Protein AF-A0AAN5PJR2-F1 (afdb_monomer)

Structure (mmCIF, N/CA/C/O backbone):
data_AF-A0AAN5PJR2-F1
#
_entry.id   AF-A0AAN5PJR2-F1
#
loop_
_atom_site.group_PDB
_atom_site.id
_atom_site.type_symbol
_atom_site.label_atom_id
_atom_site.label_alt_id
_atom_site.label_comp_id
_atom_site.label_asym_id
_atom_site.label_entity_id
_atom_site.label_seq_id
_atom_site.pdbx_PDB_ins_code
_atom_site.Cartn_x
_atom_site.Cartn_y
_atom_site.Cartn_z
_atom_site.occupancy
_atom_site.B_iso_or_equiv
_atom_site.auth_seq_id
_atom_site.auth_comp_id
_atom_site.auth_asym_id
_atom_site.auth_atom_id
_atom_site.pdbx_PDB_model_num
ATOM 1 N N . GLY A 1 1 ? 31.478 -15.209 -39.309 1.00 42.25 1 GLY A N 1
ATOM 2 C CA . GLY A 1 1 ? 32.619 -15.996 -38.819 1.00 42.25 1 GLY A CA 1
ATOM 3 C C . GLY A 1 1 ? 33.773 -15.871 -39.784 1.00 42.25 1 GLY A C 1
ATOM 4 O O . GLY A 1 1 ? 33.918 -16.741 -40.625 1.00 42.25 1 GLY A O 1
ATOM 5 N N . PHE A 1 2 ? 34.557 -14.801 -39.668 1.00 58.12 2 PHE A N 1
ATOM 6 C CA . PHE A 1 2 ? 35.823 -14.631 -40.386 1.00 58.12 2 PHE A CA 1
ATOM 7 C C . PHE A 1 2 ? 36.921 -14.366 -39.358 1.00 58.12 2 PHE A C 1
ATOM 9 O O . PHE A 1 2 ? 36.655 -13.728 -38.336 1.00 58.12 2 PHE A O 1
ATOM 16 N N . THR A 1 3 ? 38.120 -14.897 -39.589 1.00 58.88 3 THR A N 1
ATOM 17 C CA . THR A 1 3 ? 39.273 -14.674 -38.709 1.00 58.88 3 THR A CA 1
ATOM 18 C C . THR A 1 3 ? 39.909 -13.307 -38.999 1.00 58.88 3 THR A C 1
ATOM 20 O O . THR A 1 3 ? 39.827 -12.829 -40.129 1.00 58.88 3 THR A O 1
ATOM 23 N N . PRO A 1 4 ? 40.574 -12.660 -38.022 1.00 55.06 4 PRO A N 1
ATOM 24 C CA . PRO A 1 4 ? 41.209 -11.351 -38.228 1.00 55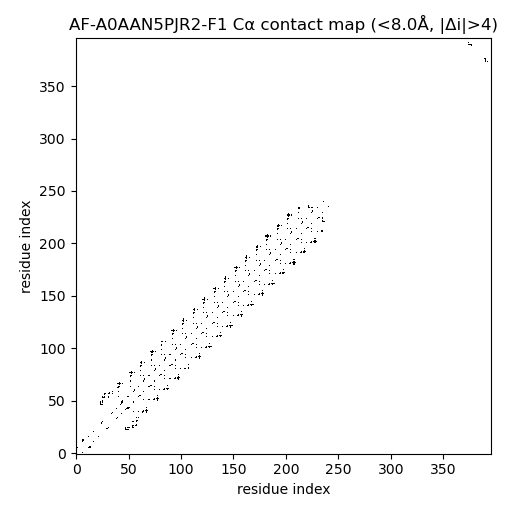.06 4 PRO A CA 1
ATOM 25 C C . PRO A 1 4 ? 42.177 -11.311 -39.421 1.00 55.06 4 PRO A C 1
ATOM 27 O O . PRO A 1 4 ? 42.196 -10.346 -40.176 1.00 55.06 4 PRO A O 1
ATOM 30 N N . LYS A 1 5 ? 42.899 -12.412 -39.655 1.00 63.34 5 LYS A N 1
ATOM 31 C CA . LYS A 1 5 ? 43.823 -12.567 -40.783 1.00 63.34 5 LYS A CA 1
ATOM 32 C C . LYS A 1 5 ? 43.113 -12.630 -42.144 1.00 63.34 5 LYS A C 1
ATOM 34 O O . LYS A 1 5 ? 43.596 -12.064 -43.112 1.00 63.34 5 LYS A O 1
ATOM 39 N N . GLN A 1 6 ? 41.930 -13.249 -42.203 1.00 63.09 6 GLN A N 1
ATOM 40 C CA . GLN A 1 6 ? 41.100 -13.270 -43.418 1.00 63.09 6 GLN A CA 1
ATOM 41 C C . GLN A 1 6 ? 40.565 -11.880 -43.792 1.00 63.09 6 GLN A C 1
ATOM 43 O O . GLN A 1 6 ? 40.249 -11.650 -44.955 1.00 63.09 6 GLN A O 1
ATOM 48 N N . LEU A 1 7 ? 40.445 -10.969 -42.821 1.00 57.34 7 LEU A N 1
ATOM 49 C CA . LEU A 1 7 ? 40.056 -9.580 -43.067 1.00 57.34 7 LEU A CA 1
ATOM 50 C C . LEU A 1 7 ? 41.250 -8.765 -43.595 1.00 57.34 7 LEU A C 1
ATOM 52 O O . LEU A 1 7 ? 41.110 -8.072 -44.599 1.00 57.34 7 LEU A O 1
ATOM 56 N N . GLU A 1 8 ? 42.440 -8.921 -43.009 1.00 59.62 8 GLU A N 1
ATOM 57 C CA . GLU A 1 8 ? 43.668 -8.273 -43.505 1.00 59.62 8 GLU A CA 1
ATOM 58 C C . GLU A 1 8 ? 44.044 -8.703 -44.930 1.00 59.62 8 GLU A C 1
ATOM 60 O O . GLU A 1 8 ? 44.319 -7.845 -45.769 1.00 59.62 8 GLU A O 1
ATOM 65 N N . ASP A 1 9 ? 43.984 -10.003 -45.236 1.00 68.81 9 ASP A N 1
ATOM 66 C CA . ASP A 1 9 ? 44.327 -10.540 -46.563 1.00 68.81 9 ASP A CA 1
ATOM 67 C C . ASP A 1 9 ? 43.351 -10.070 -47.667 1.00 68.81 9 ASP A C 1
ATOM 69 O O . ASP A 1 9 ? 43.692 -10.067 -48.849 1.00 68.81 9 ASP A O 1
ATOM 73 N N . ALA A 1 10 ? 42.144 -9.630 -47.291 1.00 63.75 10 ALA A N 1
ATOM 74 C CA . ALA A 1 10 ? 41.153 -9.029 -48.188 1.00 63.75 10 ALA A CA 1
ATOM 75 C C . ALA A 1 10 ? 41.305 -7.498 -48.338 1.00 63.75 10 ALA A C 1
ATOM 77 O O . ALA A 1 10 ? 40.461 -6.860 -48.966 1.00 63.75 10 ALA A O 1
ATOM 78 N N . GLY A 1 11 ? 42.348 -6.894 -47.754 1.00 53.72 11 GLY A N 1
ATOM 79 C CA . GLY A 1 11 ? 42.555 -5.440 -47.742 1.00 53.72 11 GLY A CA 1
ATOM 80 C C . GLY A 1 11 ? 41.657 -4.688 -46.752 1.00 53.72 11 GLY A C 1
ATOM 81 O O . GLY A 1 11 ? 41.565 -3.463 -46.798 1.00 53.72 11 GLY A O 1
ATOM 82 N N . LEU A 1 12 ? 40.990 -5.408 -45.848 1.00 52.03 12 LEU A N 1
ATOM 83 C CA . LEU A 1 12 ? 40.057 -4.876 -44.864 1.00 52.03 12 LEU A CA 1
ATOM 84 C C . LEU A 1 12 ? 40.734 -4.849 -43.486 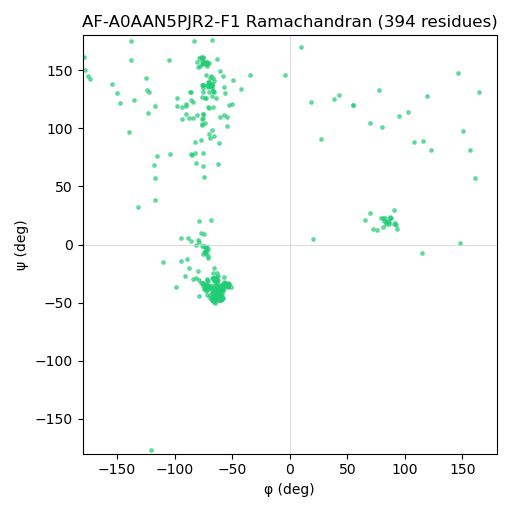1.00 52.03 12 LEU A C 1
ATOM 86 O O . LEU A 1 12 ? 40.498 -5.705 -42.635 1.00 52.03 12 LEU A O 1
ATOM 90 N N . ASN A 1 13 ? 41.598 -3.860 -43.251 1.00 51.28 13 ASN A N 1
ATOM 91 C CA . ASN A 1 13 ? 42.145 -3.616 -41.916 1.00 51.28 13 ASN A CA 1
ATOM 92 C C . ASN A 1 13 ? 40.990 -3.146 -41.001 1.00 51.28 13 ASN A C 1
ATOM 94 O O . ASN A 1 13 ? 40.241 -2.251 -41.390 1.00 51.28 13 ASN A O 1
ATOM 98 N N . PRO A 1 14 ? 40.812 -3.688 -39.781 1.00 51.12 14 PRO A N 1
ATOM 99 C CA . PRO A 1 14 ? 39.801 -3.195 -38.844 1.00 51.12 14 PRO A CA 1
ATOM 100 C C . PRO A 1 14 ? 39.879 -1.677 -38.634 1.00 51.12 14 PRO A C 1
ATOM 102 O O . PRO A 1 14 ? 38.851 -1.013 -38.571 1.00 51.12 14 PRO A O 1
ATOM 105 N N . ALA A 1 15 ? 41.091 -1.114 -38.612 1.00 46.41 15 ALA A N 1
ATOM 106 C CA . ALA A 1 15 ? 41.313 0.324 -38.533 1.00 46.41 15 ALA A CA 1
ATOM 107 C C . ALA A 1 15 ? 40.950 1.061 -39.834 1.00 46.41 15 ALA A C 1
ATOM 109 O O . ALA A 1 15 ? 40.504 2.198 -39.750 1.00 46.41 15 ALA A O 1
ATOM 110 N N . SER A 1 16 ? 41.075 0.441 -41.017 1.00 43.97 16 SER A N 1
ATOM 111 C CA . SER A 1 16 ? 40.650 1.050 -42.288 1.00 43.97 16 SER A CA 1
ATOM 112 C C . SER A 1 16 ? 39.147 0.906 -42.542 1.00 43.97 16 SER A C 1
ATOM 114 O O . SER A 1 16 ? 38.559 1.820 -43.090 1.00 43.97 16 SER A O 1
ATOM 116 N N . ILE A 1 17 ? 38.476 -0.137 -42.043 1.00 50.00 17 ILE A N 1
ATOM 117 C CA . ILE A 1 17 ? 37.000 -0.200 -41.998 1.00 50.00 17 ILE A CA 1
ATOM 118 C C . ILE A 1 17 ? 36.420 0.868 -41.051 1.00 50.00 17 ILE A C 1
ATOM 120 O O . ILE A 1 17 ? 35.305 1.347 -41.259 1.00 50.00 17 ILE A O 1
ATOM 124 N N . ILE A 1 18 ? 37.166 1.243 -40.007 1.00 49.50 18 ILE A N 1
ATOM 125 C CA . ILE A 1 18 ? 36.792 2.318 -39.076 1.00 49.50 18 ILE A CA 1
ATOM 126 C C . ILE A 1 18 ? 37.192 3.705 -39.627 1.00 49.50 18 ILE A C 1
ATOM 128 O O . ILE A 1 18 ? 36.496 4.679 -39.349 1.00 49.50 18 ILE A O 1
ATOM 132 N N . ALA A 1 19 ? 38.262 3.807 -40.428 1.00 42.09 19 ALA A N 1
ATOM 133 C CA . ALA A 1 19 ? 38.766 5.068 -40.988 1.00 42.09 19 ALA A CA 1
ATOM 134 C C . ALA A 1 19 ? 38.184 5.439 -42.370 1.00 42.09 19 ALA A C 1
ATOM 136 O O . ALA A 1 19 ? 38.051 6.627 -42.658 1.00 42.09 19 ALA A O 1
ATOM 137 N N . ASP A 1 20 ? 37.761 4.473 -43.192 1.00 39.88 20 ASP A N 1
ATOM 138 C CA . ASP A 1 20 ? 37.025 4.716 -44.440 1.00 39.88 20 ASP A CA 1
ATOM 139 C C . ASP A 1 20 ? 35.525 4.864 -44.151 1.00 39.88 20 ASP A C 1
ATOM 141 O O . ASP A 1 20 ? 34.698 3.983 -44.386 1.00 39.88 20 ASP A O 1
ATOM 145 N N . GLY A 1 21 ? 35.151 6.031 -43.634 1.00 40.84 21 GLY A N 1
ATOM 146 C CA . GLY A 1 21 ? 33.860 6.624 -43.980 1.00 40.84 21 GLY A CA 1
ATOM 147 C C . GLY A 1 21 ? 32.592 5.987 -43.406 1.00 40.84 21 GLY A C 1
ATOM 148 O O . GLY A 1 21 ? 31.504 6.395 -43.814 1.00 40.84 21 GLY A O 1
ATOM 149 N N . ARG A 1 22 ? 32.653 5.098 -42.405 1.00 48.94 22 ARG A N 1
ATOM 150 C CA . ARG A 1 22 ? 31.517 5.005 -41.473 1.00 48.94 22 ARG A CA 1
ATOM 151 C C . ARG A 1 22 ? 31.585 6.208 -40.542 1.00 48.94 22 ARG A C 1
ATOM 153 O O . ARG A 1 22 ? 31.952 6.095 -39.378 1.00 48.94 22 ARG A O 1
ATOM 160 N N . VAL A 1 23 ? 31.144 7.367 -41.040 1.00 46.50 23 VAL A N 1
ATOM 161 C CA . VAL A 1 23 ? 30.402 8.277 -40.159 1.00 46.50 23 VAL A CA 1
ATOM 162 C C . VAL A 1 23 ? 29.450 7.397 -39.356 1.00 46.50 23 VAL A C 1
ATOM 164 O O . VAL A 1 23 ? 28.855 6.478 -39.927 1.00 46.50 23 VAL A O 1
ATOM 167 N N . ALA A 1 24 ? 29.382 7.603 -38.043 1.00 56.72 24 ALA A N 1
ATOM 168 C CA . ALA A 1 24 ? 28.410 6.963 -37.169 1.00 56.72 24 ALA A CA 1
ATOM 169 C C . ALA A 1 24 ? 27.000 7.392 -37.607 1.00 56.72 24 ALA A C 1
ATOM 171 O O . ALA A 1 24 ? 26.343 8.213 -36.974 1.00 56.72 24 ALA A O 1
ATOM 172 N N . ASP A 1 25 ? 26.575 6.912 -38.772 1.00 74.81 25 ASP A N 1
ATOM 173 C CA . ASP A 1 25 ? 25.338 7.292 -39.403 1.00 74.81 25 ASP A CA 1
ATOM 174 C C . ASP A 1 25 ? 24.253 6.455 -38.752 1.00 74.81 25 ASP A C 1
ATOM 176 O O . ASP A 1 25 ? 23.917 5.343 -39.166 1.00 74.81 25 ASP A O 1
ATOM 180 N N . CYS A 1 26 ? 23.746 7.013 -37.662 1.00 83.62 26 CYS A N 1
ATOM 181 C CA . CYS A 1 26 ? 22.575 6.531 -36.963 1.00 83.62 26 CYS A CA 1
ATOM 182 C C . CYS A 1 26 ? 21.280 6.961 -37.669 1.00 83.62 26 CYS A C 1
ATOM 184 O O . CYS A 1 26 ? 20.224 6.978 -37.031 1.00 83.62 26 CYS A O 1
ATOM 186 N N . SER A 1 27 ? 21.326 7.316 -38.963 1.00 89.44 27 SER A N 1
ATOM 187 C CA . SER A 1 27 ? 20.118 7.520 -39.752 1.00 89.44 27 SER A CA 1
ATOM 188 C C . SER A 1 27 ? 19.259 6.260 -39.755 1.00 89.44 27 SER A C 1
ATOM 190 O O . SER A 1 27 ? 19.730 5.117 -39.760 1.00 89.44 27 SER A O 1
ATOM 192 N N . VAL A 1 28 ? 17.948 6.476 -39.770 1.00 90.06 28 VAL A N 1
ATOM 193 C CA . VAL A 1 28 ? 16.962 5.394 -39.739 1.00 90.06 28 VAL A CA 1
ATOM 194 C C . VAL A 1 28 ? 17.143 4.444 -40.927 1.00 90.06 28 VAL A C 1
ATOM 196 O O . VAL A 1 28 ? 16.969 3.237 -40.779 1.00 90.06 28 VAL A O 1
ATOM 199 N N . GLU A 1 29 ? 17.519 4.958 -42.097 1.00 89.12 29 GLU A N 1
ATOM 200 C CA . GLU A 1 29 ? 17.728 4.158 -43.308 1.00 89.12 29 GLU A CA 1
ATOM 201 C C . GLU A 1 29 ? 18.957 3.251 -43.200 1.00 89.12 29 GLU A C 1
ATOM 203 O O . GLU A 1 29 ? 18.866 2.056 -43.500 1.00 89.12 29 GLU A O 1
ATOM 208 N N . SER A 1 30 ? 20.082 3.785 -42.716 1.00 87.25 30 SER A N 1
ATOM 209 C CA . SER A 1 30 ? 21.306 3.014 -42.479 1.00 87.25 30 SER A CA 1
ATOM 210 C C . SER A 1 30 ? 21.088 1.932 -41.422 1.00 87.25 30 SER A C 1
ATOM 212 O O . SER A 1 30 ? 21.482 0.779 -41.617 1.00 87.25 30 SER A O 1
ATOM 214 N N . LEU A 1 31 ? 20.372 2.258 -40.344 1.00 88.62 31 LEU A N 1
ATOM 215 C CA . LEU A 1 31 ? 20.029 1.302 -39.292 1.00 88.62 31 LEU A CA 1
ATOM 216 C C . LEU A 1 31 ? 19.035 0.227 -39.763 1.00 88.62 31 LEU A C 1
ATOM 218 O O . LEU A 1 31 ? 19.196 -0.940 -39.407 1.00 88.62 31 LEU A O 1
ATOM 222 N N . LYS A 1 32 ? 18.055 0.565 -40.614 1.00 91.31 32 LYS A N 1
ATOM 223 C CA . LYS A 1 32 ? 17.147 -0.421 -41.234 1.00 91.31 32 LYS A CA 1
ATOM 224 C C . LYS A 1 32 ? 17.898 -1.396 -42.136 1.00 91.31 32 LYS A C 1
ATOM 226 O O . LYS A 1 32 ? 17.641 -2.597 -42.075 1.00 91.31 32 LYS A O 1
ATOM 231 N N . LYS A 1 33 ? 18.851 -0.906 -42.939 1.00 87.38 33 LYS A N 1
ATOM 232 C CA . LYS A 1 33 ? 19.727 -1.763 -43.757 1.00 87.38 33 LYS A CA 1
ATOM 233 C C . LYS A 1 33 ? 20.597 -2.666 -42.882 1.00 87.38 33 LYS A C 1
ATOM 235 O O . LYS A 1 33 ? 20.688 -3.858 -43.157 1.00 87.38 33 LYS A O 1
ATOM 240 N N . ALA A 1 34 ? 21.177 -2.129 -41.806 1.00 85.19 34 ALA A N 1
ATOM 241 C CA . ALA A 1 34 ? 21.955 -2.916 -40.849 1.00 85.19 34 ALA A CA 1
ATOM 242 C C . ALA A 1 34 ? 21.107 -4.027 -40.203 1.00 85.19 34 ALA A C 1
ATOM 244 O O . ALA A 1 34 ? 21.539 -5.177 -40.150 1.00 85.19 34 ALA A O 1
ATOM 245 N N . ARG A 1 35 ? 19.868 -3.718 -39.798 1.00 86.06 35 ARG A N 1
ATOM 246 C CA . ARG A 1 35 ? 18.911 -4.704 -39.276 1.00 86.06 35 ARG A CA 1
ATOM 247 C C . ARG A 1 35 ? 18.582 -5.787 -40.303 1.00 86.06 35 ARG A C 1
ATOM 249 O O . ARG A 1 35 ? 18.629 -6.966 -39.969 1.00 86.06 35 ARG A O 1
ATOM 256 N N . ALA A 1 36 ? 18.286 -5.402 -41.546 1.00 85.19 36 ALA A N 1
ATOM 257 C CA . ALA A 1 36 ? 17.999 -6.340 -42.634 1.00 85.19 36 ALA A CA 1
ATOM 258 C C . ALA A 1 36 ? 19.196 -7.255 -42.958 1.00 85.19 36 ALA A C 1
ATOM 260 O O . ALA A 1 36 ? 19.005 -8.408 -43.330 1.00 85.19 36 ALA A O 1
ATOM 261 N N . ALA A 1 37 ? 20.422 -6.765 -42.755 1.00 84.25 37 ALA A N 1
ATOM 262 C CA . ALA A 1 37 ? 21.655 -7.543 -42.860 1.00 84.25 37 ALA A CA 1
ATOM 263 C C . ALA A 1 37 ? 21.960 -8.407 -41.614 1.00 84.25 37 ALA A C 1
ATOM 265 O O . ALA A 1 37 ? 23.011 -9.042 -41.552 1.00 84.25 37 ALA A O 1
ATOM 266 N N . GLY A 1 38 ? 21.072 -8.436 -40.614 1.00 85.12 38 GLY A N 1
ATOM 267 C CA . GLY A 1 38 ? 21.219 -9.248 -39.403 1.00 85.12 38 GLY A CA 1
ATOM 268 C C . GLY A 1 38 ? 22.132 -8.646 -38.331 1.00 85.12 38 GLY A C 1
ATOM 269 O O . GLY A 1 38 ? 22.542 -9.353 -37.411 1.00 85.12 38 GLY A O 1
ATOM 270 N N . VAL A 1 39 ? 22.469 -7.354 -38.414 1.00 86.94 39 VAL A N 1
ATOM 271 C CA . VAL A 1 39 ? 23.300 -6.694 -37.398 1.00 86.94 39 VAL A CA 1
ATOM 272 C C . VAL A 1 39 ? 22.493 -6.494 -36.112 1.00 86.94 39 VAL A C 1
ATOM 274 O O . VAL A 1 39 ? 21.414 -5.895 -36.113 1.00 86.94 39 VAL A O 1
ATOM 277 N N . SER A 1 40 ? 23.033 -6.979 -34.992 1.00 90.56 40 SER A N 1
ATOM 278 C CA . SER A 1 40 ? 22.382 -6.870 -33.684 1.00 90.56 40 SER A CA 1
ATOM 279 C C . SER A 1 40 ? 22.402 -5.437 -33.135 1.00 90.56 40 SER A C 1
ATOM 281 O O . SER A 1 40 ? 23.319 -4.658 -33.414 1.00 90.56 40 SER A O 1
ATOM 283 N N . ALA A 1 41 ? 21.424 -5.104 -32.285 1.00 91.81 41 ALA A N 1
ATOM 284 C CA . ALA A 1 41 ? 21.404 -3.828 -31.567 1.00 91.81 41 ALA A CA 1
ATOM 285 C C . ALA A 1 41 ? 22.649 -3.634 -30.683 1.00 91.81 41 ALA A C 1
ATOM 287 O O . ALA A 1 41 ? 23.147 -2.516 -30.577 1.00 91.81 41 ALA A O 1
ATOM 288 N N . LEU A 1 42 ? 23.190 -4.714 -30.101 1.00 89.56 42 LEU A N 1
ATOM 289 C CA . LEU A 1 42 ? 24.414 -4.679 -29.295 1.00 89.56 42 LEU A CA 1
ATOM 290 C C . LEU A 1 42 ? 25.614 -4.234 -30.133 1.00 89.56 42 LEU A C 1
ATOM 292 O O . LEU A 1 42 ? 26.350 -3.333 -29.736 1.00 89.56 42 LEU A O 1
ATOM 296 N N . THR A 1 43 ? 25.775 -4.829 -31.317 1.00 87.31 43 THR A N 1
ATOM 297 C CA . THR A 1 43 ? 26.846 -4.466 -32.250 1.00 87.31 43 THR A CA 1
ATOM 298 C C . THR A 1 43 ? 26.739 -2.996 -32.635 1.00 87.31 43 THR A C 1
ATOM 300 O O . THR A 1 43 ? 27.742 -2.288 -32.616 1.00 87.31 43 THR A O 1
ATOM 303 N N . ILE A 1 44 ? 25.532 -2.507 -32.933 1.00 87.12 44 ILE A N 1
ATOM 304 C CA . ILE A 1 44 ? 25.320 -1.097 -33.280 1.00 87.12 44 ILE A CA 1
ATOM 305 C C . ILE A 1 44 ? 25.638 -0.181 -32.095 1.00 87.12 44 ILE A C 1
ATOM 307 O O . ILE A 1 44 ? 26.331 0.817 -32.277 1.00 87.12 44 ILE A O 1
ATOM 311 N N . LYS A 1 45 ? 25.202 -0.533 -30.881 1.00 87.88 45 LYS A N 1
ATOM 312 C CA . LYS A 1 45 ? 25.505 0.234 -29.666 1.00 87.88 45 LYS A CA 1
ATOM 313 C C . LYS A 1 45 ? 27.015 0.347 -29.434 1.00 87.88 45 LYS A C 1
ATOM 315 O O . LYS A 1 45 ? 27.505 1.438 -29.178 1.00 87.88 45 LYS A O 1
ATOM 320 N N . GLN A 1 46 ? 27.752 -0.757 -29.557 1.00 87.00 46 GLN A N 1
ATOM 321 C CA . GLN A 1 46 ? 29.193 -0.802 -29.281 1.00 87.00 46 GLN A CA 1
ATOM 322 C C . GLN A 1 46 ? 30.053 -0.154 -30.371 1.00 87.00 46 GLN A C 1
ATOM 324 O O . GLN A 1 46 ? 31.103 0.396 -30.061 1.00 87.00 46 GLN A O 1
ATOM 329 N N . THR A 1 47 ? 29.637 -0.238 -31.638 1.00 82.75 47 THR A N 1
ATOM 330 C CA . THR A 1 47 ? 30.458 0.223 -32.775 1.00 82.75 47 THR A CA 1
ATOM 331 C C . THR A 1 47 ? 30.083 1.611 -33.274 1.00 82.75 47 THR A C 1
ATOM 333 O O . THR A 1 47 ? 30.963 2.365 -33.671 1.00 82.75 47 THR A O 1
ATOM 336 N N . LEU A 1 48 ? 28.791 1.954 -33.267 1.00 80.94 48 LEU A N 1
ATOM 337 C CA . LEU A 1 48 ? 28.278 3.221 -33.797 1.00 80.94 48 LEU A CA 1
ATOM 338 C C . LEU A 1 48 ? 27.777 4.164 -32.698 1.00 80.94 48 LEU A C 1
ATOM 340 O O . LEU A 1 48 ? 27.558 5.337 -32.971 1.00 80.94 48 LEU A O 1
ATOM 344 N N . GLY A 1 49 ? 27.555 3.673 -31.473 1.00 84.75 49 GLY A N 1
ATOM 345 C CA . GLY A 1 49 ? 27.064 4.503 -30.369 1.00 84.75 49 GLY A CA 1
ATOM 346 C C . GLY A 1 49 ? 25.646 5.047 -30.578 1.00 84.75 49 GLY A C 1
ATOM 347 O O . GLY A 1 49 ? 25.280 6.048 -29.967 1.00 84.75 49 GLY A O 1
ATOM 348 N N . CYS A 1 50 ? 24.841 4.427 -31.449 1.00 88.00 50 CYS A N 1
ATOM 349 C CA . CYS A 1 50 ? 23.509 4.939 -31.766 1.00 88.00 50 CYS A CA 1
ATOM 350 C C . CYS A 1 50 ? 22.548 4.859 -30.576 1.00 88.00 50 CYS A C 1
ATOM 352 O O . CYS A 1 50 ? 22.545 3.891 -29.814 1.00 88.00 50 CYS A O 1
ATOM 354 N N . SER A 1 51 ? 21.683 5.868 -30.460 1.00 92.44 51 SER A N 1
ATOM 355 C CA . SER A 1 51 ? 20.693 5.953 -29.389 1.00 92.44 51 SER A CA 1
ATOM 356 C C . SER A 1 51 ? 19.581 4.908 -29.535 1.00 92.44 51 SER A C 1
ATOM 358 O O . SER A 1 51 ? 19.240 4.467 -30.639 1.00 92.44 51 SER A O 1
ATOM 360 N N . ALA A 1 52 ? 18.942 4.566 -28.412 1.00 94.75 52 ALA A N 1
ATOM 361 C CA . ALA A 1 52 ? 17.765 3.697 -28.398 1.00 94.75 52 ALA A CA 1
ATOM 362 C C . ALA A 1 52 ? 16.621 4.242 -29.278 1.00 94.75 52 ALA A C 1
ATOM 364 O O . ALA A 1 52 ? 15.898 3.460 -29.891 1.00 94.75 52 ALA A O 1
ATOM 365 N N . ALA A 1 53 ? 16.48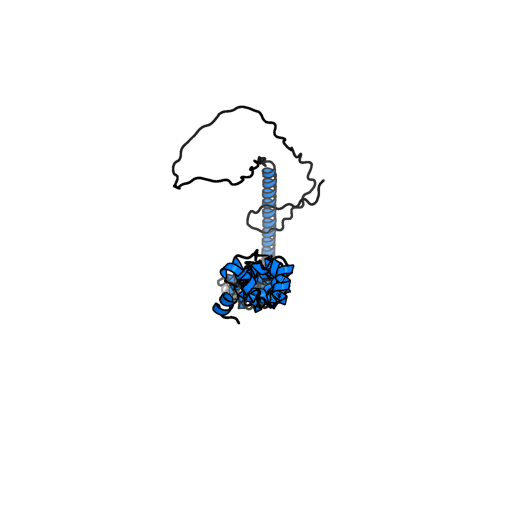3 5.569 -29.396 1.00 95.00 53 ALA A N 1
ATOM 366 C CA . ALA A 1 53 ? 15.471 6.213 -30.238 1.00 95.00 53 ALA A CA 1
ATOM 367 C C . ALA A 1 53 ? 15.706 5.954 -31.733 1.00 95.00 53 ALA A C 1
ATOM 369 O O . ALA A 1 53 ? 14.775 5.587 -32.452 1.00 95.00 53 ALA A O 1
ATOM 370 N N . ALA A 1 54 ? 16.956 6.079 -32.192 1.00 93.75 54 ALA A N 1
ATOM 371 C CA . ALA A 1 54 ? 17.321 5.795 -33.577 1.00 93.75 54 ALA A CA 1
ATOM 372 C C . ALA A 1 54 ? 17.100 4.312 -33.916 1.00 93.75 54 ALA A C 1
ATOM 374 O O . ALA A 1 54 ? 16.516 3.977 -34.948 1.00 93.75 54 ALA A O 1
ATOM 375 N N . LEU A 1 55 ? 17.486 3.417 -33.002 1.00 93.81 55 LEU A N 1
ATOM 376 C CA . LEU A 1 55 ? 17.260 1.981 -33.155 1.00 93.81 55 LEU A CA 1
ATOM 377 C C . LEU A 1 55 ? 15.766 1.626 -33.155 1.00 93.81 55 LEU A C 1
ATOM 379 O O . LEU A 1 55 ? 15.321 0.845 -33.995 1.00 93.81 55 LEU A O 1
ATOM 383 N N . LYS A 1 56 ? 14.958 2.238 -32.285 1.00 96.06 56 LYS A N 1
ATOM 384 C CA . LYS A 1 56 ? 13.501 2.063 -32.302 1.00 96.06 56 LYS A CA 1
ATOM 385 C C . LYS A 1 56 ? 12.898 2.488 -33.642 1.00 96.06 56 LYS A C 1
ATOM 387 O O . LYS A 1 56 ? 12.120 1.737 -34.225 1.00 96.06 56 LYS A O 1
ATOM 392 N N . ALA A 1 57 ? 13.277 3.658 -34.162 1.00 94.69 57 ALA A N 1
ATOM 393 C CA . ALA A 1 57 ? 12.807 4.147 -35.462 1.00 94.69 57 ALA A CA 1
ATOM 394 C C . ALA A 1 57 ? 13.222 3.225 -36.628 1.00 94.69 57 ALA A C 1
ATOM 396 O O . ALA A 1 57 ? 12.525 3.127 -37.643 1.00 94.69 57 ALA A O 1
ATOM 397 N N . ALA A 1 58 ? 14.332 2.504 -36.466 1.00 93.38 58 ALA A N 1
ATOM 398 C CA . ALA A 1 58 ? 14.793 1.479 -37.395 1.00 93.38 58 ALA A CA 1
ATOM 399 C C . ALA A 1 58 ? 14.106 0.108 -37.227 1.00 93.38 58 ALA A C 1
ATOM 401 O O . ALA A 1 58 ? 14.388 -0.816 -37.990 1.00 93.38 58 ALA A O 1
ATOM 402 N N . GLY A 1 59 ? 13.183 -0.025 -36.271 1.00 94.81 59 GLY A N 1
ATOM 403 C CA . GLY A 1 59 ? 12.385 -1.229 -36.048 1.00 94.81 59 GLY A CA 1
ATOM 404 C C . GLY A 1 59 ? 12.970 -2.210 -35.033 1.00 94.81 59 GLY A C 1
ATOM 405 O O . GLY A 1 59 ? 12.495 -3.342 -34.972 1.00 94.81 59 GLY A O 1
ATOM 406 N N . TYR A 1 60 ? 13.977 -1.813 -34.246 1.00 95.25 60 TYR A N 1
ATOM 407 C CA . TYR A 1 60 ? 14.427 -2.622 -33.112 1.00 95.25 60 TYR A CA 1
ATOM 408 C C . TYR A 1 60 ? 13.393 -2.625 -31.990 1.00 95.25 60 TYR A C 1
ATOM 410 O O . TYR A 1 60 ? 12.878 -1.586 -31.580 1.00 95.25 60 TYR A O 1
ATOM 418 N N . THR A 1 61 ? 13.082 -3.825 -31.511 1.00 96.62 61 THR A N 1
ATOM 419 C CA . THR A 1 61 ? 12.125 -4.063 -30.432 1.00 96.62 61 THR A CA 1
ATOM 420 C C . THR A 1 61 ? 12.734 -3.710 -29.079 1.00 96.62 61 THR A C 1
ATOM 422 O O . THR A 1 61 ? 13.954 -3.747 -28.896 1.00 96.62 61 THR A O 1
ATOM 425 N N . ALA A 1 62 ? 11.882 -3.434 -28.090 1.00 97.12 62 ALA A N 1
ATOM 426 C CA . ALA A 1 62 ? 12.334 -3.194 -26.722 1.00 97.12 62 ALA A CA 1
ATOM 427 C C . ALA A 1 62 ? 13.148 -4.372 -26.157 1.00 97.12 62 ALA A C 1
ATOM 429 O O . ALA A 1 62 ? 14.127 -4.152 -25.450 1.00 97.12 62 ALA A O 1
ATOM 430 N N . LYS A 1 63 ? 12.799 -5.616 -26.519 1.00 97.38 63 LYS A N 1
ATOM 431 C CA . LYS A 1 63 ? 13.537 -6.812 -26.096 1.00 97.38 63 LYS A CA 1
ATOM 432 C C . LYS A 1 63 ? 14.952 -6.847 -26.673 1.00 97.38 63 LYS A C 1
ATOM 434 O O . LYS A 1 63 ? 15.902 -7.038 -25.927 1.00 97.38 63 LYS A O 1
ATOM 439 N N . GLU A 1 64 ? 15.107 -6.614 -27.976 1.00 96.56 64 GLU A N 1
ATOM 440 C CA . GLU A 1 64 ? 16.434 -6.573 -28.612 1.00 96.56 64 GLU A CA 1
ATOM 441 C C . GLU A 1 64 ? 17.313 -5.465 -28.017 1.00 96.56 64 GLU A C 1
ATOM 443 O O . GLU A 1 64 ? 18.522 -5.636 -27.876 1.00 96.56 64 GLU A O 1
ATOM 448 N N . LEU A 1 65 ? 16.710 -4.332 -27.650 1.00 96.62 65 LEU A N 1
ATOM 449 C CA . LEU A 1 65 ? 17.414 -3.227 -27.003 1.00 96.62 65 LEU A CA 1
ATOM 450 C C . LEU A 1 65 ? 17.772 -3.536 -25.545 1.00 96.62 65 LEU A C 1
ATOM 452 O O . LEU A 1 65 ? 18.877 -3.210 -25.114 1.00 96.62 65 LEU A O 1
ATOM 456 N N . LYS A 1 66 ? 16.899 -4.220 -24.803 1.00 96.81 66 LYS A N 1
ATOM 457 C CA . LYS A 1 66 ? 17.221 -4.735 -23.468 1.00 96.81 66 LYS A CA 1
ATOM 458 C C . LYS A 1 66 ? 18.393 -5.716 -23.523 1.00 96.81 66 LYS A C 1
ATOM 460 O O . LYS A 1 66 ? 19.346 -5.564 -22.766 1.00 96.81 66 LYS A O 1
ATOM 465 N N . ASP A 1 67 ? 18.355 -6.669 -24.454 1.00 96.12 67 ASP A N 1
ATOM 466 C CA . ASP A 1 67 ? 19.416 -7.665 -24.660 1.00 96.12 67 ASP A CA 1
ATOM 467 C C . ASP A 1 67 ? 20.740 -6.997 -25.098 1.00 96.12 67 ASP A C 1
ATOM 469 O O . ASP A 1 67 ? 21.828 -7.479 -24.787 1.00 96.12 67 ASP A O 1
ATOM 473 N N . ALA A 1 68 ? 20.661 -5.837 -25.762 1.00 94.38 68 ALA A N 1
ATOM 474 C CA . ALA A 1 68 ? 21.802 -4.976 -26.082 1.00 94.38 68 ALA A CA 1
ATOM 475 C C . ALA A 1 68 ? 22.288 -4.098 -24.908 1.00 94.38 68 ALA A C 1
ATOM 477 O O . ALA A 1 68 ? 23.213 -3.296 -25.071 1.00 94.38 68 ALA A O 1
ATOM 478 N N . GLY A 1 69 ? 21.673 -4.224 -23.731 1.00 95.62 69 GLY A N 1
ATOM 479 C CA . GLY A 1 69 ? 22.054 -3.526 -22.508 1.00 95.62 69 GLY A CA 1
ATOM 480 C C . GLY A 1 69 ? 21.573 -2.080 -22.428 1.00 95.62 69 GLY A C 1
ATOM 481 O O . GLY A 1 69 ? 22.209 -1.280 -21.743 1.00 95.62 69 GLY A O 1
ATOM 482 N N . PHE A 1 70 ? 20.528 -1.689 -23.163 1.00 96.44 70 PHE A N 1
ATOM 483 C CA . PHE A 1 70 ? 19.845 -0.418 -22.906 1.00 96.44 70 PHE A CA 1
ATOM 484 C C . PHE A 1 70 ? 18.960 -0.532 -21.657 1.00 96.44 70 PHE A C 1
ATOM 486 O O . PHE A 1 70 ? 18.265 -1.527 -21.448 1.00 96.44 70 PHE A O 1
ATOM 493 N N . THR A 1 71 ? 18.996 0.500 -20.824 1.00 97.50 71 THR A N 1
ATOM 494 C CA . THR A 1 71 ? 18.235 0.604 -19.576 1.00 97.50 71 THR A CA 1
ATOM 495 C C . THR A 1 71 ? 16.780 0.977 -19.841 1.00 97.50 71 THR A C 1
ATOM 497 O O . THR A 1 71 ? 16.472 1.672 -20.808 1.00 97.50 71 THR A O 1
ATOM 500 N N . ALA A 1 72 ? 15.866 0.602 -18.942 1.00 97.50 72 ALA A N 1
ATOM 501 C CA . ALA A 1 72 ? 14.457 0.984 -19.056 1.00 97.50 72 ALA A CA 1
ATOM 502 C C . ALA A 1 72 ? 14.257 2.507 -19.223 1.00 97.50 72 ALA A C 1
ATOM 504 O O . ALA A 1 72 ? 13.371 2.924 -19.967 1.00 97.50 72 ALA A O 1
ATOM 505 N N . ALA A 1 73 ? 15.108 3.333 -18.601 1.00 97.62 73 ALA A N 1
ATOM 506 C CA . ALA A 1 73 ? 15.084 4.790 -18.737 1.00 97.62 73 ALA A CA 1
ATOM 507 C C . ALA A 1 73 ? 15.444 5.254 -20.159 1.00 97.62 73 ALA A C 1
ATOM 509 O O . ALA A 1 73 ? 14.738 6.084 -20.732 1.00 97.62 73 ALA A O 1
ATOM 510 N N . GLU A 1 74 ? 16.492 4.684 -20.764 1.00 97.19 74 GLU A N 1
ATOM 511 C CA . GLU A 1 74 ? 16.867 4.976 -22.155 1.00 97.19 74 GLU A CA 1
ATOM 512 C C . GLU A 1 74 ? 15.762 4.562 -23.131 1.00 97.19 74 GLU A C 1
ATOM 514 O O . GLU A 1 74 ? 15.457 5.298 -24.072 1.00 97.19 74 GLU A O 1
ATOM 519 N N . LEU A 1 75 ? 15.123 3.408 -22.906 1.00 97.56 75 LEU A N 1
ATOM 520 C CA . LEU A 1 75 ? 14.008 2.983 -23.748 1.00 97.56 75 LEU A CA 1
ATOM 521 C C . LEU A 1 75 ? 12.756 3.850 -23.531 1.00 97.56 75 LEU A C 1
ATOM 523 O O . LEU A 1 75 ? 12.071 4.182 -24.500 1.00 97.56 75 LEU A O 1
ATOM 527 N N . LYS A 1 76 ? 12.464 4.275 -22.297 1.00 97.44 76 LYS A N 1
ATOM 528 C CA . LYS A 1 76 ? 11.382 5.231 -22.028 1.00 97.44 76 LYS A CA 1
ATOM 529 C C . LYS A 1 76 ? 11.631 6.557 -22.749 1.00 97.44 76 LYS A C 1
ATOM 531 O O . LYS A 1 76 ? 10.726 7.065 -23.402 1.00 97.44 76 LYS A O 1
ATOM 536 N N . ALA A 1 77 ? 12.858 7.081 -22.703 1.00 97.19 77 ALA A N 1
ATOM 537 C CA . ALA A 1 77 ? 13.250 8.293 -23.427 1.00 97.19 77 ALA A CA 1
ATOM 538 C C . ALA A 1 77 ? 13.176 8.119 -24.956 1.00 97.19 77 ALA A C 1
ATOM 540 O O . ALA A 1 77 ? 12.828 9.052 -25.675 1.00 97.19 77 ALA A O 1
ATOM 541 N N . ALA A 1 78 ? 13.418 6.905 -25.460 1.00 95.81 78 ALA A N 1
ATOM 542 C CA . ALA A 1 78 ? 13.155 6.526 -26.851 1.00 95.81 78 ALA A CA 1
ATOM 543 C C . ALA A 1 78 ? 11.650 6.383 -27.181 1.00 95.81 78 ALA A C 1
ATOM 545 O O . ALA A 1 78 ? 11.273 6.105 -28.322 1.00 95.81 78 ALA A O 1
ATOM 546 N N . GLY A 1 79 ? 10.773 6.559 -26.193 1.00 96.75 79 GLY A N 1
ATOM 547 C CA . GLY A 1 79 ? 9.321 6.536 -26.319 1.00 96.75 79 GLY A CA 1
ATOM 548 C C . GLY A 1 79 ? 8.708 5.139 -26.277 1.00 96.75 79 GLY A C 1
ATOM 549 O O . GLY A 1 79 ? 7.614 4.957 -26.809 1.00 96.75 79 GLY A O 1
ATOM 550 N N . PHE A 1 80 ? 9.406 4.113 -25.788 1.00 97.44 80 PHE A N 1
ATOM 551 C CA . PHE A 1 80 ? 8.758 2.825 -25.511 1.00 97.44 80 PHE A CA 1
ATOM 552 C C . PHE A 1 80 ? 7.777 2.977 -24.345 1.00 97.44 80 PHE A C 1
ATOM 554 O O . PHE A 1 80 ? 8.077 3.640 -23.351 1.00 97.44 80 PHE A O 1
ATOM 561 N N . SER A 1 81 ? 6.600 2.369 -24.478 1.00 97.31 81 SER A N 1
ATOM 562 C CA . SER A 1 81 ? 5.583 2.385 -23.428 1.00 97.31 81 SER A CA 1
ATOM 563 C C . SER A 1 81 ? 5.950 1.431 -22.288 1.00 97.31 81 SER A C 1
ATOM 565 O O . SER A 1 81 ? 6.710 0.480 -22.481 1.00 97.31 81 SER A O 1
ATOM 567 N N . ALA A 1 82 ? 5.348 1.617 -21.109 1.00 97.06 82 ALA A N 1
ATOM 568 C CA . ALA A 1 82 ? 5.483 0.668 -19.999 1.00 97.06 82 ALA A CA 1
ATOM 569 C C . ALA A 1 82 ? 5.127 -0.771 -20.420 1.00 97.06 82 ALA A C 1
ATOM 571 O O . ALA A 1 82 ? 5.749 -1.725 -19.953 1.00 97.06 82 ALA A O 1
ATOM 572 N N . LYS A 1 83 ? 4.163 -0.928 -21.342 1.00 97.69 83 LYS A N 1
ATOM 573 C CA . LYS A 1 83 ? 3.742 -2.229 -21.867 1.00 97.69 83 LYS A CA 1
ATOM 574 C C . LYS A 1 83 ? 4.848 -2.868 -22.701 1.00 97.69 83 LYS A C 1
ATOM 576 O O . LYS A 1 83 ? 5.178 -4.023 -22.464 1.00 97.69 83 LYS A O 1
ATOM 581 N N . ASP A 1 84 ? 5.453 -2.111 -23.617 1.00 97.25 84 ASP A N 1
ATOM 582 C CA . ASP A 1 84 ? 6.557 -2.609 -24.448 1.00 97.25 84 ASP A CA 1
ATOM 583 C C . ASP A 1 84 ? 7.726 -3.088 -23.584 1.00 97.25 84 ASP A C 1
ATOM 585 O O . ASP A 1 84 ? 8.354 -4.106 -23.875 1.00 97.25 84 ASP A O 1
ATOM 589 N N . LEU A 1 85 ? 8.014 -2.362 -22.500 1.00 97.75 85 LEU A N 1
ATOM 590 C CA . LEU A 1 85 ? 9.097 -2.712 -21.590 1.00 97.75 85 LEU A CA 1
ATOM 591 C C . LEU A 1 85 ? 8.753 -3.910 -20.702 1.00 97.75 85 LEU A C 1
ATOM 593 O O . LEU A 1 85 ? 9.603 -4.776 -20.492 1.00 97.75 85 LEU A O 1
ATOM 597 N N . LYS A 1 86 ? 7.510 -4.018 -20.229 1.00 97.38 86 LYS A N 1
ATOM 598 C CA . LYS A 1 86 ? 7.043 -5.221 -19.532 1.00 97.38 86 LYS A CA 1
ATOM 599 C C . LYS A 1 86 ? 7.136 -6.453 -20.437 1.00 97.38 86 LYS A C 1
ATOM 601 O O . LYS A 1 86 ? 7.671 -7.472 -20.009 1.00 97.38 86 LYS A O 1
ATOM 606 N N . ASP A 1 87 ? 6.689 -6.347 -21.688 1.00 97.38 87 ASP A N 1
ATOM 607 C CA . ASP A 1 87 ? 6.743 -7.433 -22.678 1.00 97.38 87 ASP A CA 1
ATOM 608 C C . ASP A 1 87 ? 8.197 -7.788 -23.056 1.00 97.38 87 ASP A C 1
ATOM 610 O O . ASP A 1 87 ? 8.519 -8.948 -23.313 1.00 97.38 87 ASP A O 1
ATOM 614 N N . ALA A 1 88 ? 9.109 -6.810 -23.016 1.00 96.94 88 ALA A N 1
ATOM 615 C CA . ALA A 1 88 ? 10.555 -7.026 -23.125 1.00 96.94 88 ALA A CA 1
ATOM 616 C C . ALA A 1 88 ? 11.187 -7.665 -21.871 1.00 96.94 88 ALA A C 1
ATOM 618 O O . ALA A 1 88 ? 12.375 -7.994 -21.871 1.00 96.94 88 ALA A O 1
ATOM 619 N N . GLY A 1 89 ? 10.409 -7.851 -20.804 1.00 97.06 89 GLY A N 1
ATOM 620 C CA . GLY A 1 89 ? 10.813 -8.511 -19.570 1.00 97.06 89 GLY A CA 1
ATOM 621 C C . GLY A 1 89 ? 11.481 -7.593 -18.550 1.00 97.06 89 GLY A C 1
ATOM 622 O O . GLY A 1 89 ? 12.220 -8.097 -17.706 1.00 97.06 89 GLY A O 1
ATOM 623 N N . PHE A 1 90 ? 11.323 -6.270 -18.632 1.00 97.75 90 PHE A N 1
ATOM 624 C CA . PHE A 1 90 ? 11.743 -5.382 -17.543 1.00 97.75 90 PHE A CA 1
ATOM 625 C C . PHE A 1 90 ? 10.868 -5.608 -16.303 1.00 97.75 90 PHE A C 1
ATOM 627 O O . PHE A 1 90 ? 9.649 -5.766 -16.387 1.00 97.75 90 PHE A O 1
ATOM 634 N N . THR A 1 91 ? 11.507 -5.634 -15.140 1.00 97.75 91 THR A N 1
ATOM 635 C CA . THR A 1 91 ? 10.860 -5.780 -13.835 1.00 97.75 91 THR A CA 1
ATOM 636 C C . THR A 1 91 ? 10.164 -4.485 -13.419 1.00 97.75 91 THR A C 1
ATOM 638 O O . THR A 1 91 ? 10.556 -3.393 -13.830 1.00 97.75 91 THR A O 1
ATOM 641 N N . ALA A 1 92 ? 9.170 -4.578 -12.529 1.00 97.69 92 ALA A N 1
ATOM 642 C CA . ALA A 1 92 ? 8.512 -3.397 -11.965 1.00 97.69 92 ALA A CA 1
ATOM 643 C C . ALA A 1 92 ? 9.510 -2.414 -11.323 1.00 97.69 92 ALA A C 1
ATOM 645 O O . ALA A 1 92 ? 9.331 -1.204 -11.436 1.00 97.69 92 ALA A O 1
ATOM 646 N N . LYS A 1 93 ? 10.588 -2.923 -10.704 1.00 98.00 93 LYS A N 1
ATOM 647 C CA . LYS A 1 93 ? 11.652 -2.095 -10.123 1.00 98.00 93 LYS A CA 1
ATOM 648 C C . LYS A 1 93 ? 12.407 -1.307 -11.190 1.00 98.00 93 LYS A C 1
ATOM 650 O O . LYS A 1 93 ? 12.559 -0.102 -11.049 1.00 98.00 93 LYS A O 1
ATOM 655 N N . GLU A 1 94 ? 12.839 -1.958 -12.269 1.00 98.00 94 GLU A N 1
ATOM 656 C CA . GLU A 1 94 ? 13.532 -1.271 -13.370 1.00 98.00 94 GLU A CA 1
ATOM 657 C C . GLU A 1 94 ? 12.645 -0.199 -14.015 1.00 98.00 94 GLU A C 1
ATOM 659 O O . GLU A 1 94 ? 13.131 0.864 -14.393 1.00 98.00 94 GLU A O 1
ATOM 664 N N . LEU A 1 95 ? 11.337 -0.450 -14.113 1.00 98.00 95 LEU A N 1
ATOM 665 C CA . LEU A 1 95 ? 10.392 0.531 -14.644 1.00 98.00 95 LEU A CA 1
ATO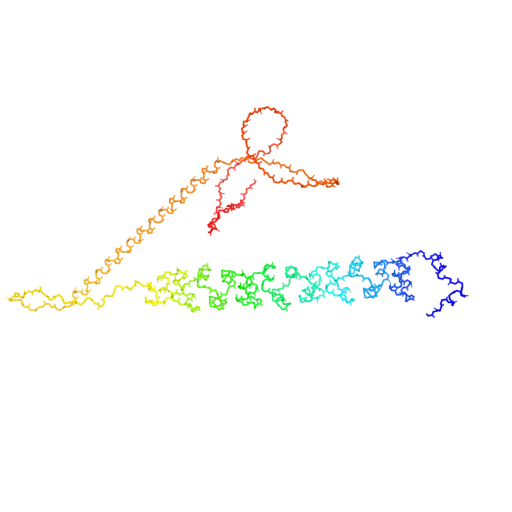M 666 C C . LEU A 1 95 ? 10.137 1.690 -13.673 1.00 98.00 95 LEU A C 1
ATOM 668 O O . LEU A 1 95 ? 10.054 2.840 -14.103 1.00 98.00 95 LEU A O 1
ATOM 672 N N . ARG A 1 96 ? 10.072 1.423 -12.367 1.00 97.62 96 ARG A N 1
ATOM 673 C CA . ARG A 1 96 ? 10.032 2.478 -11.349 1.00 97.62 96 ARG A CA 1
ATOM 674 C C . ARG A 1 96 ? 11.279 3.355 -11.410 1.00 97.62 96 ARG A C 1
ATOM 676 O O . ARG A 1 96 ? 11.153 4.574 -11.423 1.00 97.62 96 ARG A O 1
ATOM 683 N N . ASP A 1 97 ? 12.460 2.746 -11.495 1.00 97.69 97 ASP A N 1
ATOM 684 C CA . ASP A 1 97 ? 13.740 3.459 -11.588 1.00 97.69 97 ASP A CA 1
ATOM 685 C C . ASP A 1 97 ? 13.831 4.275 -12.897 1.00 97.69 97 ASP A C 1
ATOM 687 O O . ASP A 1 97 ? 14.441 5.340 -12.935 1.00 97.69 97 ASP A O 1
ATOM 691 N N . ALA A 1 98 ? 13.152 3.828 -13.961 1.00 97.00 98 ALA A N 1
ATOM 692 C CA . ALA A 1 98 ? 12.949 4.589 -15.198 1.00 97.00 98 ALA A CA 1
ATOM 693 C C . ALA A 1 98 ? 11.888 5.706 -15.088 1.00 97.00 98 ALA A C 1
ATOM 695 O O . ALA A 1 98 ? 11.623 6.420 -16.059 1.00 97.00 98 ALA A O 1
ATOM 696 N N . GLY A 1 99 ? 11.256 5.860 -13.925 1.00 97.19 99 GLY A N 1
ATOM 697 C CA . GLY A 1 99 ? 10.285 6.904 -13.621 1.00 97.19 99 GLY A CA 1
ATOM 698 C C . GLY A 1 99 ? 8.866 6.618 -14.104 1.00 97.19 99 GLY A C 1
ATOM 699 O O . GLY A 1 99 ? 8.112 7.565 -14.315 1.00 97.19 99 GLY A O 1
ATOM 700 N N . PHE A 1 100 ? 8.491 5.365 -14.383 1.00 97.81 100 PHE A N 1
ATOM 701 C CA . PHE A 1 100 ? 7.075 5.021 -14.572 1.00 97.81 100 PHE A CA 1
ATOM 702 C C . PHE A 1 100 ? 6.335 5.083 -13.233 1.00 97.81 100 PHE A C 1
ATOM 704 O O . PHE A 1 100 ? 6.832 4.614 -12.208 1.00 97.81 100 PHE A O 1
ATOM 711 N N . SER A 1 101 ? 5.142 5.666 -13.251 1.00 97.88 101 SER A N 1
ATOM 712 C CA . SER A 1 101 ? 4.271 5.767 -12.085 1.00 97.88 101 SER A CA 1
ATOM 713 C C . SER A 1 101 ? 3.638 4.419 -11.730 1.00 97.88 101 SER A C 1
ATOM 715 O O . SER A 1 101 ? 3.460 3.545 -12.581 1.00 97.88 101 SER A O 1
ATOM 717 N N . ALA A 1 102 ? 3.223 4.263 -10.471 1.00 97.69 102 ALA A N 1
ATOM 718 C CA . ALA A 1 102 ? 2.485 3.079 -10.029 1.00 97.69 102 ALA A CA 1
ATOM 719 C C . ALA A 1 102 ? 1.210 2.831 -10.858 1.00 97.69 102 ALA A C 1
ATOM 721 O O . ALA A 1 102 ? 0.867 1.677 -11.113 1.00 97.69 102 ALA A O 1
ATOM 722 N N . GLN A 1 103 ? 0.535 3.898 -11.305 1.00 97.81 103 GLN A N 1
ATOM 723 C CA . GLN A 1 103 ? -0.659 3.813 -12.147 1.00 97.81 103 GLN A CA 1
ATOM 724 C C . GLN A 1 103 ? -0.333 3.220 -13.522 1.00 97.81 103 GLN A C 1
ATOM 726 O O . GLN A 1 103 ? -0.959 2.243 -13.921 1.00 97.81 103 GLN A O 1
ATOM 731 N N . GLU A 1 104 ? 0.695 3.733 -14.204 1.00 97.75 104 GLU A N 1
ATOM 732 C CA . GLU A 1 104 ? 1.127 3.188 -15.500 1.00 97.75 104 GLU A CA 1
ATOM 733 C C . GLU A 1 104 ? 1.504 1.706 -15.388 1.00 97.75 104 GLU A C 1
ATOM 735 O O . GLU A 1 104 ? 1.189 0.907 -16.270 1.00 97.75 104 GLU A O 1
ATOM 740 N N . LEU A 1 105 ? 2.157 1.315 -14.289 1.00 97.88 105 LEU A N 1
ATOM 741 C CA . LEU A 1 105 ? 2.543 -0.076 -14.066 1.00 97.88 105 LEU A CA 1
ATOM 742 C C . LEU A 1 105 ? 1.350 -0.979 -13.722 1.00 97.88 105 LEU A C 1
ATOM 744 O O . LEU A 1 105 ? 1.289 -2.125 -14.176 1.00 97.88 105 LEU A O 1
ATOM 748 N N . LYS A 1 106 ? 0.369 -0.467 -12.978 1.00 97.44 106 LYS A N 1
ATOM 749 C CA . LYS A 1 106 ? -0.900 -1.159 -12.737 1.00 97.44 106 LYS A CA 1
ATOM 750 C C . LYS A 1 106 ? -1.657 -1.404 -14.041 1.00 97.44 106 LYS A C 1
ATOM 752 O O . LYS A 1 106 ? -2.124 -2.520 -14.256 1.00 97.44 106 LYS A O 1
ATOM 757 N N . ASP A 1 107 ? -1.729 -0.407 -14.921 1.00 97.19 107 ASP A N 1
ATOM 758 C CA . ASP A 1 107 ? -2.481 -0.484 -16.181 1.00 97.19 107 ASP A CA 1
ATOM 759 C C . ASP A 1 107 ? -1.900 -1.516 -17.152 1.00 97.19 107 ASP A C 1
ATOM 761 O O . ASP A 1 107 ? -2.632 -2.169 -17.896 1.00 97.19 107 ASP A O 1
ATOM 765 N N . VAL A 1 108 ? -0.585 -1.745 -17.097 1.00 96.62 108 VAL A N 1
ATOM 766 C CA . VAL A 1 108 ? 0.067 -2.826 -17.857 1.00 96.62 108 VAL A CA 1
ATOM 767 C C . VAL A 1 108 ? 0.046 -4.168 -17.122 1.00 96.62 108 VAL A C 1
ATOM 769 O O . VAL A 1 108 ? 0.587 -5.161 -17.613 1.00 96.62 108 VAL A O 1
ATOM 772 N N . GLY A 1 109 ? -0.591 -4.234 -15.952 1.00 96.31 109 GLY A N 1
ATOM 773 C CA . GLY A 1 109 ? -0.905 -5.457 -15.222 1.00 96.31 109 GLY A CA 1
ATOM 774 C C . GLY A 1 109 ? 0.159 -5.911 -14.226 1.00 96.31 109 GLY A C 1
ATOM 775 O O . GLY A 1 109 ? 0.330 -7.118 -14.061 1.00 96.31 109 GLY A O 1
ATOM 776 N N . PHE A 1 110 ? 0.945 -5.010 -13.633 1.00 97.62 110 PHE A N 1
ATOM 777 C CA . PHE A 1 110 ? 1.697 -5.350 -12.418 1.00 97.62 110 PHE A CA 1
ATOM 778 C C . PHE A 1 110 ? 0.752 -5.394 -11.213 1.00 97.62 110 PHE A C 1
ATOM 780 O O . PHE A 1 110 ? -0.129 -4.546 -11.062 1.00 97.62 110 PHE A O 1
ATOM 787 N N . SER A 1 111 ? 0.919 -6.399 -10.353 1.00 97.69 111 SER A N 1
ATOM 788 C CA . SER A 1 111 ? 0.112 -6.531 -9.141 1.00 97.69 111 SER A CA 1
ATOM 789 C C . SER A 1 111 ? 0.579 -5.563 -8.051 1.00 97.69 111 SER A C 1
ATOM 791 O O . SER A 1 111 ? 1.721 -5.105 -8.051 1.00 97.69 111 SER A O 1
ATOM 793 N N . ALA A 1 112 ? -0.273 -5.304 -7.054 1.00 97.56 112 ALA A N 1
ATOM 794 C CA . ALA A 1 112 ? 0.117 -4.526 -5.874 1.00 97.56 112 ALA A CA 1
ATOM 795 C C . ALA A 1 112 ? 1.366 -5.097 -5.178 1.00 97.56 112 ALA A C 1
ATOM 797 O O . ALA A 1 112 ? 2.181 -4.338 -4.659 1.00 97.56 112 ALA A O 1
ATOM 798 N N . LYS A 1 113 ? 1.533 -6.429 -5.192 1.00 97.81 113 LYS A N 1
ATOM 799 C CA . LYS A 1 113 ? 2.713 -7.097 -4.637 1.00 97.81 113 LYS A CA 1
ATOM 800 C C . LYS A 1 113 ? 3.964 -6.783 -5.455 1.00 97.81 113 LYS A C 1
ATOM 802 O O . LYS A 1 113 ? 4.971 -6.407 -4.870 1.00 97.81 113 LYS A O 1
ATOM 807 N N . ASP A 1 114 ? 3.890 -6.874 -6.783 1.00 97.69 114 ASP A N 1
ATOM 808 C CA . ASP A 1 114 ? 5.032 -6.557 -7.652 1.00 97.69 114 ASP A CA 1
ATOM 809 C C . ASP A 1 114 ? 5.486 -5.106 -7.464 1.00 97.69 114 ASP A C 1
ATOM 811 O O . ASP A 1 114 ? 6.681 -4.818 -7.439 1.00 97.69 114 ASP A O 1
ATOM 815 N N . LEU A 1 115 ? 4.531 -4.186 -7.296 1.00 98.06 115 LEU A N 1
ATOM 816 C CA . LEU A 1 115 ? 4.829 -2.773 -7.079 1.00 98.06 115 LEU A CA 1
ATOM 817 C C . LEU A 1 115 ? 5.367 -2.496 -5.670 1.00 98.06 115 LEU A C 1
ATOM 819 O O . LEU A 1 115 ? 6.292 -1.700 -5.515 1.00 98.06 115 LEU A O 1
ATOM 823 N N . LYS A 1 116 ? 4.863 -3.187 -4.646 1.00 97.75 116 LYS A N 1
ATOM 824 C CA . LYS A 1 116 ? 5.463 -3.142 -3.308 1.00 97.75 116 LYS A CA 1
ATOM 825 C C . LYS A 1 116 ? 6.912 -3.634 -3.336 1.00 97.75 116 LYS A C 1
ATOM 827 O O . LYS A 1 116 ? 7.783 -2.967 -2.789 1.00 97.75 116 LYS A O 1
ATOM 832 N N . ASP A 1 117 ? 7.176 -4.756 -4.003 1.00 97.69 117 ASP A N 1
ATOM 833 C CA . ASP A 1 117 ? 8.521 -5.334 -4.125 1.00 97.69 117 ASP A CA 1
ATOM 834 C C . ASP A 1 117 ? 9.449 -4.438 -4.971 1.00 97.69 117 ASP A C 1
ATOM 836 O O . ASP A 1 117 ? 10.654 -4.372 -4.731 1.00 97.69 117 ASP A O 1
ATOM 840 N N . ALA A 1 118 ? 8.888 -3.675 -5.917 1.00 97.25 118 ALA A N 1
ATOM 841 C CA . ALA A 1 118 ? 9.586 -2.601 -6.627 1.00 97.25 118 ALA A CA 1
ATOM 842 C C . ALA A 1 118 ? 9.868 -1.363 -5.751 1.00 97.25 118 ALA A C 1
ATOM 844 O O . ALA A 1 118 ? 10.643 -0.486 -6.143 1.00 97.25 118 ALA A O 1
ATOM 845 N N . GLY A 1 119 ? 9.267 -1.292 -4.563 1.00 97.38 119 GLY A N 1
ATOM 846 C CA . GLY A 1 119 ? 9.472 -0.259 -3.555 1.00 97.38 119 GLY A CA 1
ATOM 847 C C . GLY A 1 119 ? 8.520 0.934 -3.647 1.00 97.38 119 GLY A C 1
ATOM 848 O O . GLY A 1 119 ? 8.839 1.982 -3.088 1.00 97.38 119 GLY A O 1
ATOM 849 N N . PHE A 1 120 ? 7.381 0.805 -4.334 1.00 98.06 120 PHE A N 1
ATOM 850 C CA . PHE A 1 120 ? 6.307 1.794 -4.222 1.00 98.06 120 PHE A CA 1
ATOM 851 C C . PHE A 1 120 ? 5.695 1.760 -2.817 1.00 98.06 120 PHE A C 1
ATOM 853 O O . PHE A 1 120 ? 5.425 0.694 -2.255 1.00 98.06 120 PHE A O 1
ATOM 860 N N . SER A 1 121 ? 5.456 2.940 -2.257 1.00 97.94 121 SER A N 1
ATOM 861 C CA . SER A 1 121 ? 4.779 3.115 -0.976 1.00 97.94 121 SER A CA 1
ATOM 862 C C . SER A 1 121 ? 3.282 2.815 -1.080 1.00 97.94 121 SER A C 1
ATOM 864 O O . SER A 1 121 ? 2.670 2.934 -2.143 1.00 97.94 121 SER A O 1
ATOM 866 N N . ALA A 1 122 ? 2.651 2.487 0.050 1.00 97.81 122 ALA A N 1
ATOM 867 C CA . ALA A 1 122 ? 1.202 2.307 0.106 1.00 97.81 122 ALA A CA 1
ATOM 868 C C . ALA A 1 122 ? 0.430 3.554 -0.374 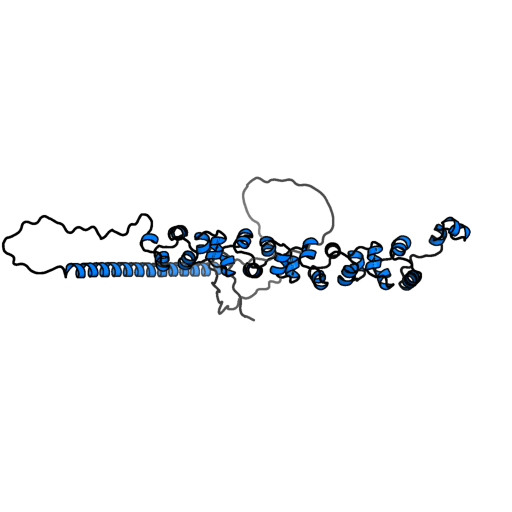1.00 97.81 122 ALA A C 1
ATOM 870 O O . ALA A 1 122 ? -0.623 3.409 -0.992 1.00 97.81 122 ALA A O 1
ATOM 871 N N . ALA A 1 123 ? 0.964 4.760 -0.144 1.00 97.94 123 ALA A N 1
ATOM 872 C CA . ALA A 1 123 ? 0.371 6.017 -0.601 1.00 97.94 123 ALA A CA 1
ATOM 873 C C . ALA A 1 123 ? 0.389 6.140 -2.132 1.00 97.94 123 ALA A C 1
ATOM 875 O O . ALA A 1 123 ? -0.633 6.461 -2.736 1.00 97.94 123 ALA A O 1
ATOM 876 N N . GLU A 1 124 ? 1.515 5.812 -2.774 1.00 98.06 124 GLU A N 1
ATOM 877 C CA . GLU A 1 124 ? 1.619 5.790 -4.240 1.00 98.06 124 GLU A CA 1
ATOM 878 C C . GLU A 1 124 ? 0.667 4.756 -4.851 1.00 98.06 124 GLU A C 1
ATOM 880 O O . GLU A 1 124 ? 0.023 5.023 -5.865 1.00 98.06 124 GLU A O 1
ATOM 885 N N . LEU A 1 125 ? 0.520 3.590 -4.216 1.00 98.06 125 LEU A N 1
ATOM 886 C CA . LEU A 1 125 ? -0.410 2.565 -4.690 1.00 98.06 125 LEU A CA 1
ATOM 887 C C . LEU A 1 125 ? -1.876 2.950 -4.460 1.00 98.06 125 LEU A C 1
ATOM 889 O O . LEU A 1 125 ? -2.720 2.674 -5.312 1.00 98.06 125 LEU A O 1
ATOM 893 N N . LYS A 1 126 ? -2.192 3.634 -3.356 1.00 97.81 126 LYS A N 1
ATOM 894 C CA . LYS A 1 126 ? -3.518 4.223 -3.141 1.00 97.81 126 LYS A CA 1
ATOM 895 C C . LYS A 1 126 ? -3.840 5.253 -4.224 1.00 97.81 126 LYS A C 1
ATOM 897 O O . LYS A 1 126 ? -4.930 5.212 -4.786 1.00 97.81 126 LYS A O 1
ATOM 902 N N . ALA A 1 127 ? -2.892 6.134 -4.550 1.00 97.62 127 ALA A N 1
ATOM 903 C CA . ALA A 1 127 ? -3.044 7.125 -5.616 1.00 97.62 127 ALA A CA 1
ATOM 904 C C . ALA A 1 127 ? -3.216 6.470 -6.999 1.00 97.62 127 ALA A C 1
ATOM 906 O O . ALA A 1 127 ? -3.997 6.950 -7.813 1.00 97.62 127 ALA A O 1
ATOM 907 N N . ALA A 1 128 ? -2.575 5.320 -7.229 1.00 96.88 128 ALA A N 1
ATOM 908 C CA . ALA A 1 128 ? -2.813 4.453 -8.387 1.00 96.88 128 ALA A CA 1
ATOM 909 C C . ALA A 1 128 ? -4.134 3.650 -8.303 1.00 96.88 128 ALA A C 1
ATOM 911 O O . ALA A 1 128 ? -4.376 2.710 -9.063 1.00 96.88 128 ALA A O 1
ATOM 912 N N . GLY A 1 129 ? -5.004 3.938 -7.336 1.00 96.94 129 GLY A N 1
ATOM 913 C CA . GLY A 1 129 ? -6.319 3.318 -7.196 1.00 96.94 129 GLY A CA 1
ATOM 914 C C . GLY A 1 129 ? -6.294 1.848 -6.776 1.00 96.94 129 GLY A C 1
ATOM 915 O O . GLY A 1 129 ? -7.189 1.094 -7.168 1.00 96.94 129 GLY A O 1
ATOM 916 N N . PHE A 1 130 ? -5.266 1.385 -6.060 1.00 97.88 130 PHE A N 1
ATOM 917 C CA . PHE A 1 130 ? -5.350 0.102 -5.361 1.00 97.88 130 PHE A CA 1
ATOM 918 C C . PHE A 1 130 ? -6.209 0.242 -4.104 1.00 97.88 130 PHE A C 1
ATOM 920 O O . PHE A 1 130 ? -6.091 1.198 -3.340 1.00 97.88 130 PHE A O 1
ATOM 927 N N . THR A 1 131 ? -7.069 -0.746 -3.877 1.00 97.81 131 THR A N 1
ATOM 928 C CA . THR A 1 131 ? -7.908 -0.816 -2.676 1.00 97.81 131 THR A CA 1
ATOM 929 C C . THR A 1 131 ? -7.099 -1.274 -1.465 1.00 97.81 131 THR A C 1
ATOM 931 O O . THR A 1 131 ? -6.132 -2.028 -1.599 1.00 97.81 131 THR A O 1
ATOM 934 N N . ALA A 1 132 ? -7.542 -0.910 -0.259 1.00 97.69 132 ALA A N 1
ATOM 935 C CA . ALA A 1 132 ? -6.938 -1.393 0.984 1.00 97.69 132 ALA A CA 1
ATOM 936 C C . ALA A 1 132 ? -6.852 -2.932 1.047 1.00 97.69 132 ALA A C 1
ATOM 938 O O . ALA A 1 132 ? -5.860 -3.469 1.533 1.00 97.69 132 ALA A O 1
ATOM 939 N N . ALA A 1 133 ? -7.839 -3.652 0.497 1.00 97.75 133 ALA A N 1
ATOM 940 C CA . ALA A 1 133 ? -7.834 -5.116 0.433 1.00 97.75 133 ALA A CA 1
ATOM 941 C C . ALA A 1 133 ? -6.712 -5.660 -0.467 1.00 97.75 133 ALA A C 1
ATOM 943 O O . ALA A 1 133 ? -6.006 -6.595 -0.087 1.00 97.75 133 ALA A O 1
ATOM 944 N N . GLN A 1 134 ? -6.499 -5.050 -1.638 1.00 97.81 134 GLN A N 1
ATOM 945 C CA . GLN A 1 134 ? -5.398 -5.419 -2.534 1.00 97.81 134 GLN A CA 1
ATOM 946 C C . GLN A 1 134 ? -4.035 -5.142 -1.893 1.00 97.81 134 GLN A C 1
ATOM 948 O O . GLN A 1 134 ? -3.116 -5.947 -2.032 1.00 97.81 134 GLN A O 1
ATOM 953 N N . LEU A 1 135 ? -3.906 -4.036 -1.156 1.00 98.06 135 LEU A N 1
ATOM 954 C CA . LEU A 1 135 ? -2.666 -3.705 -0.457 1.00 98.06 135 LEU A CA 1
ATOM 955 C C . LEU A 1 135 ? -2.424 -4.608 0.758 1.00 98.06 135 LEU A C 1
ATOM 957 O O . LEU A 1 135 ? -1.295 -5.048 0.976 1.00 98.06 135 LEU A O 1
ATOM 961 N N . LYS A 1 136 ? -3.474 -4.987 1.492 1.00 97.81 136 LYS A N 1
ATOM 962 C CA . LYS A 1 136 ? -3.387 -6.022 2.529 1.00 97.81 136 LYS A CA 1
ATOM 963 C C . LYS A 1 136 ? -2.893 -7.346 1.946 1.00 97.81 136 LYS A C 1
ATOM 965 O O . LYS A 1 136 ? -1.981 -7.950 2.501 1.00 97.81 136 LYS A O 1
ATOM 970 N N . ALA A 1 137 ? -3.438 -7.773 0.805 1.00 97.62 137 ALA A N 1
ATOM 971 C CA . ALA A 1 137 ? -3.007 -8.993 0.117 1.00 97.62 137 ALA A CA 1
ATOM 972 C C . ALA A 1 137 ? -1.558 -8.909 -0.404 1.00 97.62 137 ALA A C 1
ATOM 974 O O . ALA A 1 137 ? -0.852 -9.914 -0.432 1.00 97.62 137 ALA A O 1
ATOM 975 N N . ALA A 1 138 ? -1.082 -7.710 -0.756 1.00 97.00 138 ALA A N 1
ATOM 976 C CA . ALA A 1 138 ? 0.330 -7.445 -1.050 1.00 97.00 138 ALA A CA 1
ATOM 977 C C . ALA A 1 138 ? 1.226 -7.431 0.209 1.00 97.00 138 ALA A C 1
ATOM 979 O O . ALA A 1 138 ? 2.452 -7.341 0.117 1.00 97.00 138 ALA A O 1
ATOM 980 N N . GLY A 1 139 ? 0.633 -7.529 1.400 1.00 97.31 139 GLY A N 1
ATOM 981 C CA . GLY A 1 139 ? 1.321 -7.604 2.682 1.00 97.31 139 GLY A CA 1
ATOM 982 C C . GLY A 1 139 ? 1.653 -6.247 3.296 1.00 97.31 139 GLY A C 1
ATOM 983 O O . GLY A 1 139 ? 2.622 -6.164 4.048 1.00 97.31 139 GLY A O 1
ATOM 984 N N . PHE A 1 140 ? 0.955 -5.167 2.941 1.00 98.00 140 PHE A N 1
ATOM 985 C CA . PHE A 1 140 ? 1.041 -3.920 3.709 1.00 98.00 140 PHE A CA 1
ATOM 986 C C . PHE A 1 140 ? 0.361 -4.090 5.070 1.00 98.00 140 PHE A C 1
ATOM 988 O O . PHE A 1 140 ? -0.695 -4.720 5.173 1.00 98.00 140 PHE A O 1
ATOM 995 N N . SER A 1 141 ? 0.970 -3.531 6.114 1.00 97.88 141 SER A N 1
ATOM 996 C CA . SER A 1 141 ? 0.394 -3.536 7.456 1.00 97.88 141 SER A CA 1
ATOM 997 C C . SER A 1 141 ? -0.726 -2.500 7.579 1.00 97.88 141 SER A C 1
ATOM 999 O O . SER A 1 141 ? -0.789 -1.535 6.817 1.00 97.88 141 SER A O 1
ATOM 1001 N N . ALA A 1 142 ? -1.592 -2.652 8.584 1.00 97.62 142 ALA A N 1
ATOM 1002 C CA . ALA A 1 142 ? -2.600 -1.640 8.904 1.00 97.62 142 ALA A CA 1
ATOM 1003 C C . ALA A 1 142 ? -1.979 -0.251 9.144 1.00 97.62 142 ALA A C 1
ATOM 1005 O O . ALA A 1 142 ? -2.576 0.756 8.769 1.00 97.62 142 ALA A O 1
ATOM 1006 N N . LYS A 1 143 ? -0.768 -0.201 9.719 1.00 97.75 143 LYS A N 1
ATOM 1007 C CA . LYS A 1 143 ? -0.026 1.043 9.937 1.00 97.75 143 LYS A CA 1
ATOM 1008 C C . LYS A 1 143 ? 0.394 1.683 8.616 1.00 97.75 143 LYS A C 1
ATOM 1010 O O . LYS A 1 143 ? 0.134 2.864 8.425 1.00 97.75 143 LYS A O 1
ATOM 1015 N N . ASP A 1 144 ? 0.961 0.909 7.691 1.00 97.69 144 ASP A N 1
ATOM 1016 C CA . ASP A 1 144 ? 1.363 1.433 6.375 1.00 97.69 144 ASP A CA 1
ATOM 1017 C C . ASP A 1 144 ? 0.166 2.026 5.624 1.00 97.69 144 ASP A C 1
ATOM 1019 O O . ASP A 1 144 ? 0.280 3.051 4.955 1.00 97.69 144 ASP A O 1
ATOM 1023 N N . LEU A 1 145 ? -1.003 1.388 5.744 1.00 98.06 145 LEU A N 1
ATOM 1024 C CA . LEU A 1 145 ? -2.221 1.863 5.098 1.00 98.06 145 LEU A CA 1
ATOM 1025 C C . LEU A 1 145 ? -2.830 3.078 5.805 1.00 98.06 145 LEU A C 1
ATOM 1027 O O . LEU A 1 145 ? -3.331 3.978 5.134 1.00 98.06 145 LEU A O 1
ATOM 1031 N N . LYS A 1 146 ? -2.749 3.151 7.135 1.00 97.62 146 LYS A N 1
ATOM 1032 C CA . LYS A 1 146 ? -3.104 4.364 7.877 1.00 97.62 146 LYS A CA 1
ATOM 1033 C C . LYS A 1 146 ? -2.229 5.542 7.449 1.00 97.62 146 LYS A C 1
ATOM 1035 O O . LYS A 1 146 ? -2.762 6.604 7.145 1.00 97.62 146 LYS A O 1
ATOM 1040 N N . ASP A 1 147 ? -0.915 5.342 7.372 1.00 97.50 147 ASP A N 1
ATOM 1041 C CA . ASP A 1 147 ? 0.047 6.372 6.961 1.00 97.50 147 ASP A CA 1
ATOM 1042 C C . ASP A 1 147 ? -0.158 6.779 5.487 1.00 97.50 147 ASP A C 1
ATOM 1044 O O . ASP A 1 147 ? 0.043 7.933 5.119 1.00 97.50 147 ASP A O 1
ATOM 1048 N N . ALA A 1 148 ? -0.650 5.860 4.649 1.00 97.19 148 ALA A N 1
ATOM 1049 C CA . ALA A 1 148 ? -1.118 6.145 3.289 1.00 97.19 148 ALA A CA 1
ATOM 1050 C C . ALA A 1 148 ? -2.481 6.867 3.225 1.00 97.19 148 ALA A C 1
ATOM 1052 O O . ALA A 1 148 ? -2.983 7.166 2.138 1.00 97.19 148 ALA A O 1
ATOM 1053 N N . GLY A 1 149 ? -3.105 7.130 4.373 1.00 97.12 149 GLY A N 1
ATOM 1054 C CA . GLY A 1 149 ? -4.356 7.867 4.505 1.00 97.12 149 GLY A CA 1
ATOM 1055 C C . GLY A 1 149 ? -5.617 7.031 4.298 1.00 97.12 149 GLY A C 1
ATOM 1056 O O . GLY A 1 149 ? -6.655 7.600 3.966 1.00 97.12 149 GLY A O 1
ATOM 1057 N N . PHE A 1 150 ? -5.573 5.699 4.395 1.00 97.94 150 PHE A N 1
ATOM 1058 C CA . PHE A 1 150 ? -6.804 4.899 4.453 1.00 97.94 150 PHE A CA 1
ATOM 1059 C C . PHE A 1 150 ? -7.511 5.105 5.797 1.00 97.94 150 PHE A C 1
ATOM 1061 O O . PHE A 1 150 ? -6.891 5.076 6.861 1.00 97.94 150 PHE A O 1
ATOM 1068 N N . SER A 1 151 ? -8.826 5.286 5.744 1.00 97.75 151 SER A N 1
ATOM 1069 C CA . SER A 1 151 ? -9.682 5.387 6.922 1.00 97.75 151 SER A CA 1
ATOM 1070 C C . SER A 1 151 ? -9.839 4.034 7.621 1.00 97.75 151 SER A C 1
ATOM 1072 O O . SER A 1 151 ? -9.764 2.972 6.999 1.00 97.75 151 SER A O 1
ATOM 1074 N N . ALA A 1 152 ? -10.149 4.057 8.919 1.00 97.44 152 ALA A N 1
ATOM 1075 C CA . ALA A 1 152 ? -10.450 2.839 9.671 1.00 97.44 152 ALA A CA 1
ATOM 1076 C C . ALA A 1 152 ? -11.599 2.023 9.044 1.00 97.44 152 ALA A C 1
ATOM 1078 O O . ALA A 1 152 ? -11.567 0.794 9.081 1.00 97.44 152 ALA A O 1
ATOM 1079 N N . ALA A 1 153 ? -12.584 2.688 8.425 1.00 97.69 153 ALA A N 1
ATOM 1080 C CA . ALA A 1 153 ? -13.695 2.039 7.730 1.00 97.69 153 ALA A CA 1
ATOM 1081 C C . ALA A 1 153 ? -13.227 1.270 6.484 1.00 97.69 153 ALA A C 1
ATOM 1083 O O . ALA A 1 153 ? -13.601 0.111 6.297 1.00 97.69 153 ALA A O 1
ATOM 1084 N N . GLU A 1 154 ? -12.359 1.872 5.663 1.00 97.88 154 GLU A N 1
ATOM 1085 C CA . GLU A 1 154 ? -11.762 1.200 4.501 1.00 97.88 154 GLU A CA 1
ATOM 1086 C C . GLU A 1 154 ? -10.914 -0.003 4.924 1.00 97.88 154 GLU A C 1
ATOM 1088 O O . GLU A 1 154 ? -10.960 -1.055 4.284 1.00 97.88 154 GLU A O 1
ATOM 1093 N N . LEU A 1 155 ? -10.170 0.116 6.027 1.00 97.94 155 LEU A N 1
ATOM 1094 C CA . LEU A 1 155 ? -9.365 -0.989 6.541 1.00 97.94 155 LEU A CA 1
ATOM 1095 C C . LEU A 1 155 ? -10.221 -2.102 7.153 1.00 97.94 155 LEU A C 1
ATOM 1097 O O . LEU A 1 155 ? -9.936 -3.282 6.944 1.00 97.94 155 LEU A O 1
ATOM 1101 N N . LYS A 1 156 ? -11.317 -1.759 7.835 1.00 97.56 156 LYS A N 1
ATOM 1102 C CA . LYS A 1 156 ? -12.308 -2.743 8.278 1.00 97.56 156 LYS A CA 1
ATOM 1103 C C . LYS A 1 156 ? -12.897 -3.501 7.088 1.00 97.56 156 LYS A C 1
ATOM 1105 O O . LYS A 1 156 ? -12.948 -4.727 7.116 1.00 97.56 156 LYS A O 1
ATOM 1110 N N . ALA A 1 157 ? -13.290 -2.794 6.027 1.00 97.50 157 ALA A N 1
ATOM 1111 C CA . ALA A 1 157 ? -13.812 -3.403 4.802 1.00 97.50 157 ALA A CA 1
ATOM 1112 C C . ALA A 1 157 ? -12.767 -4.284 4.092 1.00 97.50 157 ALA A C 1
ATOM 1114 O O . ALA A 1 157 ? -13.112 -5.307 3.504 1.00 97.50 157 ALA A O 1
ATOM 1115 N N . ALA A 1 158 ? -11.482 -3.939 4.204 1.00 96.88 158 ALA A N 1
ATOM 1116 C CA . ALA A 1 158 ? -10.363 -4.771 3.761 1.00 96.88 158 ALA A CA 1
ATOM 1117 C C . ALA A 1 158 ? -10.088 -5.991 4.666 1.00 96.88 158 ALA A C 1
ATOM 1119 O O . ALA A 1 158 ? -9.192 -6.788 4.380 1.00 96.88 158 ALA A O 1
ATOM 1120 N N . GLY A 1 159 ? -10.840 -6.146 5.757 1.00 97.12 159 GLY A N 1
ATOM 1121 C CA . GLY A 1 159 ? -10.767 -7.278 6.670 1.00 97.12 159 GLY A CA 1
ATOM 1122 C C . GLY A 1 159 ? -9.696 -7.151 7.750 1.00 97.12 159 GLY A C 1
ATOM 1123 O O . GLY A 1 159 ? -9.258 -8.175 8.270 1.00 97.12 159 GLY A O 1
ATOM 1124 N N . PHE A 1 160 ? -9.200 -5.948 8.060 1.00 97.94 160 PHE A N 1
ATOM 1125 C CA . PHE A 1 160 ? -8.393 -5.736 9.268 1.00 97.94 160 PHE A CA 1
ATOM 1126 C C . PHE A 1 160 ? -9.267 -5.812 10.522 1.00 97.94 160 PHE A C 1
ATOM 1128 O O . PHE A 1 160 ? -10.371 -5.271 10.572 1.00 97.94 160 PHE A O 1
ATOM 1135 N N . SER A 1 161 ? -8.755 -6.491 11.541 1.00 97.75 161 SER A N 1
ATOM 1136 C CA . SER A 1 161 ? -9.378 -6.599 12.856 1.00 97.75 161 SER A CA 1
ATOM 1137 C C . SER A 1 161 ? -9.215 -5.309 13.661 1.00 97.75 161 SER A C 1
ATOM 1139 O O . SER A 1 161 ? -8.254 -4.560 13.481 1.00 97.75 161 SER A O 1
ATOM 1141 N N . ALA A 1 162 ? -10.110 -5.084 14.626 1.00 97.31 162 ALA A N 1
ATOM 1142 C CA . ALA A 1 162 ? -9.998 -3.965 15.563 1.00 97.31 162 ALA A CA 1
ATOM 1143 C C . ALA A 1 162 ? -8.637 -3.933 16.282 1.00 97.31 162 ALA A C 1
ATOM 1145 O O . ALA A 1 162 ? -8.095 -2.856 16.518 1.00 97.31 162 ALA A O 1
ATOM 1146 N N . LYS A 1 163 ? -8.058 -5.105 16.583 1.00 97.62 163 LYS A N 1
ATOM 1147 C CA . LYS A 1 163 ? -6.732 -5.210 17.203 1.00 97.62 163 LYS A CA 1
ATOM 1148 C C . LYS A 1 163 ? -5.629 -4.702 16.275 1.00 97.62 163 LYS A C 1
ATOM 1150 O O . LYS A 1 163 ? -4.820 -3.890 16.701 1.00 97.62 163 LYS A O 1
ATOM 1155 N N . GLU A 1 164 ? -5.611 -5.136 15.014 1.00 97.88 164 GLU A N 1
ATOM 1156 C CA . GLU A 1 164 ? -4.620 -4.661 14.034 1.00 97.88 164 GLU A CA 1
ATOM 1157 C C . GLU A 1 164 ? -4.711 -3.143 13.832 1.00 97.88 164 GLU A C 1
ATOM 1159 O O . GLU A 1 164 ? -3.688 -2.475 13.695 1.00 97.88 164 GLU A O 1
ATOM 1164 N N . LEU A 1 165 ? -5.925 -2.583 13.846 1.00 97.88 165 LEU A N 1
ATOM 1165 C CA . LEU A 1 165 ? -6.119 -1.141 13.712 1.00 97.88 165 LEU A CA 1
ATOM 1166 C C . LEU A 1 165 ? -5.729 -0.372 14.980 1.00 97.88 165 LEU A C 1
ATOM 1168 O O . LEU A 1 165 ? -5.125 0.696 14.888 1.00 97.88 165 LEU A O 1
ATOM 1172 N N . LYS A 1 166 ? -5.995 -0.924 16.165 1.00 97.25 166 LYS A N 1
ATOM 1173 C CA . LYS A 1 166 ? -5.482 -0.371 17.421 1.00 97.25 166 LYS A CA 1
ATOM 1174 C C . LYS A 1 166 ? -3.952 -0.345 17.429 1.00 97.25 166 LYS A C 1
ATOM 1176 O O . LYS A 1 166 ? -3.371 0.684 17.757 1.00 97.25 166 LYS A O 1
ATOM 1181 N N . ASP A 1 167 ? -3.308 -1.438 17.024 1.00 97.31 167 ASP A N 1
ATOM 1182 C CA . ASP A 1 167 ? -1.844 -1.544 16.956 1.00 97.31 167 ASP A CA 1
ATOM 1183 C C . ASP A 1 167 ? -1.253 -0.588 15.894 1.00 97.31 167 ASP A C 1
ATOM 1185 O O . ASP A 1 167 ? -0.145 -0.081 16.054 1.00 97.31 167 ASP A O 1
ATOM 1189 N N . ALA A 1 168 ? -2.016 -0.268 14.842 1.00 96.88 168 ALA A N 1
ATOM 1190 C CA . ALA A 1 168 ? -1.700 0.795 13.881 1.00 96.88 168 ALA A CA 1
ATOM 1191 C C . ALA A 1 168 ? -1.928 2.222 14.429 1.00 96.88 168 ALA A C 1
ATOM 1193 O O . ALA A 1 168 ? -1.598 3.212 13.771 1.00 96.88 168 ALA A O 1
ATOM 1194 N N . GLY A 1 169 ? -2.491 2.349 15.631 1.00 96.94 169 GLY A N 1
ATOM 1195 C CA . GLY A 1 169 ? -2.712 3.607 16.334 1.00 96.94 169 GLY A CA 1
ATOM 1196 C C . GLY A 1 169 ? -4.035 4.298 16.009 1.00 96.94 169 GLY A C 1
ATOM 1197 O O . GLY A 1 169 ? -4.103 5.520 16.122 1.00 96.94 169 GLY A O 1
ATOM 1198 N N . PHE A 1 170 ? -5.061 3.591 15.529 1.00 97.75 170 PHE A N 1
ATOM 1199 C CA . PHE A 1 170 ? -6.417 4.154 15.473 1.00 97.75 170 PHE A CA 1
ATOM 1200 C C . PHE A 1 170 ? -7.009 4.267 16.882 1.00 97.75 170 PHE A C 1
ATOM 1202 O O . PHE A 1 170 ? -6.834 3.371 17.713 1.00 97.75 170 PHE A O 1
ATOM 1209 N N . SER A 1 171 ? -7.715 5.365 17.150 1.00 97.31 171 SER A N 1
ATOM 1210 C CA . SER A 1 171 ? -8.395 5.575 18.428 1.00 97.31 171 SER A CA 1
ATOM 1211 C C . SER A 1 171 ? -9.674 4.737 18.527 1.00 97.31 171 SER A C 1
ATOM 1213 O O . SER A 1 171 ? -10.241 4.311 17.519 1.00 97.31 171 SER A O 1
ATOM 1215 N N . ALA A 1 172 ? -10.180 4.531 19.746 1.00 96.75 172 ALA A N 1
ATOM 1216 C CA . ALA A 1 172 ? -11.478 3.884 19.949 1.00 96.75 172 ALA A CA 1
ATOM 1217 C C . ALA A 1 172 ? -12.613 4.610 19.198 1.00 96.75 172 ALA A C 1
ATOM 1219 O O . ALA A 1 172 ? -13.505 3.955 18.659 1.00 96.75 172 ALA A O 1
ATOM 1220 N N . SER A 1 173 ? -12.549 5.943 19.115 1.00 97.12 173 SER A N 1
ATOM 1221 C CA . SER A 1 173 ? -13.504 6.777 18.375 1.00 97.12 173 SER A CA 1
ATOM 1222 C C . SER A 1 173 ? -13.449 6.509 16.873 1.00 97.12 173 SER A C 1
ATOM 1224 O O . SER A 1 173 ? -14.492 6.311 16.252 1.00 97.12 173 SER A O 1
ATOM 1226 N N . ASP A 1 174 ? -12.247 6.420 16.293 1.00 97.31 174 ASP A N 1
ATOM 1227 C CA . ASP A 1 174 ? -12.072 6.100 14.869 1.00 97.31 174 ASP A CA 1
ATOM 1228 C C . ASP A 1 174 ? -12.674 4.735 14.534 1.00 97.31 174 ASP A C 1
ATOM 1230 O O . ASP A 1 174 ? -13.353 4.569 13.520 1.00 97.31 174 ASP A O 1
ATOM 1234 N N . LEU A 1 175 ? -12.453 3.749 15.407 1.00 97.56 175 LEU A N 1
ATOM 1235 C CA . LEU A 1 175 ? -12.954 2.394 15.203 1.00 97.56 175 LEU A CA 1
ATOM 1236 C C . LEU A 1 175 ? -14.464 2.292 15.426 1.00 97.56 175 LEU A C 1
ATOM 1238 O O . LEU A 1 175 ? -15.142 1.581 14.682 1.00 97.56 175 LEU A O 1
ATOM 1242 N N . LYS A 1 176 ? -15.019 3.039 16.383 1.00 96.69 176 LYS A N 1
ATOM 1243 C CA . LYS A 1 176 ? -16.471 3.172 16.530 1.00 96.69 176 LYS A CA 1
ATOM 1244 C C . LYS A 1 176 ? -17.096 3.768 15.268 1.00 96.69 176 LYS A C 1
ATOM 1246 O O . LYS A 1 176 ? -18.062 3.212 14.754 1.00 96.69 176 LYS A O 1
ATOM 1251 N N . ASN A 1 177 ? -16.517 4.843 14.732 1.00 96.88 177 ASN A N 1
ATOM 1252 C CA . ASN A 1 177 ? -16.987 5.488 13.501 1.00 96.88 177 ASN A CA 1
ATOM 1253 C C . ASN A 1 177 ? -16.827 4.582 12.269 1.00 96.88 177 ASN A C 1
ATOM 1255 O O . ASN A 1 177 ? -17.654 4.614 11.363 1.00 96.88 177 ASN A O 1
ATOM 1259 N N . ALA A 1 178 ? -15.815 3.711 12.261 1.00 96.62 178 ALA A N 1
ATOM 1260 C CA . ALA A 1 178 ? -15.670 2.634 11.280 1.00 96.62 178 ALA A CA 1
ATOM 1261 C C . ALA A 1 178 ? -16.688 1.488 11.457 1.00 96.62 178 ALA A C 1
ATOM 1263 O O . ALA A 1 178 ? -16.720 0.547 10.662 1.00 96.62 178 ALA A O 1
ATOM 1264 N N . GLY A 1 179 ? -17.515 1.543 12.502 1.00 96.56 179 GLY A N 1
ATOM 1265 C CA . GLY A 1 179 ? -18.587 0.600 12.786 1.00 96.56 179 GLY A CA 1
ATOM 1266 C C . GLY A 1 179 ? -18.154 -0.636 13.568 1.00 96.56 179 GLY A C 1
ATOM 1267 O O . GLY A 1 179 ? -18.853 -1.646 13.507 1.00 96.56 179 GLY A O 1
ATOM 1268 N N . PHE A 1 180 ? -16.994 -0.648 14.232 1.00 97.44 180 PHE A N 1
ATOM 1269 C CA . PHE A 1 180 ? -16.667 -1.722 15.177 1.00 97.44 180 PHE A CA 1
ATOM 1270 C C . PHE A 1 180 ? -17.567 -1.640 16.413 1.00 97.44 180 PHE A C 1
ATOM 1272 O O . PHE A 1 180 ? -17.808 -0.567 16.966 1.00 97.44 180 PHE A O 1
ATOM 1279 N N . SER A 1 181 ? -18.060 -2.792 16.851 1.00 96.88 181 SER A N 1
ATOM 1280 C CA . SER A 1 181 ? -18.862 -2.922 18.063 1.00 96.88 181 SER A CA 1
ATOM 1281 C C . SER A 1 181 ? -18.005 -2.777 19.321 1.00 96.88 181 SER A C 1
ATOM 1283 O O . SER A 1 181 ? -16.819 -3.111 19.330 1.00 96.88 181 SER A O 1
ATOM 1285 N N . ALA A 1 182 ? -18.624 -2.370 20.432 1.00 95.75 182 ALA A N 1
ATOM 1286 C CA . ALA A 1 182 ? -17.955 -2.312 21.733 1.00 95.75 182 ALA A CA 1
ATOM 1287 C C . ALA A 1 182 ? -17.301 -3.650 22.125 1.00 95.75 182 ALA A C 1
ATOM 1289 O O . ALA A 1 182 ? -16.239 -3.658 22.744 1.00 95.75 182 ALA A O 1
ATOM 1290 N N . LYS A 1 183 ? -17.900 -4.784 21.730 1.00 96.25 183 LYS A N 1
ATOM 1291 C C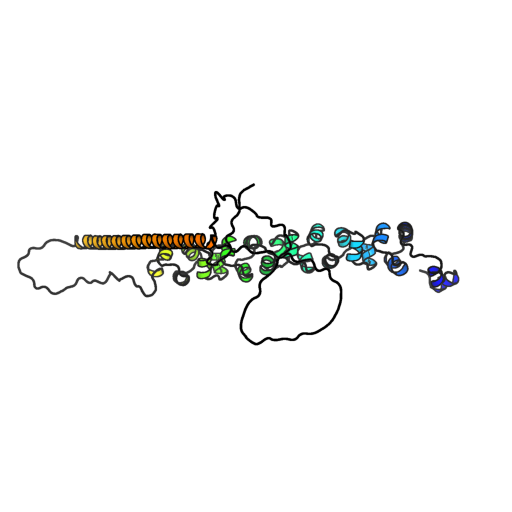A . LYS A 1 183 ? -17.331 -6.115 21.970 1.00 96.25 183 LYS A CA 1
ATOM 1292 C C . LYS A 1 183 ? -16.036 -6.328 21.184 1.00 96.25 183 LYS A C 1
ATOM 1294 O O . LYS A 1 183 ? -15.047 -6.753 21.767 1.00 96.25 183 LYS A O 1
ATOM 1299 N N . GLU A 1 184 ? -16.019 -6.005 19.891 1.00 97.19 184 GLU A N 1
ATOM 1300 C CA . GLU A 1 184 ? -14.804 -6.115 19.068 1.00 97.19 184 GLU A CA 1
ATOM 1301 C C . GLU A 1 184 ? -13.679 -5.219 19.600 1.00 97.19 184 GLU A C 1
ATOM 1303 O O . GLU A 1 184 ? -12.515 -5.618 19.591 1.00 97.19 184 GLU A O 1
ATOM 1308 N N . LEU A 1 185 ? -14.015 -4.029 20.108 1.00 97.00 185 LEU A N 1
ATOM 1309 C CA . LEU A 1 185 ? -13.031 -3.130 20.711 1.00 97.00 185 LEU A CA 1
ATOM 1310 C C . LEU A 1 185 ? -12.536 -3.632 22.073 1.00 97.00 185 LEU A C 1
ATOM 1312 O O . LEU A 1 185 ? -11.343 -3.535 22.367 1.00 97.00 185 LEU A O 1
ATOM 1316 N N . LYS A 1 186 ? -13.409 -4.236 22.883 1.00 95.94 186 LYS A N 1
ATOM 1317 C CA . LYS A 1 186 ? -12.995 -4.919 24.112 1.00 95.94 186 LYS A CA 1
ATOM 1318 C C . LYS A 1 186 ? -12.027 -6.062 23.813 1.00 95.94 186 LYS A C 1
ATOM 1320 O O . LYS A 1 186 ? -10.979 -6.146 24.446 1.00 95.94 186 LYS A O 1
ATOM 1325 N N . ASP A 1 187 ? -12.344 -6.899 22.827 1.00 96.44 187 ASP A N 1
ATOM 1326 C CA . ASP A 1 187 ? -11.499 -8.026 22.411 1.00 96.44 187 ASP A CA 1
ATOM 1327 C C . ASP A 1 187 ? -10.159 -7.543 21.811 1.00 96.44 187 ASP A C 1
ATOM 1329 O O . ASP A 1 187 ? -9.131 -8.205 21.952 1.00 96.44 187 ASP A O 1
ATOM 1333 N N . ALA A 1 188 ? -10.135 -6.348 21.208 1.00 96.00 188 ALA A N 1
ATOM 1334 C CA . ALA A 1 188 ? -8.912 -5.649 20.797 1.00 96.00 188 ALA A CA 1
ATOM 1335 C C . ALA A 1 188 ? -8.117 -5.038 21.973 1.00 96.00 188 ALA A C 1
ATOM 1337 O O . ALA A 1 188 ? -7.005 -4.532 21.791 1.00 96.00 188 ALA A O 1
ATOM 1338 N N . GLY A 1 189 ? -8.666 -5.081 23.187 1.00 96.00 189 GLY A N 1
ATOM 1339 C CA . GLY A 1 189 ? -8.031 -4.638 24.423 1.00 96.00 189 GLY A CA 1
ATOM 1340 C C . GLY A 1 189 ? -8.213 -3.155 24.737 1.00 96.00 189 GLY A C 1
ATOM 1341 O O . GLY A 1 189 ? -7.348 -2.584 25.399 1.00 96.00 189 GLY A O 1
ATOM 1342 N N . PHE A 1 190 ? -9.243 -2.482 24.219 1.00 96.75 190 PHE A N 1
ATOM 1343 C CA . PHE A 1 190 ? -9.596 -1.141 24.702 1.00 96.75 190 PHE A CA 1
ATOM 1344 C C . PHE A 1 190 ? -10.157 -1.213 26.127 1.00 96.75 190 PHE A C 1
ATOM 1346 O O . PHE A 1 190 ? -10.859 -2.160 26.492 1.00 96.75 190 PHE A O 1
ATOM 1353 N N . SER A 1 191 ? -9.840 -0.220 26.954 1.00 96.25 191 SER A N 1
ATOM 1354 C CA . SER A 1 191 ? -10.409 -0.112 28.297 1.00 96.25 191 SER A CA 1
ATOM 1355 C C . SER A 1 191 ? -11.829 0.458 28.248 1.00 96.25 191 SER A C 1
ATOM 1357 O O . SER A 1 191 ? -12.218 1.118 27.284 1.00 96.25 191 SER A O 1
ATOM 1359 N N . ALA A 1 192 ? -12.608 0.252 29.313 1.00 94.75 192 ALA A N 1
ATOM 1360 C CA . ALA A 1 192 ? -13.922 0.885 29.444 1.00 94.75 192 ALA A CA 1
ATOM 1361 C C . ALA A 1 192 ? -13.836 2.422 29.358 1.00 94.75 192 ALA A C 1
ATOM 1363 O O . ALA A 1 192 ? -14.732 3.051 28.801 1.00 94.75 192 ALA A O 1
ATOM 1364 N N . SER A 1 193 ? -12.749 3.017 29.861 1.00 95.88 193 SER A N 1
ATOM 1365 C CA . SER A 1 193 ? -12.492 4.459 29.781 1.00 95.88 193 SER A CA 1
ATOM 1366 C C . SER A 1 193 ? -12.287 4.922 28.340 1.00 95.88 193 SER A C 1
ATOM 1368 O O . SER A 1 193 ? -12.884 5.915 27.932 1.00 95.88 193 SER A O 1
ATOM 1370 N N . ASP A 1 194 ? -11.510 4.176 27.545 1.00 96.12 194 ASP A N 1
ATOM 1371 C CA . ASP A 1 194 ? -11.291 4.493 26.126 1.00 96.12 194 ASP A CA 1
ATOM 1372 C C . ASP A 1 194 ? -12.612 4.472 25.352 1.00 96.12 194 ASP A C 1
ATOM 1374 O O . ASP A 1 194 ? -12.888 5.360 24.545 1.00 96.12 194 ASP A O 1
ATOM 1378 N N . LEU A 1 195 ? -13.457 3.472 25.623 1.00 96.06 195 LEU A N 1
ATOM 1379 C CA . LEU A 1 195 ? -14.747 3.341 24.953 1.00 96.06 195 LEU A CA 1
ATOM 1380 C C . LEU A 1 195 ? -15.767 4.378 25.432 1.00 96.06 195 LEU A C 1
ATOM 1382 O O . LEU A 1 195 ? -16.549 4.882 24.626 1.00 96.06 195 LEU A O 1
ATOM 1386 N N . LYS A 1 196 ? -15.733 4.767 26.709 1.00 94.75 196 LYS A N 1
ATOM 1387 C CA . LYS A 1 196 ? -16.531 5.896 27.192 1.00 94.75 196 LYS A CA 1
ATOM 1388 C C . LYS A 1 196 ? -16.145 7.190 26.481 1.00 94.75 196 LYS A C 1
ATOM 1390 O O . LYS A 1 196 ? -17.028 7.905 26.019 1.00 94.75 196 LYS A O 1
ATOM 1395 N N . ASN A 1 197 ? -14.848 7.463 26.340 1.00 95.19 197 ASN A N 1
ATOM 1396 C CA . ASN A 1 197 ? -14.349 8.646 25.633 1.00 95.19 197 ASN A CA 1
ATOM 1397 C C . ASN A 1 197 ? -14.679 8.606 24.131 1.00 95.19 197 ASN A C 1
ATOM 1399 O O . ASN A 1 197 ? -14.917 9.646 23.526 1.00 95.19 197 ASN A O 1
ATOM 1403 N N . ALA A 1 198 ? -14.786 7.411 23.544 1.00 95.00 198 ALA A N 1
ATOM 1404 C CA . ALA A 1 198 ? -15.336 7.208 22.201 1.00 95.00 198 ALA A CA 1
ATOM 1405 C C . ALA A 1 198 ? -16.870 7.367 22.118 1.00 95.00 198 ALA A C 1
ATOM 1407 O O . ALA A 1 198 ? -17.473 7.244 21.048 1.00 95.00 198 ALA A O 1
ATOM 1408 N N . GLY A 1 199 ? -17.531 7.629 23.246 1.00 94.94 199 GLY A N 1
ATOM 1409 C CA . GLY A 1 199 ? -18.962 7.880 23.346 1.00 94.94 199 GLY A CA 1
ATOM 1410 C C . GLY A 1 199 ? -19.823 6.620 23.349 1.00 94.94 199 GLY A C 1
ATOM 1411 O O . GLY A 1 199 ? -20.973 6.686 22.920 1.00 94.94 199 GLY A O 1
ATOM 1412 N N . PHE A 1 200 ? -19.296 5.449 23.716 1.00 95.75 200 PHE A N 1
ATOM 1413 C CA . PHE A 1 200 ? -20.155 4.290 23.983 1.00 95.75 200 PHE A CA 1
ATOM 1414 C C . PHE A 1 200 ? -20.987 4.531 25.250 1.00 95.75 200 PHE A C 1
ATOM 1416 O O . PHE A 1 200 ? -20.538 5.160 26.207 1.00 95.75 200 PHE A O 1
ATOM 1423 N N . SER A 1 201 ? -22.214 4.028 25.272 1.00 95.06 201 SER A N 1
ATOM 1424 C CA . SER A 1 201 ? -23.080 4.048 26.451 1.00 95.06 201 SER A CA 1
ATOM 1425 C C . SER A 1 201 ? -22.734 2.917 27.424 1.00 95.06 201 SER A C 1
ATOM 1427 O O . SER A 1 201 ? -22.206 1.872 27.034 1.00 95.06 201 SER A O 1
ATOM 1429 N N . ALA A 1 202 ? -23.098 3.079 28.700 1.00 93.31 202 ALA A N 1
ATOM 1430 C CA . ALA A 1 202 ? -22.940 2.023 29.703 1.00 93.31 202 ALA A CA 1
ATOM 1431 C C . ALA A 1 202 ? -23.648 0.716 29.288 1.00 93.31 202 ALA A C 1
ATOM 1433 O O . ALA A 1 202 ? -23.139 -0.373 29.549 1.00 93.31 202 ALA A O 1
ATOM 1434 N N . SER A 1 203 ? -24.789 0.817 28.598 1.00 94.06 203 SER A N 1
ATOM 1435 C CA . SER A 1 203 ? -25.549 -0.325 28.076 1.00 94.06 203 SER A CA 1
ATOM 1436 C C . SER A 1 203 ? -24.779 -1.086 26.997 1.00 94.06 203 SER A C 1
ATOM 1438 O O . SER A 1 203 ? -24.710 -2.314 27.035 1.00 94.06 203 SER A O 1
ATOM 1440 N N . GLU A 1 204 ? -24.158 -0.374 26.052 1.00 95.31 204 GLU A N 1
ATOM 1441 C CA . GLU A 1 204 ? -23.323 -0.989 25.012 1.00 95.31 204 GLU A CA 1
ATOM 1442 C C . GLU A 1 204 ? -22.105 -1.691 25.614 1.00 95.31 204 GLU A C 1
ATOM 1444 O O . GLU A 1 204 ? -21.773 -2.805 25.208 1.00 95.31 204 GLU A O 1
ATOM 1449 N N . LEU A 1 205 ? -21.472 -1.083 26.622 1.00 94.88 205 LEU A N 1
ATOM 1450 C CA . LEU A 1 205 ? -20.318 -1.687 27.283 1.00 94.88 205 LEU A CA 1
ATOM 1451 C C . LEU A 1 205 ? -20.698 -2.880 28.163 1.00 94.88 205 LEU A C 1
ATOM 1453 O O . LEU A 1 205 ? -19.986 -3.884 28.175 1.00 94.88 205 LEU A O 1
ATOM 1457 N N . LYS A 1 206 ? -21.854 -2.842 28.828 1.00 93.25 206 LYS A N 1
ATOM 1458 C CA . LYS A 1 206 ? -22.401 -4.022 29.506 1.00 93.25 206 LYS A CA 1
ATOM 1459 C C . LYS A 1 206 ? -22.614 -5.175 28.526 1.00 93.25 206 LYS A C 1
ATOM 1461 O O . LYS A 1 206 ? -22.195 -6.293 28.807 1.00 93.25 206 LYS A O 1
ATOM 1466 N N . ASN A 1 207 ? -23.211 -4.907 27.364 1.00 93.94 207 ASN A N 1
ATOM 1467 C CA . ASN A 1 207 ? -23.438 -5.922 26.330 1.00 93.94 207 ASN A CA 1
ATOM 1468 C C . ASN A 1 207 ? -22.127 -6.442 25.718 1.00 93.94 207 ASN A C 1
ATOM 1470 O O . ASN A 1 207 ? -22.046 -7.603 25.323 1.00 93.94 207 ASN A O 1
ATOM 1474 N N . ALA A 1 208 ? -21.078 -5.616 25.687 1.00 93.81 208 ALA A N 1
ATOM 1475 C CA . ALA A 1 208 ? -19.716 -6.037 25.359 1.00 93.81 208 ALA A CA 1
ATOM 1476 C C . ALA A 1 208 ? -19.044 -6.867 26.472 1.00 93.81 208 ALA A C 1
ATOM 1478 O O . ALA A 1 208 ? -17.968 -7.429 26.269 1.00 93.81 208 ALA A O 1
ATOM 1479 N N . GLY A 1 209 ? -19.673 -6.967 27.645 1.00 93.69 209 GLY A N 1
ATOM 1480 C CA . GLY A 1 209 ? -19.239 -7.774 28.778 1.00 93.69 209 GLY A CA 1
ATOM 1481 C C . GLY A 1 209 ? -18.362 -7.033 29.783 1.00 93.69 209 GLY A C 1
ATOM 1482 O O . GLY A 1 209 ? -17.636 -7.695 30.522 1.00 93.69 209 GLY A O 1
ATOM 1483 N N . TYR A 1 210 ? -18.324 -5.698 29.788 1.00 93.25 210 TYR A N 1
ATOM 1484 C CA . TYR A 1 210 ? -17.681 -4.957 30.880 1.00 93.25 210 TYR A CA 1
ATOM 1485 C C . TYR A 1 210 ? -18.510 -5.072 32.163 1.00 93.25 210 TYR A C 1
ATOM 1487 O O . TYR A 1 210 ? -19.740 -5.005 32.140 1.00 93.25 210 TYR A O 1
ATOM 1495 N N . SER A 1 211 ? -17.822 -5.242 33.287 1.00 93.12 211 SER A N 1
ATOM 1496 C CA . SER A 1 211 ? -18.420 -5.274 34.619 1.00 93.12 211 SER A CA 1
ATOM 1497 C C . SER A 1 211 ? -18.809 -3.873 35.094 1.00 93.12 211 SER A C 1
ATOM 1499 O O . SER A 1 211 ? -18.226 -2.871 34.674 1.00 93.12 211 SER A O 1
ATOM 1501 N N . ALA A 1 212 ? -19.762 -3.791 36.025 1.00 89.81 212 ALA A N 1
ATOM 1502 C CA . ALA A 1 212 ? -20.164 -2.514 36.612 1.00 89.81 212 ALA A CA 1
ATOM 1503 C C . ALA A 1 212 ? -18.977 -1.764 37.238 1.00 89.81 212 ALA A C 1
ATOM 1505 O O . ALA A 1 212 ? -18.887 -0.547 37.110 1.00 89.81 212 ALA A O 1
ATOM 1506 N N . ASP A 1 213 ? -18.034 -2.475 37.861 1.00 89.69 213 ASP A N 1
ATOM 1507 C CA . ASP A 1 213 ? -16.859 -1.860 38.482 1.00 89.69 213 ASP A CA 1
ATOM 1508 C C . ASP A 1 213 ? -15.865 -1.296 37.459 1.00 89.69 213 ASP A C 1
ATOM 1510 O O . ASP A 1 213 ? -15.282 -0.237 37.697 1.00 89.69 213 ASP A O 1
ATOM 1514 N N . GLU A 1 214 ? -15.695 -1.942 36.300 1.00 92.44 214 GLU A N 1
ATOM 1515 C CA . GLU A 1 214 ? -14.916 -1.382 35.185 1.00 92.44 214 GLU A CA 1
ATOM 1516 C C . GLU A 1 214 ? -15.561 -0.101 34.648 1.00 92.44 214 GLU A C 1
ATOM 1518 O O . GLU A 1 214 ? -14.864 0.882 34.396 1.00 92.44 214 GLU A O 1
ATOM 1523 N N . LEU A 1 215 ? -16.891 -0.077 34.537 1.00 92.94 215 LEU A N 1
ATOM 1524 C CA . LEU A 1 215 ? -17.621 1.106 34.085 1.00 92.94 215 LEU A CA 1
ATOM 1525 C C . LEU A 1 215 ? -17.593 2.244 35.117 1.00 92.94 215 LEU A C 1
ATOM 1527 O O . LEU A 1 215 ? -17.420 3.403 34.745 1.00 92.94 215 LEU A O 1
ATOM 1531 N N . LYS A 1 216 ? -17.665 1.947 36.419 1.00 90.69 216 LYS A N 1
ATOM 1532 C CA . LYS A 1 216 ? -17.456 2.964 37.467 1.00 90.69 216 LYS A CA 1
ATOM 1533 C C . LYS A 1 216 ? -16.061 3.569 37.387 1.00 90.69 216 LYS A C 1
ATOM 1535 O O . LYS A 1 216 ? -15.925 4.784 37.463 1.00 90.69 216 LYS A O 1
ATOM 1540 N N . LYS A 1 217 ? -15.025 2.740 37.203 1.00 91.56 217 LYS A N 1
ATOM 1541 C CA . LYS A 1 217 ? -13.637 3.209 37.038 1.00 91.56 217 LYS A CA 1
ATOM 1542 C C . LYS A 1 217 ? -13.454 4.048 35.773 1.00 91.56 217 LYS A C 1
ATOM 1544 O O . LYS A 1 217 ? -12.669 4.987 35.787 1.00 91.56 217 LYS A O 1
ATOM 1549 N N . ALA A 1 218 ? -14.213 3.752 34.720 1.00 91.69 218 ALA A N 1
ATOM 1550 C CA . ALA A 1 218 ? -14.307 4.591 33.526 1.00 91.69 218 ALA A CA 1
ATOM 1551 C C . ALA A 1 218 ? -15.080 5.904 33.756 1.00 91.69 218 ALA A C 1
ATOM 1553 O O . ALA A 1 218 ? -15.082 6.792 32.906 1.00 91.69 218 ALA A O 1
ATOM 1554 N N . GLY A 1 219 ? -15.734 6.053 34.908 1.00 92.12 219 GLY A N 1
ATOM 1555 C CA . GLY A 1 219 ? -16.454 7.251 35.314 1.00 92.12 219 GLY A CA 1
ATOM 1556 C C . GLY A 1 219 ? -17.926 7.266 34.913 1.00 92.12 219 GLY A C 1
ATOM 1557 O O . GLY A 1 219 ? -18.496 8.353 34.846 1.00 92.12 219 GLY A O 1
ATOM 1558 N N . TYR A 1 220 ? -18.547 6.131 34.579 1.00 91.12 220 TYR A N 1
ATOM 1559 C CA . TYR A 1 220 ? -20.011 6.076 34.481 1.00 91.12 220 TYR A CA 1
ATOM 1560 C C . TYR A 1 220 ? -20.630 6.216 35.874 1.00 91.12 220 TYR A C 1
ATOM 1562 O O . TYR A 1 220 ? -20.179 5.611 36.849 1.00 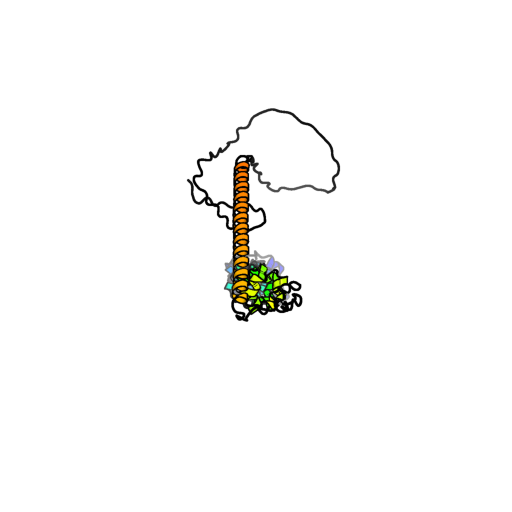91.12 220 TYR A O 1
ATOM 1570 N N . THR A 1 221 ? -21.683 7.015 35.963 1.00 90.56 221 THR A N 1
ATOM 1571 C CA . THR A 1 221 ? -22.447 7.256 37.184 1.00 90.56 221 THR A CA 1
ATOM 1572 C C . THR A 1 221 ? -23.305 6.045 37.551 1.00 90.56 221 THR A C 1
ATOM 1574 O O . THR A 1 221 ? -23.747 5.277 36.694 1.00 90.56 221 THR A O 1
ATOM 1577 N N . SER A 1 222 ? -23.650 5.901 38.834 1.00 87.31 222 SER A N 1
ATOM 1578 C CA . SER A 1 222 ? -24.591 4.864 39.284 1.00 87.31 222 SER A CA 1
ATOM 1579 C C . SER A 1 222 ? -25.956 4.953 38.588 1.00 87.31 222 SER A C 1
ATOM 1581 O O . SER A 1 222 ? -26.640 3.943 38.443 1.00 87.31 222 SER A O 1
ATOM 1583 N N . ALA A 1 223 ? -26.377 6.144 38.149 1.00 88.12 223 ALA A N 1
ATOM 1584 C CA . ALA A 1 223 ? -27.592 6.312 37.354 1.00 88.12 223 ALA A CA 1
ATOM 1585 C C . ALA A 1 223 ? -27.448 5.682 35.957 1.00 88.12 223 ALA A C 1
ATOM 1587 O O . ALA A 1 223 ? -28.297 4.884 35.570 1.00 88.12 223 ALA A O 1
ATOM 1588 N N . GLU A 1 224 ? -26.350 5.951 35.245 1.00 90.62 224 GLU A N 1
ATOM 1589 C CA . GLU A 1 224 ? -26.070 5.353 33.929 1.00 90.62 224 GLU A CA 1
ATOM 1590 C C . GLU A 1 224 ? -25.941 3.827 34.001 1.00 90.62 224 GLU A C 1
ATOM 1592 O O . GLU A 1 224 ? -26.446 3.126 33.126 1.00 90.62 224 GLU A O 1
ATOM 1597 N N . LEU A 1 225 ? -25.340 3.292 35.069 1.00 90.19 225 LEU A N 1
ATOM 1598 C CA . LEU A 1 225 ? -25.238 1.843 35.283 1.00 90.19 225 LEU A CA 1
ATOM 1599 C C . LEU A 1 225 ? -26.602 1.195 35.546 1.00 90.19 225 LEU A C 1
ATOM 1601 O O . LEU A 1 225 ? -26.896 0.132 35.000 1.00 90.19 225 LEU A O 1
ATOM 1605 N N . ARG A 1 226 ? -27.465 1.838 36.340 1.00 89.00 226 ARG A N 1
ATOM 1606 C CA . ARG A 1 226 ? -28.842 1.358 36.552 1.00 89.00 226 ARG A CA 1
ATOM 1607 C C . ARG A 1 226 ? -29.654 1.401 35.262 1.00 89.00 226 ARG A C 1
ATOM 1609 O O . ARG A 1 226 ? -30.346 0.435 34.962 1.00 89.00 226 ARG A O 1
ATOM 1616 N N . ASN A 1 227 ? -29.503 2.456 34.462 1.00 89.88 227 ASN A N 1
ATOM 1617 C CA . ASN A 1 227 ? -30.150 2.570 33.151 1.00 89.88 227 ASN A CA 1
ATOM 1618 C C . ASN A 1 227 ? -29.626 1.528 32.148 1.00 89.88 227 ASN A C 1
ATOM 1620 O O . ASN A 1 227 ? -30.385 1.041 31.315 1.00 89.88 227 ASN A O 1
ATOM 1624 N N . ALA A 1 228 ? -28.360 1.121 32.269 1.00 89.25 228 ALA A N 1
ATOM 1625 C CA . ALA A 1 228 ? -27.792 -0.021 31.550 1.00 89.25 228 ALA A CA 1
ATOM 1626 C C . ALA A 1 228 ? -28.286 -1.389 32.068 1.00 89.25 228 ALA A C 1
ATOM 1628 O O . ALA A 1 228 ? -27.971 -2.442 31.506 1.00 89.25 228 ALA A O 1
ATOM 1629 N N . GLY A 1 229 ? -29.074 -1.400 33.144 1.00 89.06 229 GLY A N 1
ATOM 1630 C CA . GLY A 1 229 ? -29.666 -2.588 33.742 1.00 89.06 229 GLY A CA 1
ATOM 1631 C C . GLY A 1 229 ? -28.731 -3.350 34.681 1.00 89.06 229 GLY A C 1
ATOM 1632 O O . GLY A 1 229 ? -28.897 -4.561 34.819 1.00 89.06 229 GLY A O 1
ATOM 1633 N N . PHE A 1 230 ? -27.704 -2.718 35.254 1.00 87.69 230 PHE A N 1
ATOM 1634 C CA . PHE A 1 230 ? -26.997 -3.294 36.406 1.00 87.69 230 PHE A CA 1
ATOM 1635 C C . PHE A 1 230 ? -27.872 -3.193 37.660 1.00 87.69 230 PHE A C 1
ATOM 1637 O O . PHE A 1 230 ? -28.622 -2.228 37.826 1.00 87.69 230 PHE A O 1
ATOM 1644 N N . SER A 1 231 ? -27.775 -4.179 38.553 1.00 84.88 231 SER A N 1
ATOM 1645 C CA . SER A 1 231 ? -28.525 -4.171 39.813 1.00 84.88 231 SER A CA 1
ATOM 1646 C C . SER A 1 231 ? -28.117 -2.993 40.716 1.00 84.88 231 SER A C 1
ATOM 1648 O O . SER A 1 231 ? -27.023 -2.432 40.562 1.00 84.88 231 SER A O 1
ATOM 1650 N N . PRO A 1 232 ? -28.957 -2.592 41.691 1.00 75.94 232 PRO A N 1
ATOM 1651 C CA . PRO A 1 232 ? -28.596 -1.582 42.688 1.00 75.94 232 PRO A CA 1
ATOM 1652 C C . PRO A 1 232 ? -27.291 -1.903 43.426 1.00 75.94 232 PRO A C 1
ATOM 1654 O O . PRO A 1 232 ? -26.507 -1.002 43.696 1.00 75.94 232 PRO A O 1
ATOM 1657 N N . GLN A 1 233 ? -27.032 -3.183 43.700 1.00 76.69 233 GLN A N 1
ATOM 1658 C CA . GLN A 1 233 ? -25.820 -3.653 44.368 1.00 76.69 233 GLN A CA 1
ATOM 1659 C C . GLN A 1 233 ? -24.589 -3.497 43.464 1.00 76.69 233 GLN A C 1
ATOM 1661 O O . GLN A 1 233 ? -23.559 -2.999 43.906 1.00 76.69 233 GLN A O 1
ATOM 1666 N N . GLU A 1 234 ? -24.703 -3.851 42.181 1.00 75.75 234 GLU A N 1
ATOM 1667 C CA . GLU A 1 234 ? -23.616 -3.704 41.203 1.00 75.75 234 GLU A CA 1
ATOM 1668 C C . GLU A 1 234 ? -23.352 -2.243 40.826 1.00 75.75 234 GLU A C 1
ATOM 1670 O O . GLU A 1 234 ? -22.224 -1.885 40.511 1.00 75.75 234 GLU A O 1
ATOM 1675 N N . SER A 1 235 ? -24.366 -1.378 40.864 1.00 72.31 235 SER A N 1
ATOM 1676 C CA . SER A 1 235 ? -24.247 0.051 40.536 1.00 72.31 235 SER A CA 1
ATOM 1677 C C . SER A 1 235 ? -23.896 0.932 41.741 1.00 72.31 235 SER A C 1
ATOM 1679 O O . SER A 1 235 ? -23.500 2.087 41.552 1.00 72.31 235 SER A O 1
ATOM 1681 N N . ALA A 1 236 ? -23.978 0.400 42.965 1.00 67.56 236 ALA A N 1
ATOM 1682 C CA . ALA A 1 236 ? -23.606 1.107 44.185 1.00 67.56 236 ALA A CA 1
ATOM 1683 C C . ALA A 1 236 ? -22.100 1.398 44.238 1.00 67.56 236 ALA A C 1
ATOM 1685 O O . ALA A 1 236 ? -21.262 0.579 43.855 1.00 67.56 236 ALA A O 1
ATOM 1686 N N . VAL A 1 237 ? -21.741 2.579 44.733 1.00 54.06 237 VAL A N 1
ATOM 1687 C CA . VAL A 1 237 ? -20.348 2.914 45.043 1.00 54.06 237 VAL A CA 1
ATOM 1688 C C . VAL A 1 237 ? -19.908 2.044 46.223 1.00 54.06 237 VAL A C 1
ATOM 1690 O O . VAL A 1 237 ? -20.595 2.007 47.245 1.00 54.06 237 VAL A O 1
ATOM 1693 N N . ALA A 1 238 ? -18.780 1.338 46.094 1.00 48.88 238 ALA A N 1
ATOM 1694 C CA . ALA A 1 238 ? -18.203 0.583 47.203 1.00 48.88 238 ALA A CA 1
ATOM 1695 C C . ALA A 1 238 ? -17.948 1.542 48.382 1.00 48.88 238 ALA A C 1
ATOM 1697 O O . ALA A 1 238 ? -17.114 2.438 48.274 1.00 48.88 238 ALA A O 1
ATOM 1698 N N . GLY A 1 239 ? -18.712 1.390 49.470 1.00 48.44 239 GLY A N 1
ATOM 1699 C CA . GLY A 1 239 ? -18.640 2.251 50.659 1.00 48.44 239 GLY A CA 1
ATOM 1700 C C . GLY A 1 239 ? -19.886 3.097 50.948 1.00 48.44 239 GLY A C 1
ATOM 1701 O O . GLY A 1 239 ? -19.969 3.681 52.022 1.00 48.44 239 GLY A O 1
ATOM 1702 N N . LEU A 1 240 ? -20.876 3.126 50.052 1.00 45.97 240 LEU A N 1
ATOM 1703 C CA . LEU A 1 240 ? -22.214 3.639 50.351 1.00 45.97 240 LEU A CA 1
ATOM 1704 C C . LEU A 1 240 ? -23.209 2.484 50.242 1.00 45.97 240 LEU A C 1
ATOM 1706 O O . LEU A 1 240 ? -23.937 2.362 49.256 1.00 45.97 240 LEU A O 1
ATOM 1710 N N . GLN A 1 241 ? -23.232 1.613 51.259 1.00 43.50 241 GLN A N 1
ATOM 1711 C CA . GLN A 1 241 ? -24.438 0.831 51.520 1.00 43.50 241 GLN A CA 1
ATOM 1712 C C . GLN A 1 241 ? -25.590 1.840 51.611 1.00 43.50 241 GLN A C 1
ATOM 1714 O O . GLN A 1 241 ? -25.550 2.750 52.442 1.00 43.50 241 GLN A O 1
ATOM 1719 N N . GLY A 1 242 ? -26.598 1.708 50.741 1.00 47.59 242 GLY A N 1
ATOM 1720 C CA . GLY A 1 242 ? -27.877 2.373 50.985 1.00 47.59 242 GLY A CA 1
ATOM 1721 C C . GLY A 1 242 ? -28.305 2.052 52.421 1.00 47.59 242 GLY A C 1
ATOM 1722 O O . GLY A 1 242 ? -28.023 0.935 52.863 1.00 47.59 242 GLY A O 1
ATOM 1723 N N . PRO A 1 243 ? -28.891 3.008 53.167 1.00 43.91 243 PRO A N 1
ATOM 1724 C CA . PRO A 1 243 ? -29.263 2.765 54.552 1.00 43.91 243 PRO A CA 1
ATOM 1725 C C . PRO A 1 243 ? -30.057 1.464 54.614 1.00 43.91 243 PRO A C 1
ATOM 1727 O O . PRO A 1 243 ? -31.058 1.307 53.911 1.00 43.91 243 PRO A O 1
ATOM 1730 N N . ASP A 1 244 ? -29.545 0.515 55.391 1.00 44.50 244 ASP A N 1
ATOM 1731 C CA . ASP A 1 244 ? -30.224 -0.738 55.661 1.00 44.50 244 ASP A CA 1
ATOM 1732 C C . ASP A 1 244 ? -31.482 -0.405 56.468 1.00 44.50 244 ASP A C 1
ATOM 1734 O O . ASP A 1 244 ? -31.448 -0.225 57.684 1.00 44.50 244 ASP A O 1
ATOM 1738 N N . LEU A 1 245 ? -32.601 -0.226 55.767 1.00 50.09 245 LEU A N 1
ATOM 1739 C CA . LEU A 1 245 ? -33.900 0.035 56.380 1.00 50.09 245 LEU A CA 1
ATOM 1740 C C . LEU A 1 245 ? -34.527 -1.244 56.965 1.00 50.09 245 LEU A C 1
ATOM 1742 O O . LEU A 1 245 ? -35.689 -1.206 57.360 1.00 50.09 245 LEU A O 1
ATOM 1746 N N . GLN A 1 246 ? -33.800 -2.369 57.044 1.00 47.12 246 GLN A N 1
ATOM 1747 C CA . GLN A 1 246 ? -34.321 -3.620 57.606 1.00 47.12 246 GLN A CA 1
ATOM 1748 C C . GLN A 1 246 ? -33.999 -3.845 59.092 1.00 47.12 246 GLN A C 1
ATOM 1750 O O . GLN A 1 246 ? -34.363 -4.895 59.618 1.00 47.12 246 GLN A O 1
ATOM 1755 N N . GLN A 1 247 ? -33.393 -2.886 59.807 1.00 43.72 247 GLN A N 1
ATOM 1756 C CA . GLN A 1 247 ? -33.079 -3.055 61.240 1.00 43.72 247 GLN A CA 1
ATOM 1757 C C . GLN A 1 247 ? -33.488 -1.898 62.164 1.00 43.72 247 GLN A C 1
ATOM 1759 O O . GLN A 1 247 ? -32.863 -1.674 63.198 1.00 43.72 247 GLN A O 1
ATOM 1764 N N . LEU A 1 248 ? -34.583 -1.193 61.871 1.00 41.75 248 LEU A N 1
ATOM 1765 C CA . LEU A 1 248 ? -35.288 -0.473 62.938 1.00 41.75 248 LEU A CA 1
ATOM 1766 C C . LEU A 1 248 ? -36.265 -1.439 63.612 1.00 41.75 248 LEU A C 1
ATOM 1768 O O . LEU A 1 248 ? -37.463 -1.430 63.338 1.00 41.75 248 LEU A O 1
ATOM 1772 N N . ASP A 1 249 ? -35.716 -2.300 64.473 1.00 42.00 249 ASP A N 1
ATOM 1773 C CA . ASP A 1 249 ? -36.488 -3.023 65.480 1.00 42.00 249 ASP A CA 1
ATOM 1774 C C . ASP A 1 249 ? -37.265 -2.000 66.317 1.00 42.00 249 ASP A C 1
ATOM 1776 O O . ASP A 1 249 ? -36.714 -1.188 67.064 1.00 42.00 249 ASP A O 1
ATOM 1780 N N . SER A 1 250 ? -38.578 -2.006 66.129 1.00 49.06 250 SER A N 1
ATOM 1781 C CA . SER A 1 250 ? -39.552 -1.207 66.850 1.00 49.06 250 SER A CA 1
ATOM 1782 C C . SER A 1 250 ? -39.784 -1.748 68.266 1.00 49.06 250 SER A C 1
ATOM 1784 O O . SER A 1 250 ? -40.919 -2.046 68.639 1.00 49.06 250 SER A O 1
ATOM 1786 N N . SER A 1 251 ? -38.733 -1.845 69.082 1.00 44.44 251 SER A N 1
ATOM 1787 C CA . SER A 1 251 ? -38.841 -2.186 70.502 1.00 44.44 251 SER A CA 1
ATOM 1788 C C . SER A 1 251 ? -38.334 -1.047 71.392 1.00 44.44 251 SER A C 1
ATOM 1790 O O . SER A 1 251 ? -37.331 -1.162 72.097 1.00 44.44 251 SER A O 1
ATOM 1792 N N . ILE A 1 252 ? -39.063 0.072 71.412 1.00 44.28 252 ILE A N 1
ATOM 1793 C CA . ILE A 1 252 ? -38.988 1.012 72.538 1.00 44.28 252 ILE A CA 1
ATOM 1794 C C . ILE A 1 252 ? -39.812 0.405 73.681 1.00 44.28 252 ILE A C 1
ATOM 1796 O O . ILE A 1 252 ? -41.017 0.617 73.797 1.00 44.28 252 ILE A O 1
ATOM 1800 N N . THR A 1 253 ? -39.170 -0.398 74.526 1.00 43.72 253 THR A N 1
ATOM 1801 C CA . THR A 1 253 ? -39.731 -0.830 75.811 1.00 43.72 253 THR A CA 1
ATOM 1802 C C . THR A 1 253 ? -39.458 0.237 76.863 1.00 43.72 253 THR A C 1
ATOM 1804 O O . THR A 1 253 ? -38.318 0.392 77.297 1.00 43.72 253 THR A O 1
ATOM 1807 N N . GLY A 1 254 ? -40.492 0.958 77.303 1.00 49.09 254 GLY A N 1
ATOM 1808 C CA . GLY A 1 254 ? -40.357 1.849 78.457 1.00 49.09 254 GLY A CA 1
ATOM 1809 C C . GLY A 1 254 ? -41.422 2.931 78.600 1.00 49.09 254 GLY A C 1
ATOM 1810 O O . GLY A 1 254 ? -41.070 4.101 78.678 1.00 49.09 254 GLY A O 1
ATOM 1811 N N . ILE A 1 255 ? -42.707 2.571 78.679 1.00 44.62 255 ILE A N 1
ATOM 1812 C CA . ILE A 1 255 ? -43.732 3.468 79.242 1.00 44.62 255 ILE A CA 1
ATOM 1813 C C . ILE A 1 255 ? -44.621 2.643 80.192 1.00 44.62 255 ILE A C 1
ATOM 1815 O O . ILE A 1 255 ? -45.152 1.616 79.763 1.00 44.62 255 ILE A O 1
ATOM 1819 N N . PRO A 1 256 ? -44.785 3.023 81.476 1.00 38.84 256 PRO A N 1
ATOM 1820 C CA . PRO A 1 256 ? -45.655 2.302 82.403 1.00 38.84 256 PRO A CA 1
ATOM 1821 C C . PRO A 1 256 ? -47.130 2.452 82.003 1.00 38.84 256 PRO A C 1
ATOM 1823 O O . PRO A 1 256 ? -47.596 3.551 81.709 1.00 38.84 256 PRO A O 1
ATOM 1826 N N . SER A 1 257 ? -47.870 1.340 82.012 1.00 39.41 257 SER A N 1
ATOM 1827 C CA . SER A 1 257 ? -49.305 1.293 81.702 1.00 39.41 257 SER A CA 1
ATOM 1828 C C . SER A 1 257 ? -50.159 2.018 82.747 1.00 39.41 257 SER A C 1
ATOM 1830 O O . SER A 1 257 ? -50.055 1.747 83.941 1.00 39.41 257 SER A O 1
ATOM 1832 N N . ILE A 1 258 ? -51.076 2.865 82.276 1.00 42.50 258 ILE A N 1
ATOM 1833 C CA . ILE A 1 258 ? -52.240 3.351 83.031 1.00 42.50 258 ILE A CA 1
ATOM 1834 C C . ILE A 1 258 ? -53.381 2.326 82.873 1.00 42.50 258 ILE A C 1
ATOM 1836 O O . ILE A 1 258 ? -53.751 2.022 81.736 1.00 42.50 258 ILE A O 1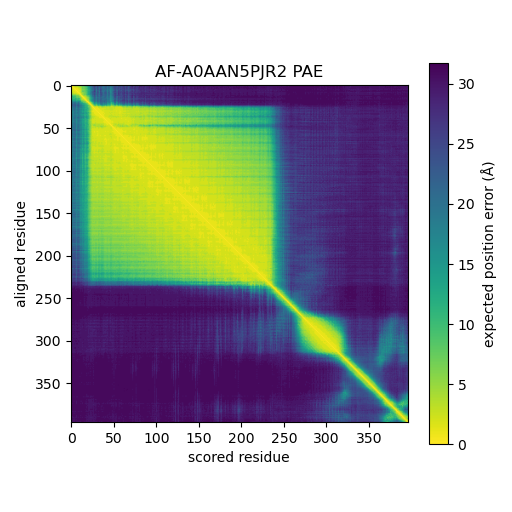
ATOM 1840 N N . PRO A 1 259 ? -53.959 1.775 83.956 1.00 38.28 259 PRO A N 1
ATOM 1841 C CA . PRO A 1 259 ? -55.061 0.818 83.854 1.00 38.28 259 PRO A CA 1
ATOM 1842 C C . PRO A 1 259 ? -56.356 1.508 83.397 1.00 38.28 259 PRO A C 1
ATOM 1844 O O . PRO A 1 259 ? -56.869 2.368 84.110 1.00 38.28 259 PRO A O 1
ATOM 1847 N N . GLY A 1 260 ? -56.906 1.123 82.236 1.00 43.81 260 GLY A N 1
ATOM 1848 C CA . GLY A 1 260 ? -58.277 1.506 81.857 1.00 43.81 260 GLY A CA 1
ATOM 1849 C C . GLY A 1 260 ? -58.614 1.718 80.375 1.00 43.81 260 GLY A C 1
ATOM 1850 O O . GLY A 1 260 ? -59.762 2.044 80.091 1.00 43.81 260 GLY A O 1
ATOM 1851 N N . ALA A 1 261 ? -57.699 1.541 79.417 1.00 35.28 261 ALA A N 1
ATOM 1852 C CA . ALA A 1 261 ? -58.020 1.755 77.999 1.00 35.28 261 ALA A CA 1
ATOM 1853 C C . ALA A 1 261 ? -58.351 0.440 77.267 1.00 35.28 261 ALA A C 1
ATOM 1855 O O . ALA A 1 261 ? -57.531 -0.471 77.176 1.00 35.28 261 ALA A O 1
ATOM 1856 N N . THR A 1 262 ? -59.572 0.350 76.737 1.00 39.41 262 THR A N 1
ATOM 1857 C CA . THR A 1 262 ? -60.049 -0.714 75.838 1.00 39.41 262 THR A CA 1
ATOM 1858 C C . THR A 1 262 ? -59.240 -0.779 74.530 1.00 39.41 262 THR A C 1
ATOM 1860 O O . THR A 1 262 ? -58.820 0.269 74.040 1.00 39.41 262 THR A O 1
ATOM 1863 N N . PRO A 1 263 ? -59.071 -1.959 73.901 1.00 49.75 263 PRO A N 1
ATOM 1864 C CA . PRO A 1 263 ? -58.209 -2.112 72.727 1.00 49.75 263 PRO A CA 1
ATOM 1865 C C . PRO A 1 263 ? -58.912 -1.785 71.394 1.00 49.75 263 PRO A C 1
ATOM 1867 O O . PRO A 1 263 ? -59.981 -2.331 71.116 1.00 49.75 263 PRO A O 1
ATOM 1870 N N . ARG A 1 264 ? -58.276 -0.964 70.535 1.00 41.53 264 ARG A N 1
ATOM 1871 C CA . ARG A 1 264 ? -58.392 -0.961 69.048 1.00 41.53 264 ARG A CA 1
ATOM 1872 C C . ARG A 1 264 ? -57.485 0.109 68.392 1.00 41.53 264 ARG A C 1
ATOM 1874 O O . ARG A 1 264 ? -57.248 1.111 69.056 1.00 41.53 264 ARG A O 1
ATOM 1881 N N . PRO A 1 265 ? -57.148 0.040 67.080 1.00 43.34 265 PRO A N 1
ATOM 1882 C CA . PRO A 1 265 ? -57.007 -1.091 66.155 1.00 43.34 265 PRO A CA 1
ATOM 1883 C C . PRO A 1 265 ? -55.576 -1.198 65.552 1.00 43.34 265 PRO A C 1
ATOM 1885 O O . PRO A 1 265 ? -54.649 -0.478 65.896 1.00 43.34 265 PRO A O 1
ATOM 1888 N N . THR A 1 266 ? -55.439 -2.172 64.661 1.00 40.06 266 THR A N 1
ATOM 1889 C CA . THR A 1 266 ? -54.296 -2.677 63.886 1.00 40.06 266 THR A CA 1
ATOM 1890 C C . THR A 1 266 ? -53.558 -1.677 62.978 1.00 40.06 266 THR A C 1
ATOM 1892 O O . THR A 1 266 ? -54.199 -0.973 62.211 1.00 40.06 266 THR A O 1
ATOM 1895 N N . THR A 1 267 ? -52.219 -1.718 63.028 1.00 41.97 267 THR A N 1
ATOM 1896 C CA . THR A 1 267 ? -51.154 -1.657 61.982 1.00 41.97 267 THR A CA 1
ATOM 1897 C C . THR A 1 267 ? -51.354 -1.077 60.555 1.00 41.97 267 THR A C 1
ATOM 1899 O O . THR A 1 267 ? -50.395 -1.132 59.788 1.00 41.97 267 THR A O 1
ATOM 1902 N N . SER A 1 268 ? -52.481 -0.484 60.148 1.00 45.97 268 SER A N 1
ATOM 1903 C CA . SER A 1 268 ? -52.658 0.041 58.774 1.00 45.97 268 SER A CA 1
ATOM 1904 C C . SER A 1 268 ? -52.191 1.485 58.557 1.00 45.97 268 SER A C 1
ATOM 1906 O O . SER A 1 268 ? -51.903 1.850 57.422 1.00 45.97 268 SER A O 1
ATOM 1908 N N . ASP A 1 269 ? -52.060 2.295 59.611 1.00 43.84 269 ASP A N 1
ATOM 1909 C CA . ASP A 1 269 ? -51.821 3.747 59.460 1.00 43.84 269 ASP A CA 1
ATOM 1910 C C . ASP A 1 269 ? -50.331 4.143 59.514 1.00 43.84 269 ASP A C 1
ATOM 1912 O O . ASP A 1 269 ? -49.939 5.243 59.117 1.00 43.84 269 ASP A O 1
ATOM 1916 N N . ALA A 1 270 ? -49.462 3.236 59.973 1.00 45.94 270 ALA A N 1
ATOM 1917 C CA . ALA A 1 270 ? -48.016 3.469 60.018 1.00 45.94 270 ALA A CA 1
ATOM 1918 C C . ALA A 1 270 ? -47.357 3.327 58.631 1.00 45.94 270 ALA A C 1
ATOM 1920 O O . ALA A 1 270 ? -46.417 4.056 58.319 1.00 45.94 270 ALA A O 1
ATOM 1921 N N . ALA A 1 271 ? -47.879 2.435 57.779 1.00 47.12 271 ALA A N 1
ATOM 1922 C CA . ALA A 1 271 ? -47.385 2.232 56.416 1.00 47.12 271 ALA A CA 1
ATOM 1923 C C . ALA A 1 271 ? -47.752 3.405 55.489 1.00 47.12 271 ALA A C 1
ATOM 1925 O O . ALA A 1 271 ? -46.884 3.916 54.782 1.00 47.12 271 ALA A O 1
ATOM 1926 N N . SER A 1 272 ? -48.990 3.913 55.570 1.00 49.91 272 SER A N 1
ATOM 1927 C CA . SER A 1 272 ? -49.428 5.072 54.777 1.00 49.91 272 SER A CA 1
ATOM 1928 C C . SER A 1 272 ? -48.663 6.347 55.138 1.00 49.91 272 SER A C 1
ATOM 1930 O O . SER A 1 272 ? -48.360 7.161 54.268 1.00 49.91 272 SER A O 1
ATOM 1932 N N . SER A 1 273 ? -48.303 6.505 56.415 1.00 58.03 273 SER A N 1
ATOM 1933 C CA . SER A 1 273 ? -47.528 7.649 56.906 1.00 58.03 273 SER A CA 1
ATOM 1934 C C . SER A 1 273 ? -46.064 7.609 56.440 1.00 58.03 273 SER A C 1
ATOM 1936 O O . SER A 1 273 ? -45.482 8.654 56.148 1.00 58.03 273 SER A O 1
ATOM 1938 N N . ALA A 1 274 ? -45.467 6.417 56.324 1.00 59.72 274 ALA A N 1
ATOM 1939 C CA . ALA A 1 274 ? -44.094 6.237 55.847 1.00 59.72 274 ALA A CA 1
ATOM 1940 C C . ALA A 1 274 ? -43.957 6.472 54.329 1.00 59.72 274 ALA A C 1
ATOM 1942 O O . ALA A 1 274 ? -43.012 7.134 53.894 1.00 59.72 274 ALA A O 1
ATOM 1943 N N . GLU A 1 275 ? -44.923 6.004 53.530 1.00 61.34 275 GLU A N 1
ATOM 1944 C CA . GLU A 1 275 ? -44.985 6.288 52.088 1.00 61.34 275 GLU A CA 1
ATOM 1945 C C . GLU A 1 275 ? -45.222 7.780 51.813 1.00 61.34 275 GLU A C 1
ATOM 1947 O O . GLU A 1 275 ? -44.576 8.359 50.936 1.00 61.34 275 GLU A O 1
ATOM 1952 N N . GLN A 1 276 ? -46.069 8.445 52.610 1.00 64.50 276 GLN A N 1
ATOM 1953 C CA . GLN A 1 276 ? -46.247 9.899 52.529 1.00 64.50 276 GLN A CA 1
ATOM 1954 C C . GLN A 1 276 ? -44.947 10.656 52.818 1.00 64.50 276 GLN A C 1
ATOM 1956 O O . GLN A 1 276 ? -44.634 11.618 52.116 1.00 64.50 276 GLN A O 1
ATOM 1961 N N . LEU A 1 277 ? -44.162 10.218 53.808 1.00 67.50 277 LEU A N 1
ATOM 1962 C CA . LEU A 1 277 ? -42.889 10.858 54.142 1.00 67.50 277 LEU A CA 1
ATOM 1963 C C . LEU A 1 277 ? -41.849 10.698 53.020 1.00 67.50 277 LEU A C 1
ATOM 1965 O O . LEU A 1 277 ? -41.150 11.656 52.687 1.00 67.50 277 LEU A O 1
ATOM 1969 N N . GLN A 1 278 ? -41.770 9.514 52.402 1.00 73.56 278 GLN A N 1
ATOM 1970 C CA . GLN A 1 278 ? -40.876 9.264 51.264 1.00 73.56 278 GLN A CA 1
ATOM 1971 C C . GLN A 1 278 ? -41.278 10.064 50.021 1.00 73.56 278 GLN A C 1
ATOM 1973 O O . GLN A 1 278 ? -40.406 10.633 49.363 1.00 73.56 278 GLN A O 1
ATOM 1978 N N . ALA A 1 279 ? -42.578 10.182 49.737 1.00 71.88 279 ALA A N 1
ATOM 1979 C CA . ALA A 1 279 ? -43.077 11.006 48.638 1.00 71.88 279 ALA A CA 1
ATOM 1980 C C . ALA A 1 279 ? -42.772 12.501 48.853 1.00 71.88 279 ALA A C 1
ATOM 1982 O O . ALA A 1 279 ? -42.407 13.207 47.912 1.00 71.88 279 ALA A O 1
ATOM 1983 N N . ILE A 1 280 ? -42.863 12.989 50.097 1.00 74.12 280 ILE A N 1
ATOM 1984 C CA . ILE A 1 280 ? -42.495 14.369 50.448 1.00 74.12 280 ILE A CA 1
ATOM 1985 C C . ILE A 1 280 ? -40.988 14.599 50.258 1.00 74.12 280 ILE A C 1
ATOM 1987 O O . ILE A 1 280 ? -40.605 15.610 49.671 1.00 74.12 280 ILE A O 1
ATOM 1991 N N . LEU A 1 281 ? -40.138 13.660 50.688 1.00 75.75 281 LEU A N 1
ATOM 1992 C CA . LEU A 1 281 ? -38.681 13.738 50.517 1.00 75.75 281 LEU A CA 1
ATOM 1993 C C . LEU A 1 281 ? -38.254 13.688 49.042 1.00 75.75 281 LEU A C 1
ATOM 1995 O O . LEU A 1 281 ? -37.390 14.461 48.630 1.00 75.75 281 LEU A O 1
ATOM 1999 N N . GLN A 1 282 ? -38.872 12.823 48.231 1.00 75.44 282 GLN A N 1
ATOM 2000 C CA . GLN A 1 282 ? -38.627 12.779 46.785 1.00 75.44 282 GLN A CA 1
ATOM 2001 C C . GLN A 1 282 ? -38.995 14.100 46.118 1.00 75.44 282 GLN A C 1
ATOM 2003 O O . GLN A 1 282 ? -38.176 14.666 45.397 1.00 75.44 282 GLN A O 1
ATOM 2008 N N . LYS A 1 283 ? -40.174 14.640 46.436 1.00 77.88 283 LYS A N 1
ATOM 2009 C CA . LYS A 1 283 ? -40.621 15.923 45.894 1.00 77.88 283 LYS A CA 1
ATOM 2010 C C . LYS A 1 283 ? -39.703 17.077 46.308 1.00 77.88 283 LYS A C 1
ATOM 2012 O O . LYS A 1 283 ? -39.462 17.981 45.514 1.00 77.88 283 LYS A O 1
ATOM 2017 N N . GLN A 1 284 ? -39.154 17.038 47.524 1.00 76.75 284 GLN A N 1
ATOM 2018 C CA . GLN A 1 284 ? -38.164 18.017 47.978 1.00 76.75 284 GLN A CA 1
ATOM 2019 C C . GLN A 1 284 ? -36.849 17.915 47.192 1.00 76.75 284 GLN A C 1
ATOM 2021 O O . GLN A 1 284 ? -36.306 18.935 46.773 1.00 76.75 284 GLN A O 1
ATOM 2026 N N . ASN A 1 285 ? -36.356 16.696 46.951 1.00 76.75 285 ASN A N 1
ATOM 2027 C CA . ASN A 1 285 ? -35.133 16.472 46.177 1.00 76.75 285 ASN A CA 1
ATOM 2028 C C . ASN A 1 285 ? -35.294 16.863 44.704 1.00 76.75 285 ASN A C 1
ATOM 2030 O O . ASN A 1 285 ? -34.379 17.458 44.139 1.00 76.75 285 ASN A O 1
ATOM 2034 N N . GLU A 1 286 ? -36.447 16.581 44.096 1.00 77.25 286 GLU A N 1
ATOM 2035 C CA . GLU A 1 286 ? -36.769 17.015 42.731 1.00 77.25 286 GLU A CA 1
ATOM 2036 C C . GLU A 1 286 ? -36.817 18.541 42.625 1.00 77.25 286 GLU A C 1
ATOM 2038 O O . GLU A 1 286 ? -36.217 19.109 41.716 1.00 77.25 286 GLU A O 1
ATOM 2043 N N . GLN A 1 287 ? -37.438 19.228 43.590 1.00 75.44 287 GLN A N 1
ATOM 2044 C CA . GLN A 1 287 ? -37.447 20.695 43.626 1.00 75.44 287 GLN A CA 1
ATOM 2045 C C . GLN A 1 287 ? -36.042 21.291 43.766 1.00 75.44 287 GLN A C 1
ATOM 2047 O O . GLN A 1 287 ? -35.739 22.320 43.163 1.00 75.44 287 GLN A O 1
ATOM 2052 N N . LEU A 1 288 ? -35.172 20.647 44.545 1.00 77.12 288 LEU A N 1
ATOM 2053 C CA . LEU A 1 288 ? -33.803 21.109 44.766 1.00 77.12 288 LEU A CA 1
ATOM 2054 C C . LEU A 1 288 ? -32.903 20.826 43.551 1.00 77.12 288 LEU A C 1
ATOM 2056 O O . LEU A 1 288 ? -32.019 21.623 43.239 1.00 77.12 288 LEU A O 1
ATOM 2060 N N . ALA A 1 289 ? -33.150 19.724 42.837 1.00 76.50 289 ALA A N 1
ATOM 2061 C CA . ALA A 1 289 ? -32.498 19.413 41.567 1.00 76.50 289 ALA A CA 1
ATOM 2062 C C . ALA A 1 289 ? -32.921 20.392 40.463 1.00 76.50 289 ALA A C 1
ATOM 2064 O O . ALA A 1 289 ? -32.059 20.921 39.764 1.00 76.50 289 ALA A O 1
ATOM 2065 N N . GLU A 1 290 ? -34.216 20.700 40.369 1.00 80.38 290 GLU A N 1
ATOM 2066 C CA . GLU A 1 290 ? -34.741 21.684 39.422 1.00 80.38 290 GLU A CA 1
ATOM 2067 C C . GLU A 1 290 ? -34.163 23.079 39.701 1.00 80.38 290 GLU A C 1
ATOM 2069 O O . GLU A 1 290 ? -33.691 23.746 38.784 1.00 80.38 290 GLU A O 1
ATOM 2074 N N . GLN A 1 291 ? -34.086 23.508 40.968 1.00 81.12 291 GLN A N 1
ATOM 2075 C CA . GLN A 1 291 ? -33.437 24.779 41.316 1.00 81.12 291 GLN A CA 1
ATOM 2076 C C . GLN A 1 291 ? -31.970 24.834 40.879 1.00 81.12 291 GLN A C 1
ATOM 2078 O O . GLN A 1 291 ? -31.544 25.838 40.309 1.00 81.12 291 GLN A O 1
ATOM 2083 N N . LYS A 1 292 ? -31.197 23.768 41.123 1.00 80.44 292 LYS A N 1
ATOM 2084 C CA . LYS A 1 292 ? -29.789 23.705 40.701 1.00 80.44 292 LYS A CA 1
ATOM 2085 C C . LYS A 1 292 ? -29.651 23.743 39.183 1.00 80.44 292 LYS A C 1
ATOM 2087 O O . LYS A 1 292 ? -28.791 24.455 38.677 1.00 80.44 292 LYS A O 1
ATOM 2092 N N . TYR A 1 293 ? -30.519 23.030 38.470 1.00 78.00 293 TYR A N 1
ATOM 2093 C CA . TYR A 1 293 ? -30.534 23.021 37.012 1.00 78.00 293 TYR A CA 1
ATOM 2094 C C . TYR A 1 293 ? -30.813 24.418 36.439 1.00 78.00 293 TYR A C 1
ATOM 2096 O O . TYR A 1 293 ? -30.076 24.898 35.577 1.00 78.00 293 TYR A O 1
ATOM 2104 N N . GLN A 1 294 ? -31.808 25.125 36.985 1.00 80.81 294 GLN A N 1
ATOM 2105 C CA . GLN A 1 294 ? -32.111 26.501 36.583 1.00 80.81 294 GLN A CA 1
ATOM 2106 C C . GLN A 1 294 ? -30.968 27.472 36.911 1.00 80.81 294 GLN A C 1
ATOM 2108 O O . GLN A 1 294 ? -30.658 28.357 36.112 1.00 80.81 294 GLN A O 1
ATOM 2113 N N . GLN A 1 295 ? -30.299 27.295 38.054 1.00 85.69 295 GLN A N 1
ATOM 2114 C CA . GLN A 1 295 ? -29.146 28.112 38.433 1.00 85.69 295 GLN A CA 1
ATOM 2115 C C . GLN A 1 295 ? -27.962 27.906 37.476 1.00 85.69 295 GLN A C 1
ATOM 2117 O O . GLN A 1 295 ? -27.328 28.877 37.064 1.00 85.69 295 GLN A O 1
ATOM 2122 N N . GLU A 1 296 ? -27.698 26.665 37.064 1.00 79.50 296 GLU A N 1
ATOM 2123 C CA . GLU A 1 296 ? -26.633 26.337 36.112 1.00 79.50 296 GLU A CA 1
ATOM 2124 C C . GLU A 1 296 ? -26.924 26.905 34.713 1.00 79.50 296 GLU A C 1
ATOM 2126 O O . GLU A 1 296 ? -26.020 27.419 34.051 1.00 79.50 296 GLU A O 1
ATOM 2131 N N . ILE A 1 297 ? -28.191 26.888 34.275 1.00 80.38 297 ILE A N 1
ATOM 2132 C CA . ILE A 1 297 ? -28.618 27.551 33.032 1.00 80.38 297 ILE A CA 1
ATOM 2133 C C . ILE A 1 297 ? -28.374 29.060 33.115 1.00 80.38 297 ILE A C 1
ATOM 2135 O O . ILE A 1 297 ? -27.800 29.635 32.188 1.00 80.38 297 ILE A O 1
ATOM 2139 N N . GLN A 1 298 ? -28.776 29.711 34.210 1.00 84.12 298 GLN A N 1
ATOM 2140 C CA . GLN A 1 298 ? -28.555 31.150 34.386 1.00 84.12 298 GLN A CA 1
ATOM 2141 C C . GLN A 1 298 ? -27.065 31.499 34.395 1.00 84.12 298 GLN A C 1
ATOM 2143 O O . GLN A 1 298 ? -26.665 32.471 33.754 1.00 84.12 298 GLN A O 1
ATOM 2148 N N . GLN A 1 299 ? -26.242 30.683 35.057 1.00 85.00 299 GLN A N 1
ATOM 2149 C CA . GLN A 1 299 ? -24.800 30.890 35.110 1.00 85.00 299 GLN A CA 1
ATOM 2150 C C . GLN A 1 299 ? -24.161 30.756 33.726 1.00 85.00 299 GLN A C 1
ATOM 2152 O O . GLN A 1 299 ? -23.519 31.699 33.270 1.00 85.00 299 GLN A O 1
ATOM 2157 N N . ARG A 1 300 ? -24.448 29.672 32.989 1.00 78.81 300 ARG A N 1
ATOM 2158 C CA . ARG A 1 300 ? -23.963 29.519 31.605 1.00 78.81 300 ARG A CA 1
ATOM 2159 C C . ARG A 1 300 ? -24.431 30.644 30.688 1.00 78.81 300 ARG A C 1
ATOM 2161 O O . ARG A 1 300 ? -23.669 31.101 29.842 1.00 78.81 300 ARG A O 1
ATOM 2168 N N . THR A 1 301 ? -25.667 31.108 30.854 1.00 76.88 301 THR A N 1
ATOM 2169 C CA . THR A 1 301 ? -26.208 32.216 30.054 1.00 76.88 301 THR A CA 1
ATOM 2170 C C . THR A 1 301 ? -25.462 33.522 30.344 1.00 76.88 301 THR A C 1
ATOM 2172 O O . THR A 1 301 ? -25.138 34.263 29.418 1.00 76.88 301 THR A O 1
ATOM 2175 N N . SER A 1 302 ? -25.140 33.788 31.614 1.00 83.75 302 SER A N 1
ATOM 2176 C CA . SER A 1 302 ? -24.343 34.950 32.026 1.00 83.75 302 SER A CA 1
ATOM 2177 C C . SER A 1 302 ? -22.907 34.881 31.504 1.00 83.75 302 SER A C 1
ATOM 2179 O O . SER A 1 302 ? -22.389 35.876 30.991 1.00 83.75 302 SER A O 1
ATOM 2181 N N . ASP A 1 303 ? -22.273 33.711 31.586 1.00 78.69 303 ASP A N 1
ATOM 2182 C CA . ASP A 1 303 ? -20.908 33.499 31.098 1.00 78.69 303 ASP A CA 1
ATOM 2183 C C . ASP A 1 303 ? -20.843 33.687 29.577 1.00 78.69 303 ASP A C 1
ATOM 2185 O O . ASP A 1 303 ? -19.973 34.396 29.066 1.00 78.69 303 ASP A O 1
ATOM 2189 N N . MET A 1 304 ? -21.832 33.153 28.854 1.00 76.38 304 MET A N 1
ATOM 2190 C CA . MET A 1 304 ? -21.963 33.331 27.408 1.00 76.38 304 MET A CA 1
ATOM 2191 C C . MET A 1 304 ? -22.169 34.803 27.028 1.00 76.38 304 MET A C 1
ATOM 2193 O O . MET A 1 304 ? -21.528 35.295 26.101 1.00 76.38 304 MET A O 1
ATOM 2197 N N . LEU A 1 305 ? -23.028 35.531 27.750 1.00 81.94 305 LEU A N 1
ATOM 2198 C CA . LEU A 1 305 ? -23.273 36.953 27.493 1.00 81.94 305 LEU A CA 1
ATOM 2199 C C . LEU A 1 305 ? -22.026 37.805 27.772 1.00 81.94 305 LEU A C 1
ATOM 2201 O O . LEU A 1 305 ? -21.730 38.752 27.037 1.00 81.94 305 LEU A O 1
ATOM 2205 N N . THR A 1 306 ? -21.272 37.447 28.811 1.00 84.69 306 THR A N 1
ATOM 2206 C CA . THR A 1 306 ? -20.015 38.111 29.168 1.00 84.69 306 THR A CA 1
ATOM 2207 C C . THR A 1 306 ? -18.960 37.881 28.090 1.00 84.69 306 THR A C 1
ATOM 2209 O O . THR A 1 306 ? -18.370 38.843 27.599 1.00 84.69 306 THR A O 1
ATOM 2212 N N . ALA A 1 307 ? -18.782 36.633 27.648 1.00 73.75 307 ALA A N 1
ATOM 2213 C CA . ALA A 1 307 ? -17.863 36.283 26.568 1.00 73.75 307 ALA A 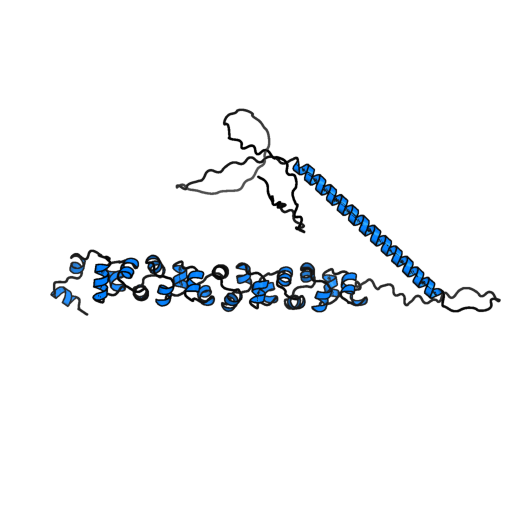CA 1
ATOM 2214 C C . ALA A 1 307 ? -18.234 36.976 25.246 1.00 73.75 307 ALA A C 1
ATOM 2216 O O . ALA A 1 307 ? -17.369 37.535 24.575 1.00 73.75 307 ALA A O 1
ATOM 2217 N N . ALA A 1 308 ? -19.525 37.022 24.904 1.00 71.94 308 ALA A N 1
ATOM 2218 C CA . ALA A 1 308 ? -20.009 37.732 23.723 1.00 71.94 308 ALA A CA 1
ATOM 2219 C C . ALA A 1 308 ? -19.724 39.241 23.801 1.00 71.94 308 ALA A C 1
ATOM 2221 O O . ALA A 1 308 ? -19.267 39.841 22.829 1.00 71.94 308 ALA A O 1
ATOM 2222 N N . THR A 1 309 ? -19.937 39.861 24.966 1.00 76.06 309 THR A N 1
ATOM 2223 C CA . THR A 1 309 ? -19.645 41.288 25.166 1.00 76.06 309 THR A CA 1
ATOM 2224 C C . THR A 1 309 ? -18.147 41.570 25.054 1.00 76.06 309 THR A C 1
ATOM 2226 O O . THR A 1 309 ? -17.761 42.559 24.433 1.00 76.06 309 THR A O 1
ATOM 2229 N N . GLN A 1 310 ? -17.305 40.689 25.601 1.00 75.44 310 GLN A N 1
ATOM 2230 C CA . GLN A 1 310 ? -15.850 40.803 25.517 1.00 75.44 310 GLN A CA 1
ATOM 2231 C C . GLN A 1 310 ? -15.362 40.703 24.066 1.00 75.44 310 GLN A C 1
ATOM 2233 O O . GLN A 1 310 ? -14.628 41.576 23.609 1.00 75.44 310 GLN A O 1
ATOM 2238 N N . LEU A 1 311 ? -15.865 39.727 23.305 1.00 71.50 311 LEU A N 1
ATOM 2239 C CA . LEU A 1 311 ? -15.558 39.577 21.880 1.00 71.50 311 LEU A CA 1
ATOM 2240 C C . LEU A 1 311 ? -15.946 40.821 21.070 1.00 71.50 311 LEU A C 1
ATOM 2242 O O . LEU A 1 311 ? -15.167 41.276 20.237 1.00 71.50 311 LEU A O 1
ATOM 2246 N N . VAL A 1 312 ? -17.111 41.420 21.341 1.00 72.69 312 VAL A N 1
ATOM 2247 C CA . VAL A 1 312 ? -17.549 42.660 20.672 1.00 72.69 312 VAL A CA 1
ATOM 2248 C C . VAL A 1 312 ? -16.650 43.855 21.021 1.00 72.69 312 VAL A C 1
ATOM 2250 O O . VAL A 1 312 ? -16.426 44.720 20.172 1.00 72.69 312 VAL A O 1
ATOM 2253 N N . GLN A 1 313 ? -16.124 43.929 22.247 1.00 69.75 313 GLN A N 1
ATOM 2254 C CA . GLN A 1 313 ? -15.181 44.984 22.640 1.00 69.75 313 GLN A CA 1
ATOM 2255 C C . GLN A 1 313 ? -13.807 44.801 21.991 1.00 69.75 313 GLN A C 1
ATOM 2257 O O . GLN A 1 313 ? -13.212 45.781 21.539 1.00 69.75 313 GLN A O 1
ATOM 2262 N N . ASP A 1 314 ? -13.332 43.562 21.889 1.00 64.75 314 ASP A N 1
ATOM 2263 C CA . ASP A 1 314 ? -12.044 43.246 21.273 1.00 64.75 314 ASP A CA 1
ATOM 2264 C C . ASP A 1 314 ? -12.087 43.436 19.746 1.00 64.75 314 ASP A C 1
ATOM 2266 O O . ASP A 1 314 ? -11.125 43.924 19.153 1.00 64.75 314 ASP A O 1
ATOM 2270 N N . TRP A 1 315 ? -13.242 43.209 19.109 1.00 58.62 315 TRP A N 1
ATOM 2271 C CA . TRP A 1 315 ? -13.449 43.493 17.682 1.00 58.62 315 TRP A CA 1
ATOM 2272 C C . TRP A 1 315 ? -13.325 44.977 17.316 1.00 58.62 315 TRP A C 1
ATOM 2274 O O . TRP A 1 315 ? -12.972 45.311 16.187 1.00 58.62 315 TRP A O 1
ATOM 2284 N N . LYS A 1 316 ? -13.554 45.894 18.265 1.00 59.00 316 LYS A N 1
ATOM 2285 C CA . LYS A 1 316 ? -13.328 47.333 18.044 1.00 59.00 316 LYS A CA 1
ATOM 2286 C C . LYS A 1 316 ? -11.844 47.727 18.049 1.00 59.00 316 LYS A C 1
ATOM 2288 O O . LYS A 1 316 ? -11.543 48.875 17.731 1.00 59.00 316 LYS A O 1
ATOM 2293 N N . LYS A 1 317 ? -10.927 46.818 18.404 1.00 56.75 317 LYS A N 1
ATOM 2294 C CA . LYS A 1 317 ? -9.483 47.072 18.560 1.00 56.75 317 LYS A CA 1
ATOM 2295 C C . LYS A 1 317 ? -8.620 46.266 17.580 1.00 56.75 317 LYS A C 1
ATOM 2297 O O . LYS A 1 317 ? -7.556 45.781 17.952 1.00 56.75 317 LYS A O 1
ATOM 2302 N N . VAL A 1 318 ? -9.051 46.096 16.331 1.00 51.97 318 VAL A N 1
ATOM 2303 C CA . VAL A 1 318 ? -8.189 45.464 15.319 1.00 51.97 318 VAL A CA 1
ATOM 2304 C C . VAL A 1 318 ? -7.129 46.471 14.862 1.00 51.97 318 VAL A C 1
ATOM 2306 O O . VAL A 1 318 ? -7.437 47.428 14.154 1.00 51.97 318 VAL A O 1
ATOM 2309 N N . GLU A 1 319 ? -5.876 46.258 15.273 1.00 51.97 319 GLU A N 1
ATOM 2310 C CA . GLU A 1 319 ? -4.714 46.943 14.700 1.00 51.97 319 GLU A CA 1
ATOM 2311 C C . GLU A 1 319 ? -4.525 46.486 13.247 1.00 51.97 319 GLU A C 1
ATOM 2313 O O . GLU A 1 319 ? -4.317 45.308 12.956 1.00 51.97 319 GLU A O 1
ATOM 2318 N N . THR A 1 320 ? -4.620 47.430 12.312 1.00 48.31 320 THR A N 1
ATOM 2319 C CA . THR A 1 320 ? -4.327 47.218 10.892 1.00 48.31 320 THR A CA 1
ATOM 2320 C C . THR A 1 320 ? -2.872 46.786 10.709 1.00 48.31 320 THR A C 1
ATOM 2322 O O . THR A 1 320 ? -1.964 47.596 10.891 1.00 48.31 320 THR A O 1
ATOM 2325 N N . GLN A 1 321 ? -2.641 45.528 10.329 1.00 42.75 321 GLN A N 1
ATOM 2326 C CA . GLN A 1 321 ? -1.308 45.040 9.968 1.00 42.75 321 GLN A CA 1
ATOM 2327 C C . GLN A 1 321 ? -0.904 45.546 8.576 1.00 42.75 321 GLN A C 1
ATOM 2329 O O . GLN A 1 321 ? -1.665 45.439 7.614 1.00 42.75 321 GLN A O 1
ATOM 2334 N N . VAL A 1 322 ? 0.307 46.097 8.480 1.00 46.62 322 VAL A N 1
ATOM 2335 C CA . VAL A 1 322 ? 0.926 46.561 7.231 1.00 46.62 322 VAL A CA 1
ATOM 2336 C C . VAL A 1 322 ? 1.718 45.406 6.618 1.00 46.62 322 VAL A C 1
ATOM 2338 O O . VAL A 1 322 ? 2.649 44.890 7.230 1.00 46.62 322 VAL A O 1
ATOM 2341 N N . TYR A 1 323 ? 1.344 45.001 5.406 1.00 43.44 323 TYR A N 1
ATOM 2342 C CA . TYR A 1 323 ? 2.057 43.995 4.616 1.00 43.44 323 TYR A CA 1
ATOM 2343 C C . TYR A 1 323 ? 3.337 44.586 4.001 1.00 43.44 323 TYR A C 1
ATOM 2345 O O . TYR A 1 323 ? 3.315 45.697 3.474 1.00 43.44 323 TYR A O 1
ATOM 2353 N N . THR A 1 324 ? 4.444 43.839 4.042 1.00 39.06 324 THR A N 1
ATOM 2354 C CA . THR A 1 324 ? 5.681 44.135 3.297 1.00 39.06 324 THR A CA 1
ATOM 2355 C C . THR A 1 324 ? 5.936 42.991 2.317 1.00 39.06 324 THR A C 1
ATOM 2357 O O . THR A 1 324 ? 6.058 41.839 2.725 1.00 39.06 324 THR A O 1
ATOM 2360 N N . GLU A 1 325 ? 5.965 43.300 1.022 1.00 36.91 325 GLU A N 1
ATOM 2361 C CA . GLU A 1 325 ? 6.156 42.330 -0.061 1.00 36.91 325 GLU A CA 1
ATOM 2362 C C . GLU A 1 325 ? 7.635 41.914 -0.158 1.00 36.91 325 GLU A C 1
ATOM 2364 O O . GLU A 1 325 ? 8.519 42.768 -0.222 1.00 36.91 325 GLU A O 1
ATOM 2369 N N . GLY A 1 326 ? 7.915 40.607 -0.142 1.00 34.78 326 GLY A N 1
ATOM 2370 C CA . GLY A 1 326 ? 9.260 40.064 -0.344 1.00 34.78 326 GLY A CA 1
ATOM 2371 C C . GLY A 1 326 ? 9.585 39.931 -1.832 1.00 34.78 326 GLY A C 1
ATOM 2372 O O . GLY A 1 326 ? 8.875 39.243 -2.559 1.00 34.78 326 GLY A O 1
ATOM 2373 N N . THR A 1 327 ? 10.659 40.576 -2.285 1.00 33.16 327 THR A N 1
ATOM 2374 C CA . THR A 1 327 ? 11.199 40.433 -3.646 1.00 33.16 327 THR A CA 1
ATOM 2375 C C . THR A 1 327 ? 11.943 39.107 -3.818 1.00 33.16 327 THR A C 1
ATOM 2377 O O . THR A 1 327 ? 12.747 38.732 -2.967 1.00 33.16 327 THR A O 1
ATOM 2380 N N . GLU A 1 328 ? 11.683 38.423 -4.935 1.00 33.97 328 GLU A N 1
ATOM 2381 C CA . GLU A 1 328 ? 12.280 37.143 -5.338 1.00 33.97 328 GLU A CA 1
ATOM 2382 C C . GLU A 1 328 ? 13.823 37.173 -5.392 1.00 33.97 328 GLU A C 1
ATOM 2384 O O . GLU A 1 328 ? 14.417 38.023 -6.055 1.00 33.97 328 GLU A O 1
ATOM 2389 N N . GLU A 1 329 ? 14.482 36.196 -4.758 1.00 32.91 329 GLU A N 1
ATOM 2390 C CA . GLU A 1 329 ? 15.924 35.956 -4.902 1.00 32.91 329 GLU A CA 1
ATOM 2391 C C . GLU A 1 329 ? 16.212 34.913 -5.997 1.00 32.91 329 GLU A C 1
ATOM 2393 O O . GLU A 1 329 ? 16.037 33.703 -5.825 1.00 32.91 329 GLU A O 1
ATOM 2398 N N . THR A 1 330 ? 16.741 35.379 -7.128 1.00 30.22 330 THR A N 1
ATOM 2399 C CA . THR A 1 330 ? 17.489 34.561 -8.092 1.00 30.22 330 THR A CA 1
ATOM 2400 C C . THR A 1 330 ? 18.884 34.228 -7.550 1.00 30.22 330 THR A C 1
ATOM 2402 O O . THR A 1 330 ? 19.660 35.123 -7.220 1.00 30.22 330 THR A O 1
ATOM 2405 N N . LYS A 1 331 ? 19.239 32.936 -7.512 1.00 33.56 331 LYS A N 1
ATOM 2406 C CA . LYS A 1 331 ? 20.576 32.439 -7.132 1.00 33.56 331 LYS A CA 1
ATOM 2407 C C . LYS A 1 331 ? 21.675 32.881 -8.111 1.00 33.56 331 LYS A C 1
ATOM 2409 O O . LYS A 1 331 ? 21.646 32.454 -9.261 1.00 33.56 331 LYS A O 1
ATOM 2414 N N . THR A 1 332 ? 22.739 33.509 -7.600 1.00 26.77 332 THR A N 1
ATOM 2415 C CA . THR A 1 332 ? 24.113 33.367 -8.132 1.00 26.77 332 THR A CA 1
ATOM 2416 C C . THR A 1 332 ? 25.177 33.476 -7.033 1.00 26.77 332 THR A C 1
ATOM 2418 O O . THR A 1 332 ? 25.275 34.485 -6.352 1.00 26.77 332 THR A O 1
ATOM 2421 N N . SER A 1 333 ? 25.962 32.397 -6.931 1.00 28.17 333 SER A N 1
ATOM 2422 C CA . SER A 1 333 ? 27.369 32.252 -6.512 1.00 28.17 333 SER A CA 1
ATOM 2423 C C . SER A 1 333 ? 27.967 33.075 -5.357 1.00 28.17 333 SER A C 1
ATOM 2425 O O . SER A 1 333 ? 28.192 34.273 -5.488 1.00 28.17 333 SER A O 1
ATOM 2427 N N . GLY A 1 334 ? 28.532 32.332 -4.398 1.00 27.38 334 GLY A N 1
ATOM 2428 C CA . GLY A 1 334 ? 29.920 32.544 -3.970 1.00 27.38 334 GLY A CA 1
ATOM 2429 C C . GLY A 1 334 ? 30.123 32.917 -2.503 1.00 27.38 334 GLY A C 1
ATOM 2430 O O . GLY A 1 334 ? 29.587 33.911 -2.039 1.00 27.38 334 GLY A O 1
ATOM 2431 N N . GLY A 1 335 ? 31.001 32.166 -1.830 1.00 27.94 335 GLY A N 1
ATOM 2432 C CA . GLY A 1 335 ? 31.827 32.713 -0.749 1.00 27.94 335 GLY A CA 1
ATOM 2433 C C . GLY A 1 335 ? 31.476 32.286 0.674 1.00 27.94 335 GLY A C 1
ATOM 2434 O O . GLY A 1 335 ? 30.733 32.964 1.362 1.00 27.94 335 GLY A O 1
ATOM 2435 N N . GLU A 1 336 ? 32.074 31.167 1.081 1.00 27.61 336 GLU A N 1
ATOM 2436 C CA . GLU A 1 336 ? 32.786 30.950 2.352 1.00 27.61 336 GLU A CA 1
ATOM 2437 C C . GLU A 1 336 ? 32.250 31.466 3.710 1.00 27.61 336 GLU A C 1
ATOM 2439 O O . GLU A 1 336 ? 32.156 32.653 3.992 1.00 27.61 336 GLU A O 1
ATOM 2444 N N . SER A 1 337 ? 32.213 30.485 4.622 1.00 27.69 337 SER A N 1
ATOM 2445 C CA . SER A 1 337 ? 32.797 30.508 5.974 1.00 27.69 337 SER A CA 1
ATOM 2446 C C . SER A 1 337 ? 31.959 30.903 7.199 1.00 27.69 337 SER A C 1
ATOM 2448 O O . SER A 1 337 ? 31.698 32.059 7.502 1.00 27.69 337 SER A O 1
ATOM 2450 N N . SER A 1 338 ? 31.740 29.845 7.993 1.00 27.62 338 SER A N 1
ATOM 2451 C CA . SER A 1 338 ? 32.015 29.722 9.435 1.00 27.62 338 SER A CA 1
ATOM 2452 C C . SER A 1 338 ? 31.180 30.508 10.460 1.00 27.62 338 SER A C 1
ATOM 2454 O O . SER A 1 338 ? 31.432 31.667 10.767 1.00 27.62 338 SER A O 1
ATOM 2456 N N . VAL A 1 339 ? 30.291 29.741 11.104 1.00 29.17 339 VAL A N 1
ATOM 2457 C CA . VAL A 1 339 ? 29.920 29.709 12.545 1.00 29.17 339 VAL A CA 1
ATOM 2458 C C . VAL A 1 339 ? 31.145 30.012 13.449 1.00 29.17 339 VAL A C 1
ATOM 2460 O O . VAL A 1 339 ? 32.226 29.556 13.066 1.00 29.17 339 VAL A O 1
ATOM 2463 N N . PRO A 1 340 ? 31.065 30.691 14.628 1.00 40.34 340 PRO A N 1
ATOM 2464 C CA . PRO A 1 340 ? 30.088 30.526 15.734 1.00 40.34 340 PRO A CA 1
ATOM 2465 C C . PRO A 1 340 ? 29.574 31.861 16.326 1.00 40.34 340 PRO A C 1
ATOM 2467 O O . PRO A 1 340 ? 30.034 32.925 15.952 1.00 40.34 340 PRO A O 1
ATOM 2470 N N . GLY A 1 341 ? 28.624 31.961 17.254 1.00 27.34 341 GLY A N 1
ATOM 2471 C CA . GLY A 1 341 ? 27.970 31.044 18.181 1.00 27.34 341 GLY A CA 1
ATOM 2472 C C . GLY A 1 341 ? 27.648 31.845 19.456 1.00 27.34 341 GLY A C 1
ATOM 2473 O O . GLY A 1 341 ? 28.405 32.738 19.812 1.00 27.34 341 GLY A O 1
ATOM 2474 N N . ALA A 1 342 ? 26.538 31.490 20.110 1.00 27.72 342 ALA A N 1
ATOM 2475 C CA . ALA A 1 342 ? 26.147 31.788 21.497 1.00 27.72 342 ALA A CA 1
ATOM 2476 C C . ALA A 1 342 ? 26.111 33.258 21.976 1.00 27.72 342 ALA A C 1
ATOM 2478 O O . ALA A 1 342 ? 27.111 33.964 22.051 1.00 27.72 342 ALA A O 1
ATOM 2479 N N . GLY A 1 343 ? 24.918 33.679 22.402 1.00 25.80 343 GLY A N 1
ATOM 2480 C CA . GLY A 1 343 ? 24.679 35.001 22.961 1.00 25.80 343 GLY A CA 1
ATOM 2481 C C . GLY A 1 343 ? 25.014 35.135 24.441 1.00 25.80 343 GLY A C 1
ATOM 2482 O O . GLY A 1 343 ? 25.346 34.172 25.120 1.00 25.80 343 GLY A O 1
ATOM 2483 N N . THR A 1 344 ? 24.884 36.364 24.927 1.00 26.98 344 THR A N 1
ATOM 2484 C CA . THR A 1 344 ? 24.520 36.777 26.291 1.00 26.98 344 THR A CA 1
ATOM 2485 C C . THR A 1 344 ? 24.454 38.311 26.305 1.00 26.98 344 THR A C 1
ATOM 2487 O O . THR A 1 344 ? 25.200 38.961 25.580 1.00 26.98 344 THR A O 1
ATOM 2490 N N . GLY A 1 345 ? 23.603 38.891 27.158 1.00 27.59 345 GLY A N 1
ATOM 2491 C CA . GLY A 1 345 ? 23.871 40.221 27.726 1.00 27.59 345 GLY A CA 1
ATOM 2492 C C . GLY A 1 345 ? 22.915 41.360 27.359 1.00 27.59 345 GLY A C 1
ATOM 2493 O O . GLY A 1 345 ? 23.151 42.109 26.424 1.00 27.59 345 GLY A O 1
ATOM 2494 N N . ALA A 1 346 ? 21.874 41.483 28.183 1.00 26.67 346 ALA A N 1
ATOM 2495 C CA . ALA A 1 346 ? 21.196 42.688 28.673 1.00 26.67 346 ALA A CA 1
ATOM 2496 C C . ALA A 1 346 ? 21.739 44.090 28.303 1.00 26.67 346 ALA A C 1
ATOM 2498 O O . ALA A 1 346 ? 22.933 44.348 28.413 1.00 26.67 346 ALA A O 1
ATOM 2499 N N . GLY A 1 347 ? 20.815 45.051 28.129 1.00 26.84 347 GLY A N 1
ATOM 2500 C CA . GLY A 1 347 ? 21.070 46.444 28.529 1.00 26.84 347 GLY A CA 1
ATOM 2501 C C . GLY A 1 347 ? 20.359 47.550 27.743 1.00 26.84 347 GLY A C 1
ATOM 2502 O O . GLY A 1 347 ? 20.865 47.999 26.730 1.00 26.84 347 GLY A O 1
ATOM 2503 N N . ALA A 1 348 ? 19.247 48.032 28.306 1.00 29.39 348 ALA A N 1
ATOM 2504 C CA . ALA A 1 348 ? 18.870 49.444 28.485 1.00 29.39 348 ALA A CA 1
ATOM 2505 C C . ALA A 1 348 ? 18.807 50.458 27.303 1.00 29.39 348 ALA A C 1
ATOM 2507 O O . ALA A 1 348 ? 19.813 50.910 26.777 1.00 29.39 348 ALA A O 1
ATOM 2508 N N . ASN A 1 349 ? 17.582 50.989 27.154 1.00 27.75 349 ASN A N 1
ATOM 2509 C CA . ASN A 1 349 ? 17.175 52.406 27.077 1.00 27.75 349 ASN A CA 1
ATOM 2510 C C . ASN A 1 349 ? 17.340 53.293 25.819 1.00 27.75 349 ASN A C 1
ATOM 2512 O O . ASN A 1 349 ? 18.428 53.540 25.317 1.00 27.75 349 ASN A O 1
ATOM 2516 N N . ASN A 1 350 ? 16.203 53.967 25.565 1.00 28.62 350 ASN A N 1
ATOM 2517 C CA . ASN A 1 350 ? 15.965 55.331 25.062 1.00 28.62 350 ASN A CA 1
ATOM 2518 C C . ASN A 1 350 ? 16.074 55.650 23.553 1.00 28.62 350 ASN A C 1
ATOM 2520 O O . ASN A 1 350 ? 17.150 55.878 23.021 1.00 28.62 350 ASN A O 1
ATOM 2524 N N . GLN A 1 351 ? 14.882 55.738 22.928 1.00 25.08 351 GLN A N 1
ATOM 2525 C CA . GLN A 1 351 ? 14.272 56.867 22.172 1.00 25.08 351 GLN A CA 1
ATOM 2526 C C . GLN A 1 351 ? 15.123 58.118 21.817 1.00 25.08 351 GLN A C 1
ATOM 2528 O O . GLN A 1 351 ? 16.069 58.427 22.536 1.00 25.08 351 GLN A O 1
ATOM 2533 N N . PRO A 1 352 ? 14.624 59.051 20.965 1.00 42.38 352 PRO A N 1
ATOM 2534 C CA . PRO A 1 352 ? 13.788 58.962 19.742 1.00 42.38 352 PRO A CA 1
ATOM 2535 C C . PRO A 1 352 ? 14.295 59.928 18.629 1.00 42.38 352 PRO A C 1
ATOM 2537 O O . PRO A 1 352 ? 14.899 60.938 18.963 1.00 42.38 352 PRO A O 1
ATOM 2540 N N . VAL A 1 353 ? 13.988 59.747 17.333 1.00 26.98 353 VAL A N 1
ATOM 2541 C CA . VAL A 1 353 ? 14.026 60.886 16.375 1.00 26.98 353 VAL A CA 1
ATOM 2542 C C . VAL A 1 353 ? 13.010 60.716 15.239 1.00 26.98 353 VAL A C 1
ATOM 2544 O O . VAL A 1 353 ? 12.923 59.669 14.605 1.00 26.98 353 VAL A O 1
ATOM 2547 N N . GLU A 1 354 ? 12.244 61.787 15.036 1.00 26.59 354 GLU A N 1
ATOM 2548 C CA . GLU A 1 354 ? 11.270 62.056 13.978 1.00 26.59 354 GLU A CA 1
ATOM 2549 C C . GLU A 1 354 ? 11.879 62.233 12.568 1.00 26.59 354 GLU A C 1
ATOM 2551 O O . GLU A 1 354 ? 13.082 62.394 12.396 1.00 26.59 354 GLU A O 1
ATOM 2556 N N . GLN A 1 355 ? 10.952 62.388 11.611 1.00 27.38 355 GLN A N 1
ATOM 2557 C CA . GLN A 1 355 ? 11.020 63.128 10.341 1.00 27.38 355 GLN A CA 1
ATOM 2558 C C . GLN A 1 355 ? 11.228 62.327 9.051 1.00 27.38 355 GLN A C 1
ATOM 2560 O O . GLN A 1 355 ? 12.315 61.880 8.713 1.00 27.38 355 GLN A O 1
ATOM 2565 N N . GLY A 1 356 ? 10.178 62.380 8.224 1.00 24.77 356 GLY A N 1
ATOM 2566 C CA . GLY A 1 356 ? 10.343 63.050 6.933 1.00 24.77 356 GLY A CA 1
ATOM 2567 C C . GLY A 1 356 ? 10.037 62.216 5.697 1.00 24.77 356 GLY A C 1
ATOM 2568 O O . GLY A 1 356 ? 10.942 61.736 5.035 1.00 24.77 356 GLY A O 1
ATOM 2569 N N . ALA A 1 357 ? 8.745 62.121 5.381 1.00 27.95 357 ALA A N 1
ATOM 2570 C CA . ALA A 1 357 ? 8.134 62.145 4.048 1.00 27.95 357 ALA A CA 1
ATOM 2571 C C . ALA A 1 357 ? 9.008 61.857 2.803 1.00 27.95 357 ALA A C 1
ATOM 2573 O O . ALA A 1 357 ? 9.852 62.659 2.416 1.00 27.95 357 ALA A O 1
ATOM 2574 N N . SER A 1 358 ? 8.623 60.844 2.024 1.00 28.47 358 SER A N 1
ATOM 2575 C CA . SER A 1 358 ? 7.944 61.021 0.721 1.00 28.47 358 SER A CA 1
ATOM 2576 C C . SER A 1 358 ? 7.986 59.721 -0.091 1.00 28.47 358 SER A C 1
ATOM 2578 O O . SER A 1 358 ? 9.026 59.095 -0.246 1.00 28.47 358 SER A O 1
ATOM 2580 N N . GLY A 1 359 ? 6.833 59.309 -0.614 1.00 28.53 359 GLY A N 1
ATOM 2581 C CA . GLY A 1 359 ? 6.713 58.127 -1.465 1.00 28.53 359 GLY A CA 1
ATOM 2582 C C . GLY A 1 359 ? 5.292 57.598 -1.429 1.00 28.53 359 GLY A C 1
ATOM 2583 O O . GLY A 1 359 ? 4.980 56.707 -0.649 1.00 28.53 359 GLY A O 1
ATOM 2584 N N . ALA A 1 360 ? 4.418 58.215 -2.223 1.00 36.06 360 ALA A N 1
ATOM 2585 C CA . ALA A 1 360 ? 3.022 57.840 -2.375 1.00 36.06 360 ALA A CA 1
ATOM 2586 C C . ALA A 1 360 ? 2.899 56.355 -2.753 1.00 36.06 360 ALA A C 1
ATOM 2588 O O . ALA A 1 360 ? 3.112 55.980 -3.905 1.00 36.06 360 ALA A O 1
ATOM 2589 N N . GLN A 1 361 ? 2.558 55.515 -1.776 1.00 32.78 361 GLN A N 1
ATOM 2590 C CA . GLN A 1 361 ? 2.107 54.159 -2.036 1.00 32.78 361 GLN A CA 1
ATOM 2591 C C . GLN A 1 361 ? 0.605 54.177 -2.279 1.00 32.78 361 GLN A C 1
ATOM 2593 O O . GLN A 1 361 ? -0.168 54.782 -1.536 1.00 32.78 361 GLN A O 1
ATOM 2598 N N . ASN A 1 362 ? 0.225 53.520 -3.367 1.00 38.53 362 ASN A N 1
ATOM 2599 C CA . ASN A 1 362 ? -1.136 53.308 -3.817 1.00 38.53 362 ASN A CA 1
ATOM 2600 C C . ASN A 1 362 ? -1.886 52.493 -2.744 1.00 38.53 362 ASN A C 1
ATOM 2602 O O . ASN A 1 362 ? -1.879 51.265 -2.755 1.00 38.53 362 ASN A O 1
ATOM 2606 N N . GLN A 1 363 ? -2.462 53.182 -1.758 1.00 31.50 363 GLN A N 1
ATOM 2607 C CA . GLN A 1 363 ? -3.250 52.572 -0.694 1.00 31.50 363 GLN A CA 1
ATOM 2608 C C . GLN A 1 363 ? -4.618 52.191 -1.257 1.00 31.50 363 GLN A C 1
ATOM 2610 O O . GLN A 1 363 ? -5.499 53.037 -1.420 1.00 31.50 363 GLN A O 1
ATOM 2615 N N . ALA A 1 364 ? -4.815 50.906 -1.541 1.00 32.94 364 ALA A N 1
ATOM 2616 C CA . ALA A 1 364 ? -6.151 50.367 -1.737 1.00 32.94 364 ALA A CA 1
ATOM 2617 C C . ALA A 1 364 ? -6.886 50.370 -0.383 1.00 32.94 364 ALA A C 1
ATOM 2619 O O . ALA A 1 364 ? -6.779 49.440 0.412 1.00 32.94 364 ALA A O 1
ATOM 2620 N N . ILE A 1 365 ? -7.609 51.457 -0.106 1.00 38.66 365 ILE A N 1
ATOM 2621 C CA . ILE A 1 365 ? -8.542 51.568 1.019 1.00 38.66 365 ILE A CA 1
ATOM 2622 C C . ILE A 1 365 ? -9.778 50.732 0.670 1.00 38.66 365 ILE A C 1
ATOM 2624 O O . ILE A 1 365 ? -10.607 51.161 -0.135 1.00 38.66 365 ILE A O 1
ATOM 2628 N N . ILE A 1 366 ? -9.937 49.554 1.274 1.00 37.62 366 ILE A N 1
ATOM 2629 C CA . ILE A 1 366 ? -11.220 48.844 1.229 1.00 37.62 366 ILE A CA 1
ATOM 2630 C C . ILE A 1 366 ? -12.136 49.477 2.281 1.00 37.62 366 ILE A C 1
ATOM 2632 O O . ILE A 1 366 ? -11.896 49.368 3.481 1.00 37.62 366 ILE A O 1
ATOM 2636 N N . LYS A 1 367 ? -13.185 50.172 1.824 1.00 34.91 367 LYS A N 1
ATOM 2637 C CA . LYS A 1 367 ? -14.276 50.655 2.679 1.00 34.91 367 LYS A CA 1
ATOM 2638 C C . LYS A 1 367 ? -15.171 49.470 3.046 1.00 34.91 367 LYS A C 1
ATOM 2640 O O . LYS A 1 367 ? -15.860 48.938 2.181 1.00 34.91 367 LYS A O 1
ATOM 2645 N N . THR A 1 368 ? -15.180 49.076 4.314 1.00 42.16 368 THR A N 1
ATOM 2646 C CA . THR A 1 368 ? -16.132 48.109 4.875 1.00 42.16 368 THR A CA 1
ATOM 2647 C C . THR A 1 368 ? -17.533 48.725 4.872 1.00 42.16 368 THR A C 1
ATOM 2649 O O . THR A 1 368 ? -17.864 49.543 5.724 1.00 42.16 368 THR A O 1
ATOM 2652 N N . GLY A 1 369 ? -18.338 48.379 3.867 1.00 33.59 369 GLY A N 1
ATOM 2653 C CA . GLY A 1 369 ? -19.777 48.630 3.853 1.00 33.59 369 GLY A CA 1
ATOM 2654 C C . GLY A 1 369 ? -20.524 47.446 4.466 1.00 33.59 369 GLY A C 1
ATOM 2655 O O . GLY A 1 369 ? -20.372 46.324 3.995 1.00 33.59 369 GLY A O 1
ATOM 2656 N N . ASP A 1 370 ? -21.275 47.724 5.530 1.00 35.81 370 ASP A N 1
ATOM 2657 C CA . ASP A 1 370 ? -22.430 47.008 6.090 1.00 35.81 370 ASP A CA 1
ATOM 2658 C C . ASP A 1 370 ? -22.533 45.487 5.846 1.00 35.81 370 ASP A C 1
ATOM 2660 O O . ASP A 1 370 ? -23.196 45.009 4.923 1.00 35.81 370 ASP A O 1
ATOM 2664 N N . ILE A 1 371 ? -21.964 44.703 6.767 1.00 39.38 371 ILE A N 1
ATOM 2665 C CA . ILE A 1 371 ? -22.287 43.277 6.919 1.00 39.38 371 ILE A CA 1
ATOM 2666 C C . ILE A 1 371 ? -23.646 43.185 7.624 1.00 39.38 371 ILE A C 1
ATOM 2668 O O . ILE A 1 371 ? -23.740 43.403 8.829 1.00 39.38 371 ILE A O 1
ATOM 2672 N N . MET A 1 372 ? -24.706 42.873 6.876 1.00 42.59 372 MET A N 1
ATOM 2673 C CA . MET A 1 372 ? -26.063 42.792 7.434 1.00 42.59 372 MET A CA 1
ATOM 2674 C C . MET A 1 372 ? -26.329 41.481 8.195 1.00 42.59 372 MET A C 1
ATOM 2676 O O . MET A 1 372 ? -27.079 41.512 9.162 1.00 42.59 372 MET A O 1
ATOM 2680 N N . PHE A 1 373 ? -25.706 40.350 7.826 1.00 38.88 373 PHE A N 1
ATOM 2681 C CA . PHE A 1 373 ? -25.793 39.082 8.572 1.00 38.88 373 PHE A CA 1
ATOM 2682 C C . PHE A 1 373 ? -24.564 38.191 8.328 1.00 38.88 373 PHE A C 1
ATOM 2684 O O . PHE A 1 373 ? -24.125 38.032 7.190 1.00 38.88 373 PHE A O 1
ATOM 2691 N N . ALA A 1 374 ? -24.055 37.563 9.389 1.00 41.88 374 ALA A N 1
ATOM 2692 C CA . ALA A 1 374 ? -23.106 36.453 9.336 1.00 41.88 374 ALA A CA 1
ATOM 2693 C C . ALA A 1 374 ? -23.702 35.273 10.115 1.00 41.88 374 ALA A C 1
ATOM 2695 O O . ALA A 1 374 ? -24.211 35.460 11.220 1.00 41.88 374 ALA A O 1
ATOM 2696 N N . VAL A 1 375 ? -23.664 34.069 9.542 1.00 42.25 375 VAL A N 1
ATOM 2697 C CA . VAL A 1 375 ? -24.034 32.842 10.256 1.00 42.25 375 VAL A CA 1
ATOM 2698 C C . VAL A 1 375 ? -22.765 32.305 10.908 1.00 42.25 375 VAL A C 1
ATOM 2700 O O . VAL A 1 375 ? -21.827 31.915 10.216 1.00 42.25 375 VAL A O 1
ATOM 2703 N N . LEU A 1 376 ? -22.722 32.342 12.239 1.00 43.31 376 LEU A N 1
ATOM 2704 C CA . LEU A 1 376 ? -21.688 31.678 13.025 1.00 43.31 376 LEU A CA 1
ATOM 2705 C C . LEU A 1 376 ? -21.976 30.179 13.025 1.00 43.31 376 LEU A C 1
ATOM 2707 O O . LEU A 1 376 ? -22.958 29.739 13.619 1.00 43.31 376 LEU A O 1
ATOM 2711 N N . ASP A 1 377 ? -21.118 29.402 12.374 1.00 40.16 377 ASP A N 1
ATOM 2712 C CA . ASP A 1 377 ? -21.162 27.947 12.465 1.00 40.16 377 ASP A CA 1
ATOM 2713 C C . ASP A 1 377 ? -20.425 27.522 13.746 1.00 40.16 377 ASP A C 1
ATOM 2715 O O . ASP A 1 377 ? -19.244 27.179 13.742 1.00 40.16 377 ASP A O 1
ATOM 2719 N N . THR A 1 378 ? -21.085 27.642 14.903 1.00 46.38 378 THR A N 1
ATOM 2720 C CA . THR A 1 378 ? -20.542 27.125 16.169 1.00 46.38 378 THR A CA 1
ATOM 2721 C C . THR A 1 378 ? -20.816 25.630 16.264 1.00 46.38 378 THR A C 1
ATOM 2723 O O . THR A 1 378 ? -21.635 25.179 17.062 1.00 46.38 378 THR A O 1
ATOM 2726 N N . ALA A 1 379 ? -20.125 24.852 15.440 1.00 42.12 379 ALA A N 1
ATOM 2727 C CA . ALA A 1 379 ? -20.045 23.406 15.582 1.00 42.12 379 ALA A CA 1
ATOM 2728 C C . ALA A 1 379 ? -18.595 22.999 15.848 1.00 42.12 379 ALA A C 1
ATOM 2730 O O . ALA A 1 379 ? -18.014 22.215 15.108 1.00 42.12 379 ALA A O 1
ATOM 2731 N N . VAL A 1 380 ? -17.990 23.538 16.910 1.00 43.81 380 VAL A N 1
ATOM 2732 C CA . VAL A 1 380 ? -16.716 23.017 17.407 1.00 43.81 380 VAL A CA 1
ATOM 2733 C C . VAL A 1 380 ? -16.742 22.997 18.932 1.00 43.81 380 VAL A C 1
ATOM 2735 O O . VAL A 1 380 ? -16.493 23.987 19.610 1.00 43.81 380 VAL A O 1
ATOM 2738 N N . ASN A 1 381 ? -17.067 21.822 19.456 1.00 46.38 381 ASN A N 1
ATOM 2739 C CA . ASN A 1 381 ? -16.903 21.432 20.849 1.00 46.38 381 ASN A CA 1
ATOM 2740 C C . ASN A 1 381 ? -15.402 21.156 21.102 1.00 46.38 381 ASN A C 1
ATOM 2742 O O . ASN A 1 381 ? -15.000 20.003 21.231 1.00 46.38 381 ASN A O 1
ATOM 2746 N N . SER A 1 382 ? -14.562 22.196 21.041 1.00 44.75 382 SER A N 1
ATOM 2747 C CA . SER A 1 382 ? -13.108 22.099 21.233 1.00 44.75 382 SER A CA 1
ATOM 2748 C C . SER A 1 382 ? -12.680 23.024 22.361 1.00 44.75 382 SER A C 1
ATOM 2750 O O . SER A 1 382 ? -12.730 24.243 22.217 1.00 44.75 382 SER A O 1
ATOM 2752 N N . ASP A 1 383 ? -12.211 22.430 23.457 1.00 52.62 383 ASP A N 1
ATOM 2753 C CA . ASP A 1 383 ? -11.535 23.089 24.585 1.00 52.62 383 ASP A CA 1
ATOM 2754 C C . ASP A 1 383 ? -10.137 23.647 24.211 1.00 52.62 383 ASP A C 1
ATOM 2756 O O . ASP A 1 383 ? -9.296 23.889 25.075 1.00 52.62 383 ASP A O 1
ATOM 2760 N N . GLU A 1 384 ? -9.867 23.884 22.924 1.00 48.81 384 GLU A N 1
ATOM 2761 C CA . GLU A 1 384 ? -8.638 24.518 22.440 1.00 48.81 384 GLU A CA 1
ATOM 2762 C C . GLU A 1 384 ? -8.968 25.784 21.633 1.00 48.81 384 GLU A C 1
ATOM 2764 O O . GLU A 1 384 ? -9.809 25.725 20.727 1.00 48.81 384 GLU A O 1
ATOM 2769 N N . PRO A 1 385 ? -8.312 26.930 21.910 1.00 43.00 385 PRO A N 1
ATOM 2770 C CA . PRO A 1 385 ? -8.524 28.160 21.158 1.00 43.00 385 PRO A CA 1
ATOM 2771 C C . PRO A 1 385 ? -7.937 28.033 19.743 1.00 43.00 385 PRO A C 1
ATOM 2773 O O . PRO A 1 385 ? -6.752 28.269 19.516 1.00 43.00 385 PRO A O 1
ATOM 2776 N N . GLY A 1 386 ? -8.786 27.660 18.785 1.00 53.06 386 GLY A N 1
ATOM 2777 C CA . GLY A 1 386 ? -8.513 27.706 17.346 1.00 53.06 386 GLY A CA 1
ATOM 2778 C C . GLY A 1 386 ? -9.233 28.877 16.659 1.00 53.06 386 GLY A C 1
ATOM 2779 O O . GLY A 1 386 ? -10.213 29.399 17.195 1.00 53.06 386 GLY A O 1
ATOM 2780 N N . PRO A 1 387 ? -8.775 29.327 15.475 1.00 44.84 387 PRO A N 1
ATOM 2781 C CA . PRO A 1 387 ? -9.411 30.432 14.762 1.00 44.84 387 PRO A CA 1
ATOM 2782 C C . PRO A 1 387 ? -10.830 30.061 14.302 1.00 44.84 387 PRO A C 1
ATOM 2784 O O . PRO A 1 387 ? -11.045 29.018 13.685 1.00 44.84 387 PRO A O 1
ATOM 2787 N N . ILE A 1 388 ? -11.801 30.939 14.580 1.00 49.41 388 ILE A N 1
ATOM 2788 C CA . ILE A 1 388 ? -13.189 30.798 14.122 1.00 49.41 388 ILE A CA 1
ATOM 2789 C C . ILE A 1 388 ? -13.226 31.023 12.606 1.00 49.41 388 ILE A C 1
ATOM 2791 O O . ILE A 1 388 ? -12.904 32.108 12.120 1.00 49.41 388 ILE A O 1
ATOM 2795 N N . LEU A 1 389 ? -13.633 30.001 11.855 1.00 43.00 389 LEU A N 1
ATOM 2796 C CA . LEU A 1 389 ? -13.806 30.080 10.407 1.00 43.00 389 LEU A CA 1
ATOM 2797 C C . LEU A 1 389 ? -15.223 30.570 10.090 1.00 43.00 389 LEU A C 1
ATOM 2799 O O . LEU A 1 389 ? -16.196 29.845 10.274 1.00 43.00 389 LEU A O 1
ATOM 2803 N N . ALA A 1 390 ? -15.342 31.802 9.598 1.00 45.59 390 ALA A N 1
ATOM 2804 C CA . ALA A 1 390 ? -16.583 32.319 9.030 1.00 45.59 390 ALA A CA 1
ATOM 2805 C C . ALA A 1 390 ? -16.529 32.203 7.501 1.00 45.59 390 ALA A C 1
ATOM 2807 O O . ALA A 1 390 ? -15.601 32.707 6.869 1.00 45.59 390 ALA A O 1
ATOM 2808 N N . THR A 1 391 ? -17.530 31.562 6.895 1.00 44.12 391 THR A N 1
ATOM 2809 C CA . THR A 1 391 ? -17.676 31.537 5.433 1.00 44.12 391 THR A CA 1
ATOM 2810 C C . THR A 1 391 ? -18.608 32.667 5.009 1.00 44.12 391 THR A C 1
ATOM 2812 O O . THR A 1 391 ? -19.773 32.702 5.402 1.00 44.12 391 THR A O 1
ATOM 2815 N N . ILE A 1 392 ? -18.106 33.604 4.202 1.00 45.06 392 ILE A N 1
ATOM 2816 C CA . ILE A 1 392 ? -18.926 34.664 3.604 1.00 45.06 392 ILE A CA 1
ATOM 2817 C C . ILE A 1 392 ? -19.732 34.035 2.468 1.00 45.06 392 ILE A C 1
ATOM 2819 O O . ILE A 1 392 ? -19.173 33.663 1.439 1.00 45.06 392 ILE A O 1
ATOM 2823 N N . VAL A 1 393 ? -21.042 33.884 2.664 1.00 45.78 393 VAL A N 1
ATOM 2824 C CA . VAL A 1 393 ? -21.874 33.102 1.737 1.00 45.78 393 VAL A CA 1
ATOM 2825 C C . VAL A 1 393 ? -22.253 33.890 0.475 1.00 45.78 393 VAL A C 1
ATOM 2827 O O . VAL A 1 393 ? -22.471 33.259 -0.547 1.00 45.78 393 VAL A O 1
ATOM 2830 N N . THR A 1 394 ? -22.243 35.234 0.481 1.00 37.75 394 THR A N 1
ATOM 2831 C CA . THR A 1 394 ? -22.313 36.082 -0.737 1.00 37.75 394 THR A CA 1
ATOM 2832 C C . THR A 1 394 ? -22.157 37.578 -0.421 1.00 37.75 394 THR A C 1
ATOM 2834 O O . THR A 1 394 ? -22.722 38.050 0.563 1.00 37.75 394 THR A O 1
ATOM 2837 N N . GLY A 1 395 ? -21.512 38.334 -1.318 1.00 33.91 395 GLY A N 1
ATOM 2838 C CA . GLY A 1 395 ? -21.523 39.805 -1.397 1.00 33.91 395 GLY A CA 1
ATOM 2839 C C . GLY A 1 395 ? -20.795 40.267 -2.670 1.00 33.91 395 GLY A C 1
ATOM 2840 O O . GLY A 1 395 ? -19.857 39.593 -3.080 1.00 33.91 395 GLY A O 1
ATOM 2841 N N . LYS A 1 396 ? -21.274 41.324 -3.340 1.00 36.38 396 LYS A N 1
ATOM 2842 C CA . LYS A 1 396 ? -20.725 41.819 -4.621 1.00 36.38 396 LYS A CA 1
ATOM 2843 C C . LYS A 1 396 ? -19.348 42.455 -4.491 1.00 36.38 396 LYS A C 1
ATOM 2845 O O . LYS A 1 396 ? -19.161 43.194 -3.501 1.00 36.38 396 LYS A O 1
#

Solvent-accessible surface area (backbone atoms only — not comparable to full-atom values): 24342 Å² total; per-residue (Å²): 143,77,56,75,66,64,34,46,78,70,75,45,39,74,68,50,60,60,65,62,75,60,63,66,62,56,46,44,67,55,41,32,53,39,46,75,72,67,53,51,59,39,57,41,41,77,74,48,62,48,51,58,40,41,42,41,73,32,66,53,48,56,40,53,37,43,77,41,69,51,48,58,40,52,38,42,75,42,64,50,48,71,52,49,38,44,75,42,64,54,50,59,37,51,39,42,77,41,66,51,49,59,42,60,43,41,75,64,66,49,49,61,39,50,39,43,76,40,62,52,51,58,40,52,37,42,74,44,68,49,49,58,40,52,39,43,75,45,65,50,50,60,38,51,39,44,77,41,65,50,50,58,40,53,37,42,74,41,65,52,49,58,39,52,37,43,76,43,65,51,50,58,42,50,38,43,74,40,66,52,48,58,38,52,40,42,76,42,64,53,50,56,42,49,38,43,75,43,65,54,50,58,42,51,37,41,75,41,66,52,50,56,65,50,37,42,74,42,64,52,50,49,66,50,33,41,76,41,66,41,50,73,78,56,29,42,58,93,88,56,76,71,83,77,81,86,70,77,77,88,72,87,83,84,77,87,84,76,93,81,79,83,91,82,85,77,86,65,67,63,58,58,53,51,53,50,51,52,54,51,52,50,53,50,52,52,53,53,49,52,51,50,52,54,49,51,50,52,48,54,52,50,52,50,52,51,52,53,52,50,53,58,57,54,66,75,64,73,78,83,81,82,87,80,86,83,80,86,83,80,91,77,86,86,82,84,84,80,86,87,79,86,90,84,84,89,83,85,89,80,88,86,84,86,86,81,89,88,77,91,69,89,73,84,75,82,79,89,74,83,85,87,81,80,75,79,76,86,82,70,99,57,102,59,99,70,86,85,76,73,76,86,88,79,82,135

Secondary structure (DSSP, 8-state):
---HHHHHTTT--HHHHHHSS------HHHHHHHHHTT--HHHHHHHH---HHHHHHTT--HHHHHHTT--HHHHHHTT--HHHHHHTT--HHHHHHTT--HHHHHHTT--HHHHHHTT--HHHHHHTT--HHHHHHTT--HHHHHHTT--HHHHHHTT--HHHHHHTT--HHHHHHTT--HHHHHHTT--HHHHHHTT--HHHHHHTT--HHHHHHTT--HHHHHHTT--HHHHS-TT-PPP-TT---------PPPTTPPP---SSHHHHHHHHHHHHHHHHHHHHHHHHHHHHHHHHHHHHHHHHHHHHHHHTT---PPP-PPPP------------------------------------------------------SS------------

InterPro domains:
  IPR053285 Thylakoid lumenal pentapeptide repeat protein [PTHR47121] (51-192)
  IPR057481 Decapeptide repeat [PF25296] (109-182)

Nearest PDB structures (foldseek):
  6hc2-assembly4_S  TM=1.311E-01  e=3.617E-01  Homo sapiens
  6hc2-assembly1_C  TM=1.403E-01  e=8.044E-01  Homo sapiens
  4jhr-assembly1_B  TM=1.657E-01  e=1.707E+00  Mus musculus
  4jhr-assembly1_A  TM=1.665E-01  e=2.732E+00  Mus musculus
  4wne-assembly1_A  TM=1.279E-01  e=1.118E+00  Homo sapiens

Mean predicted aligned error: 20.19 Å

Sequence (396 aa):
GFTPKQLEDAGLNPASIIADGRVADCSVESLKKARAAGVSALTIKQTLGCSAAALKAAGYTAKELKDAGFTAAELKAAGFSAKDLKDAGFTAKELRDAGFSAQELKDVGFSAKDLKDAGFSAAELKAAGFTAAQLKAAGFSAKDLKDAGFSAAELKAAGFSAKELKDAGFSASDLKNAGFSAKELKDAGFSASDLKNAGFSASELKNAGYSADELKKAGYTSAELRNAGFSPQESAVAGLQGPDLQQLDSSITGIPSIPGATPRPTTSDAASSAEQLQAILQKQNEQLAEQKYQQEIQQRTSDMLTAATQLVQDWKKVETQVYTEGTEETKTSGGESSVPGAGTGAGANNQPVEQGASGAQNQAIIKTGDIMFAVLDTAVNSDEPGPILATIVTGK

pLDDT: mean 73.49, std 25.45, range [24.77, 98.06]

Organism: Legionella pneumophila (NCBI:txid446)

Foldseek 3Di:
DDDQVNCVVVVRHVVVVLVPDPPLPLALVVLLVCVVVVNAPLNNCVRSVHALLSNVSNPDALLSVVVSVDALLSNVVSVDAPLSNVVSPDALLSPVVSVDAPLSNVVSPDALLSNVVSPDALLSVVVSVDALLSNVVSPDALLSNVVSVDALLSNVVSVDALLSNVVSPDALLSNVVSVDALLSNVVSPDALLSNVVSVDALLSNVVSPDFLVSNVVSPDALVSPVVSVDDNVRSDDVPDDPPPPPPPPPDPPDDDDDPDDDDDDDDPVVVVVVVVVVVVVVVVVVVVVVVVVVVVVVVVVVVVVVVVVVVVVVVVDDDDDDDDDDDDDDDDDDDDDDDDDDDDDDDDDDDDDDDDDDDDDPDPDDDDDDPPDWDQPPPDPDPDDDDRDTDPPDDD

Radius of gyration: 43.02 Å; Cα contacts (8 Å, |Δi|>4): 335; chains: 1; bounding box: 104×79×132 Å